Protein AF-0000000068095672 (afdb_homodimer)

InterPro domains:
  IPR002104 Integrase, catalytic domain [PF00589] (164-307)
  IPR002104 Integrase, catalytic domain [PS51898] (160-316)
  IPR010998 Integrase/recombinase, N-terminal [G3DSA:1.10.150.130] (56-166)
  IPR011010 DNA breaking-rejoining enzyme, catalytic core [SSF56349] (60-312)
  IPR013762 Integrase-like, catalytic domain superfamily [G3DSA:1.10.443.10] (167-320)
  IPR050090 Bacterial tyrosine recombinase XerC/XerD complex [PTHR30349] (88-307)
  IPR057084 Phage integrase, N-terminal domain [PF24624] (57-156)

Solvent-accessible surface area (backbone atoms only — not comparable to full-atom values): 35626 Å² total; per-residue (Å²): 129,54,62,47,79,47,98,87,60,31,18,30,26,54,38,41,71,60,42,92,84,33,72,73,47,73,52,78,26,72,46,63,68,56,26,53,53,46,48,50,46,47,45,54,36,34,56,53,33,43,74,63,34,68,70,77,50,70,51,31,46,61,58,49,48,52,52,40,35,75,74,48,30,72,77,41,94,61,18,70,60,50,49,53,53,48,50,51,53,36,56,76,67,63,44,46,35,49,70,72,51,38,56,65,56,52,51,50,49,52,50,54,41,46,74,71,65,50,52,42,59,58,52,40,49,53,50,49,51,52,39,48,51,45,52,55,30,34,75,71,68,75,36,87,70,80,56,47,57,65,89,65,76,74,61,82,61,83,77,78,80,87,61,58,64,50,70,67,42,47,42,52,43,56,67,71,37,58,72,44,54,29,42,41,49,51,48,16,30,41,48,28,36,50,48,69,61,45,51,63,33,38,22,75,34,53,55,95,44,29,39,52,45,68,65,46,98,80,30,55,63,35,72,37,42,43,28,67,64,48,49,65,67,48,53,80,50,76,65,52,70,57,43,79,71,53,68,70,62,52,49,54,55,48,36,71,59,40,71,83,61,58,87,89,42,72,65,43,27,46,21,38,22,12,51,43,34,19,19,53,63,62,49,50,67,67,36,46,27,53,51,58,28,52,86,45,67,70,74,50,50,78,44,54,84,48,38,64,88,50,55,66,44,37,22,59,27,17,66,36,52,40,52,95,51,112,129,53,63,47,79,47,97,88,62,30,18,31,27,56,37,41,73,60,40,90,85,33,72,73,48,72,52,78,27,72,47,62,68,58,28,53,52,46,49,50,47,47,45,57,36,34,57,53,34,45,76,64,31,67,68,78,50,69,53,30,45,61,58,49,47,52,51,40,35,74,75,47,31,73,76,41,96,61,19,69,59,51,49,53,52,49,50,52,52,36,58,74,66,62,45,45,35,50,71,72,51,37,56,65,55,51,50,50,49,52,50,54,41,44,74,72,66,48,52,41,59,58,53,41,49,52,50,48,52,53,37,47,51,46,51,54,30,34,74,70,69,76,36,88,70,79,56,49,57,63,89,64,75,72,62,80,60,84,78,77,80,87,62,57,65,51,68,66,40,48,42,52,42,56,66,71,38,57,72,43,55,30,42,42,50,52,48,16,30,41,48,27,37,49,48,70,62,46,51,62,33,39,22,77,35,53,54,95,44,27,38,51,46,69,64,47,98,81,31,55,63,35,69,36,42,43,28,65,63,48,48,64,67,47,52,82,52,76,64,52,70,58,45,79,71,54,67,71,64,51,49,52,54,49,37,71,62,41,72,82,60,57,87,89,40,72,65,44,26,46,21,37,23,12,51,44,33,20,18,52,64,61,48,50,67,69,37,47,27,53,50,57,29,51,84,45,68,71,73,50,49,78,44,53,82,49,38,65,88,51,54,68,45,37,22,60,26,17,65,36,50,39,52,96,51,113

Sequence (652 aa):
MTIKKLEGGQYQVDIYPRGREGKRIRRRFKKKQEAILFERYVMANVEKKEWLGASTDRRTLGELLEIWWLLHGQTLENGAIERQQLEKTIRALGNPAVNRLDKREIARHRGERLTDGISASTINRDVYRLSGMFTALSKLGEFRVENPCHGLQPLREAQPPMTYLTKQEIARLLEFLEGDNRRVALLCLSTGARWNEGSTLRAEQVNHGRVTFLKTKNGKKRTVPISEALEREIKTCETGPLFDVNYAQFREQLRRVKPDLPRGQSTHVLRHTFASWFMMNGGNIIALQQIMGHASIKQTMVYAHLAPDFLQHAITLNPLGGGLGIMTIKKLEGGQYQVDIYPRGREGKRIRRRFKKKQEAILFERYVMANVEKKEWLGASTDRRTLGELLEIWWLLHGQTLENGAIERQQLEKTIRALGNPAVNRLDKREIARHRGERLTDGISASTINRDVYRLSGMFTALSKLGEFRVENPCHGLQPLREAQPPMTYLTKQEIARLLEFLEGDNRRVALLCLSTGARWNEGSTLRAEQVNHGRVTFLKTKNGKKRTVPISEALEREIKTCETGPLFDVNYAQFREQLRRVKPDLPRGQSTHVLRHTFASWFMMNGGNIIALQQIMGHASIKQTMVYAHLAPDFLQHAITLNPLGGGLGI

Organism: Citrobacter rodentium (strain ICC168) (NCBI:txid637910)

Nearest PDB structures (foldseek):
  5c6k-assembly1_A  TM=9.752E-01  e=3.014E-20  Peduovirus P2
  5c6k-assembly1_B  TM=9.591E-01  e=3.224E-19  Peduovirus P2
  5dor-assembly2_C  TM=9.783E-01  e=3.271E-18  Peduovirus P2
  5dor-assembly1_A  TM=9.708E-01  e=2.944E-18  Peduovirus P2
  5dor-assembly2_D  TM=9.695E-01  e=2.419E-17  Peduovirus P2

Secondary structure (DSSP, 8-state):
--EEE-TTS-EEEEE-BTBTTSPPEEEEESSHHHHHHHHHHHHHHHHHHHHS-------BHHHHHHHHHHHTGGGSTTHHHHHHHHHHHHHHHT--BGGG--HHHHHHHHHHHHHTT--HHHHHHHHHHHHHHHHHHHHTTS--S--TTTTPPPPPPP-PPP----HHHHHHHHHH--HHHHHHHHHHHHH---HHHHHT-BGGGEETTEEEEPP-SS---EEEE--HHHHHHH---SSSB-----HHHHHHHHHHH-TTPPTT-GGGHHHHHHHHHHHHTT--HHHHHHHHT-SSHHHHGGGGGGSPP-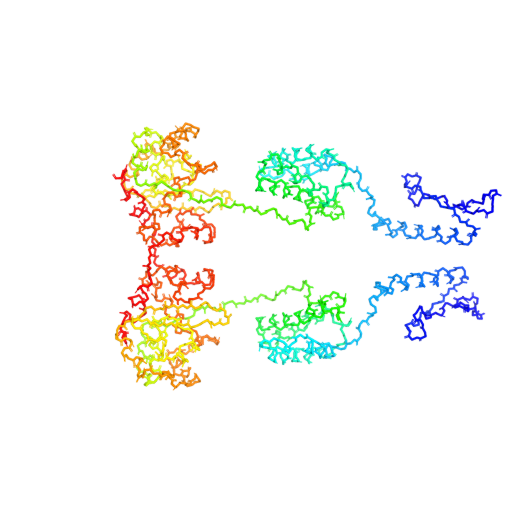TTHHHHSSTTTTSS--/--EEE-TTS-EEEEE-EEEETSPPEEEEESSHHHHHHHHHHHHHHHHHHHHS-------BHHHHHHHHHHHTGGGSTTHHHHHHHHHHHHHHHT--BGGG--HHHHHHHHHHHHHTT--HHHHHHHHHHHHHHHHHHHHTTS--S--TTTTPPPPPPP-PPP----HHHHHHHHHH--HHHHHHHHHHHHH---HHHHHT-BGGGEETTEEEEPP-SS---EEEE--HHHHHHH---SSSB-----HHHHHHHHHHH-TTPPTT-GGGHHHHHHHHHHHHTT--HHHHHHHHT-SSHHHHGGGGGGSPP-TTHHHHSSTTTTSS--

pLDDT: mean 89.7, std 12.66, range [33.22, 98.62]

Structure (mmCIF, N/CA/C/O backbone):
data_AF-0000000068095672-model_v1
#
loop_
_entity.id
_entity.type
_entity.pdbx_description
1 polymer 'Phage integrase'
#
loop_
_atom_site.group_PDB
_atom_site.id
_atom_site.type_symbol
_atom_site.label_atom_id
_atom_site.label_alt_id
_atom_site.label_comp_id
_atom_site.label_asym_id
_atom_site.label_entity_id
_atom_site.label_seq_id
_atom_site.pdbx_PDB_ins_code
_atom_site.Cartn_x
_atom_site.Cartn_y
_atom_site.Cartn_z
_atom_site.occupancy
_atom_site.B_iso_or_equiv
_atom_site.auth_seq_id
_atom_site.auth_comp_id
_atom_site.auth_asym_id
_atom_site.auth_atom_id
_atom_site.pdbx_PDB_model_num
ATOM 1 N N . MET A 1 1 ? 3.879 58.844 34.969 1 52.94 1 MET A N 1
ATOM 2 C CA . MET A 1 1 ? 2.922 59.344 34 1 52.94 1 MET A CA 1
ATOM 3 C C . MET A 1 1 ? 3.459 59.156 32.562 1 52.94 1 MET A C 1
ATOM 5 O O . MET A 1 1 ? 4.539 59.625 32.25 1 52.94 1 MET A O 1
ATOM 9 N N . THR A 1 2 ? 3.078 58.031 31.719 1 70.19 2 THR A N 1
ATOM 10 C CA . THR A 1 2 ? 3.713 57.5 30.516 1 70.19 2 THR A CA 1
ATOM 11 C C . THR A 1 2 ? 3.379 58.375 29.297 1 70.19 2 THR A C 1
ATOM 13 O O . THR A 1 2 ? 3.963 58.188 28.234 1 70.19 2 THR A O 1
ATOM 16 N N . ILE A 1 3 ? 2.574 59.438 29.562 1 78.81 3 ILE A N 1
ATOM 17 C CA . ILE A 1 3 ? 2.225 60.344 28.469 1 78.81 3 ILE A CA 1
ATOM 18 C C . ILE A 1 3 ? 2.803 61.75 28.766 1 78.81 3 ILE A C 1
ATOM 20 O O . ILE A 1 3 ? 2.549 62.312 29.828 1 78.81 3 ILE A O 1
ATOM 24 N N . LYS A 1 4 ? 3.707 62.312 27.922 1 82 4 LYS A N 1
ATOM 25 C CA . LYS A 1 4 ? 4.34 63.625 28.078 1 82 4 LYS A CA 1
ATOM 26 C C . LYS A 1 4 ? 3.795 64.625 27.062 1 82 4 LYS A C 1
ATOM 28 O O . LYS A 1 4 ? 3.594 64.312 25.891 1 82 4 LYS A O 1
ATOM 33 N N . LYS A 1 5 ? 3.35 65.812 27.453 1 81.06 5 LYS A N 1
ATOM 34 C CA . LYS A 1 5 ? 2.977 66.938 26.578 1 81.06 5 LYS A CA 1
ATOM 35 C C . LYS A 1 5 ? 4.211 67.625 26.016 1 81.06 5 LYS A C 1
ATOM 37 O O . LYS A 1 5 ? 5.09 68.062 26.766 1 81.06 5 LYS A O 1
ATOM 42 N N . LEU A 1 6 ? 4.305 67.75 24.609 1 79.75 6 LEU A N 1
ATOM 43 C CA . LEU A 1 6 ? 5.434 68.375 23.938 1 79.75 6 LEU A CA 1
ATOM 44 C C . LEU A 1 6 ? 5.164 69.875 23.672 1 79.75 6 LEU A C 1
ATOM 46 O O . LEU A 1 6 ? 4.012 70.312 23.703 1 79.75 6 LEU A O 1
ATOM 50 N N . GLU A 1 7 ? 6.172 70.688 23.438 1 80.44 7 GLU A N 1
ATOM 51 C CA . GLU A 1 7 ? 6.098 72.125 23.25 1 80.44 7 GLU A CA 1
ATOM 52 C C . GLU A 1 7 ? 5.219 72.5 22.062 1 80.44 7 GLU A C 1
ATOM 54 O O . GLU A 1 7 ? 4.574 73.562 22.062 1 80.44 7 GLU A O 1
ATOM 59 N N . GLY A 1 8 ? 4.848 71.688 21.062 1 76.12 8 GLY A N 1
ATOM 60 C CA . GLY A 1 8 ? 4.043 71.938 19.875 1 76.12 8 GLY A CA 1
ATOM 61 C C . GLY A 1 8 ? 2.607 71.5 20.016 1 76.12 8 GLY A C 1
ATOM 62 O O . GLY A 1 8 ? 1.849 71.5 19.047 1 76.12 8 GLY A O 1
ATOM 63 N N . GLY A 1 9 ? 2.105 71.125 21.281 1 77.44 9 GLY A N 1
ATOM 64 C CA . GLY A 1 9 ? 0.732 70.75 21.578 1 77.44 9 GLY A CA 1
ATOM 65 C C . GLY A 1 9 ? 0.46 69.312 21.375 1 77.44 9 GLY A C 1
ATOM 66 O O . GLY A 1 9 ? -0.684 68.875 21.484 1 77.44 9 GLY A O 1
ATOM 67 N N . GLN A 1 10 ? 1.475 68.688 21 1 79.31 10 GLN A N 1
ATOM 68 C CA . GLN A 1 10 ? 1.284 67.25 20.797 1 79.31 10 GLN A CA 1
ATOM 69 C C . GLN A 1 10 ? 1.564 66.438 22.062 1 79.31 10 GLN A C 1
ATOM 71 O O . GLN A 1 10 ? 2.266 66.938 22.953 1 79.31 10 GLN A O 1
ATOM 76 N N . TYR A 1 11 ? 0.855 65.312 22.266 1 82.81 11 TYR A N 1
ATOM 77 C CA . TYR A 1 11 ? 1.055 64.438 23.391 1 82.81 11 TYR A CA 1
ATOM 78 C C . TYR A 1 11 ? 1.831 63.156 22.953 1 82.81 11 TYR A C 1
ATOM 80 O O . TYR A 1 11 ? 1.542 62.594 21.906 1 82.81 11 TYR A O 1
ATOM 88 N N . GLN A 1 12 ? 2.928 62.844 23.719 1 82.44 12 GLN A N 1
ATOM 89 C CA . GLN A 1 12 ? 3.77 61.688 23.406 1 82.44 12 GLN A CA 1
ATOM 90 C C . GLN A 1 12 ? 3.584 60.594 24.438 1 82.44 12 GLN A C 1
ATOM 92 O O . GLN A 1 12 ? 3.656 60.844 25.641 1 82.44 12 GLN A O 1
ATOM 97 N N . VAL A 1 13 ? 3.141 59.406 23.906 1 81 13 VAL A N 1
ATOM 98 C CA . VAL A 1 13 ? 3.176 58.219 24.734 1 81 13 VAL A CA 1
ATOM 99 C C . VAL A 1 13 ? 4.559 57.562 24.656 1 81 13 VAL A C 1
ATOM 101 O O . VAL A 1 13 ? 5.07 57.312 23.562 1 81 13 VAL A O 1
ATOM 104 N N . ASP A 1 14 ? 5.238 57.438 25.781 1 78.5 14 ASP A N 1
ATOM 105 C CA . ASP A 1 14 ? 6.551 56.812 25.906 1 78.5 14 ASP A CA 1
ATOM 106 C C . ASP A 1 14 ? 6.559 55.781 27.031 1 78.5 14 ASP A C 1
ATOM 108 O O . ASP A 1 14 ? 6.711 56.125 28.203 1 78.5 14 ASP A O 1
ATOM 112 N N . ILE A 1 15 ? 6.211 54.562 26.547 1 75.44 15 ILE A N 1
ATOM 113 C CA . ILE A 1 15 ? 6.035 53.562 27.578 1 75.44 15 ILE A CA 1
ATOM 114 C C . ILE A 1 15 ? 6.887 52.344 27.25 1 75.44 15 ILE A C 1
ATOM 116 O O . ILE A 1 15 ? 7.234 52.125 26.094 1 75.44 15 ILE A O 1
ATOM 120 N N . TYR A 1 16 ? 7.418 51.719 28.312 1 71.31 16 TYR A N 1
ATOM 121 C CA . TYR A 1 16 ? 7.941 50.344 28.312 1 71.31 16 TYR A CA 1
ATOM 122 C C . TYR A 1 16 ? 6.902 49.375 28.812 1 71.31 16 TYR A C 1
ATOM 124 O O . TYR A 1 16 ? 6.832 49.094 30.016 1 71.31 16 TYR A O 1
ATOM 132 N N . PRO A 1 17 ? 6.039 48.938 27.906 1 68.31 17 PRO A N 1
ATOM 133 C CA . PRO A 1 17 ? 4.93 48.125 28.406 1 68.31 17 PRO A CA 1
ATOM 134 C C . PRO A 1 17 ? 5.406 46.938 29.219 1 68.31 17 PRO A C 1
ATOM 136 O O . PRO A 1 17 ? 4.672 46.406 30.062 1 68.31 17 PRO A O 1
ATOM 139 N N . ARG A 1 18 ? 6.777 46.438 28.969 1 64.62 18 ARG A N 1
ATOM 140 C CA . ARG A 1 18 ? 7.371 45.281 29.656 1 64.62 18 ARG A CA 1
ATOM 141 C C . ARG A 1 18 ? 8.516 45.719 30.578 1 64.62 18 ARG A C 1
ATOM 143 O O . ARG A 1 18 ? 9.531 45.031 30.672 1 64.62 18 ARG A O 1
ATOM 150 N N . GLY A 1 19 ? 8.266 46.594 31.125 1 66.75 19 GLY A N 1
ATOM 151 C CA . GLY A 1 19 ? 9.344 47.094 31.953 1 66.75 19 GLY A CA 1
ATOM 152 C C . GLY A 1 19 ? 10.445 47.781 31.172 1 66.75 19 GLY A C 1
ATOM 153 O O . GLY A 1 19 ? 10.398 47.812 29.938 1 66.75 19 GLY A O 1
ATOM 154 N N . ARG A 1 20 ? 11.375 48.281 31.859 1 64.94 20 ARG A N 1
ATOM 155 C CA . ARG A 1 20 ? 12.461 49.062 31.312 1 64.94 20 ARG A CA 1
ATOM 156 C C . ARG A 1 20 ? 13.289 48.25 30.312 1 64.94 20 ARG A C 1
ATOM 158 O O . ARG A 1 20 ? 13.984 48.812 29.469 1 64.94 20 ARG A O 1
ATOM 165 N N . GLU A 1 21 ? 13.156 46.906 30.531 1 60.97 21 GLU A N 1
ATOM 166 C CA . GLU A 1 21 ? 13.953 46.031 29.688 1 60.97 21 GLU A CA 1
ATOM 167 C C . GLU A 1 21 ? 13.203 45.656 28.422 1 60.97 21 GLU A C 1
ATOM 169 O O . GLU A 1 21 ? 13.773 45.031 27.516 1 60.97 21 GLU A O 1
ATOM 174 N N . GLY A 1 22 ? 12.023 45.969 28.25 1 59.25 22 GLY A N 1
ATOM 175 C CA . GLY A 1 22 ? 11.219 45.656 27.078 1 59.25 22 GLY A CA 1
ATOM 176 C C . GLY A 1 22 ? 11.273 46.719 26.016 1 59.25 22 GLY A C 1
ATOM 177 O O . GLY A 1 22 ? 12.047 47.688 26.109 1 59.25 22 GLY A O 1
ATOM 178 N N . LYS A 1 23 ? 10.664 46.406 24.828 1 65.81 23 LYS A N 1
ATOM 179 C CA . LYS A 1 23 ? 10.656 47.344 23.719 1 65.81 23 LYS A CA 1
ATOM 180 C C . LYS A 1 23 ? 9.914 48.625 24.109 1 65.81 23 LYS A C 1
ATOM 182 O O . LYS A 1 23 ? 8.836 48.562 24.688 1 65.81 23 LYS A O 1
ATOM 187 N N . ARG A 1 24 ? 10.609 49.75 23.875 1 71.62 24 ARG A N 1
ATOM 188 C CA . ARG A 1 24 ? 10.078 51.094 24.094 1 71.62 24 ARG A CA 1
ATOM 189 C C . ARG A 1 24 ? 9.086 51.469 23 1 71.62 24 ARG A C 1
ATOM 191 O O . ARG A 1 24 ? 9.344 51.25 21.812 1 71.62 24 ARG A O 1
ATOM 198 N N . ILE A 1 25 ? 7.91 51.75 23.328 1 73.81 25 ILE A N 1
ATOM 199 C CA . ILE A 1 25 ? 6.91 52.25 22.375 1 73.81 25 ILE A CA 1
ATOM 200 C C . ILE A 1 25 ? 6.719 53.75 22.578 1 73.81 25 ILE A C 1
ATOM 202 O O . ILE A 1 25 ? 6.391 54.188 23.672 1 73.81 25 ILE A O 1
ATOM 206 N N . ARG A 1 26 ? 7.16 54.5 21.5 1 77.56 26 ARG A N 1
ATOM 207 C CA . ARG A 1 26 ? 7.023 55.938 21.516 1 77.56 26 ARG A CA 1
ATOM 208 C C . ARG A 1 26 ? 6.16 56.438 20.359 1 77.56 26 ARG A C 1
ATOM 210 O O . ARG A 1 26 ? 6.445 56.125 19.188 1 77.56 26 ARG A O 1
ATOM 217 N N . ARG A 1 27 ? 5.02 56.969 20.547 1 80.81 27 ARG A N 1
ATOM 218 C CA . ARG A 1 27 ? 4.141 57.531 19.531 1 80.81 27 ARG A CA 1
ATOM 219 C C . ARG A 1 27 ? 3.619 58.906 19.969 1 80.81 27 ARG A C 1
ATOM 221 O O . ARG A 1 27 ? 3.408 59.156 21.156 1 80.81 27 ARG A O 1
ATOM 228 N N . ARG A 1 28 ? 3.404 59.875 18.938 1 80.12 28 ARG A N 1
ATOM 229 C CA . ARG A 1 28 ? 2.945 61.25 19.188 1 80.12 28 ARG A CA 1
ATOM 230 C C . ARG A 1 28 ? 1.507 61.438 18.719 1 80.12 28 ARG A C 1
ATOM 232 O O . ARG A 1 28 ? 1.094 60.844 17.719 1 80.12 28 ARG A O 1
ATOM 239 N N . PHE A 1 29 ? 0.718 62.094 19.5 1 80.88 29 PHE A N 1
ATOM 240 C CA . PHE A 1 29 ? -0.683 62.375 19.219 1 80.88 29 PHE A CA 1
ATOM 241 C C . PHE A 1 29 ? -0.98 63.875 19.359 1 80.88 29 PHE A C 1
ATOM 243 O O . PHE A 1 29 ? -0.322 64.562 20.125 1 80.88 29 PHE A O 1
ATOM 250 N N . LYS A 1 30 ? -1.893 64.375 18.547 1 80.38 30 LYS A N 1
ATOM 251 C CA . LYS A 1 30 ? -2.279 65.75 18.609 1 80.38 30 LYS A CA 1
ATOM 252 C C . LYS A 1 30 ? -3.193 66.062 19.812 1 80.38 30 LYS A C 1
ATOM 254 O O . LYS A 1 30 ? -3.18 67.125 20.391 1 80.38 30 LYS A O 1
ATOM 259 N N . LYS A 1 31 ? -4.043 65.125 20.25 1 80.31 31 LYS A N 1
ATOM 260 C CA . LYS A 1 31 ? -4.984 65.25 21.359 1 80.31 31 LYS A CA 1
ATOM 261 C C . LYS A 1 31 ? -4.59 64.375 22.531 1 80.31 31 LYS A C 1
ATOM 263 O O . LYS A 1 31 ? -4.164 63.25 22.328 1 80.31 31 LYS A O 1
ATOM 268 N N . LYS A 1 32 ? -4.73 64.75 23.75 1 78.19 32 LYS A N 1
ATOM 269 C CA . LYS A 1 32 ? -4.355 64.062 24.953 1 78.19 32 LYS A CA 1
ATOM 270 C C . LYS A 1 32 ? -5.172 62.781 25.125 1 78.19 32 LYS A C 1
ATOM 272 O O . LYS A 1 32 ? -4.633 61.719 25.5 1 78.19 32 LYS A O 1
ATOM 277 N N . GLN A 1 33 ? -6.367 62.75 24.766 1 78.25 33 GLN A N 1
ATOM 278 C CA . GLN A 1 33 ? -7.258 61.625 24.922 1 78.25 33 GLN A CA 1
ATOM 279 C C . GLN A 1 33 ? -6.828 60.469 24.016 1 78.25 33 GLN A C 1
ATOM 281 O O . GLN A 1 33 ? -6.898 59.312 24.422 1 78.25 33 GLN A O 1
ATOM 286 N N . GLU A 1 34 ? -6.273 60.812 22.859 1 76.12 34 GLU A N 1
ATOM 287 C CA . GLU A 1 34 ? -5.77 59.781 21.953 1 76.12 34 GLU A CA 1
ATOM 288 C C . GLU A 1 34 ? -4.504 59.156 22.5 1 76.12 34 GLU A C 1
ATOM 290 O O . GLU A 1 34 ? -4.316 57.938 22.375 1 76.12 34 GLU A O 1
ATOM 295 N N . ALA A 1 35 ? -3.713 59.875 23.141 1 78.06 35 ALA A N 1
ATOM 296 C CA . ALA A 1 35 ? -2.49 59.375 23.734 1 78.06 35 ALA A CA 1
ATOM 297 C C . ALA A 1 35 ? -2.812 58.406 24.891 1 78.06 35 ALA A C 1
ATOM 299 O O . ALA A 1 35 ? -2.207 57.344 25.016 1 78.06 35 ALA A O 1
ATOM 300 N N . ILE A 1 36 ? -3.746 58.75 25.625 1 77.56 36 ILE A N 1
ATOM 301 C CA . ILE A 1 36 ? -4.152 57.938 26.766 1 77.56 36 ILE A CA 1
ATOM 302 C C . ILE A 1 36 ? -4.789 56.625 26.281 1 77.56 36 ILE A C 1
ATOM 304 O O . ILE A 1 36 ? -4.492 55.562 26.797 1 77.56 36 ILE A O 1
ATOM 308 N N . LEU A 1 37 ? -5.586 56.656 25.234 1 72.81 37 LEU A N 1
ATOM 309 C CA . LEU A 1 37 ? -6.211 55.469 24.656 1 72.81 37 LEU A CA 1
ATOM 310 C C . LEU A 1 37 ? -5.16 54.531 24.062 1 72.81 37 LEU A C 1
ATOM 312 O O . LEU A 1 37 ? -5.266 53.312 24.203 1 72.81 37 LEU A O 1
ATOM 316 N N . PHE A 1 38 ? -4.145 55.125 23.5 1 73.31 38 PHE A N 1
ATOM 317 C CA . PHE A 1 38 ? -3.051 54.312 22.938 1 73.31 38 PHE A CA 1
ATOM 318 C C . PHE A 1 38 ? -2.238 53.656 24.062 1 73.31 38 PHE A C 1
ATOM 320 O O . PHE A 1 38 ? -1.889 52.5 23.969 1 73.31 38 PHE A O 1
ATOM 327 N N . GLU A 1 39 ? -1.96 54.375 25 1 69.19 39 GLU A N 1
ATOM 328 C CA . GLU A 1 39 ? -1.232 53.812 26.125 1 69.19 39 GLU A CA 1
ATOM 329 C C . GLU A 1 39 ? -2.016 52.656 26.766 1 69.19 39 GLU A C 1
ATOM 331 O O . GLU A 1 39 ? -1.453 51.594 27.047 1 69.19 39 GLU A O 1
ATOM 336 N N . ARG A 1 40 ? -3.195 52.812 26.953 1 67 40 ARG A N 1
ATOM 337 C CA . ARG A 1 40 ? -4.043 51.781 27.531 1 67 40 ARG A CA 1
ATOM 338 C C . ARG A 1 40 ? -4.156 50.594 26.578 1 67 40 ARG A C 1
ATOM 340 O O . ARG A 1 40 ? -4.137 49.438 27.016 1 67 40 ARG A O 1
ATOM 347 N N . TYR A 1 41 ? -4.234 50.906 25.359 1 63.03 41 TYR A N 1
ATOM 348 C CA . TYR A 1 41 ? -4.227 49.844 24.344 1 63.03 41 TYR A CA 1
ATOM 349 C C . TYR A 1 41 ? -2.922 49.062 24.375 1 63.03 41 TYR A C 1
ATOM 351 O O . TYR A 1 41 ? -2.934 47.844 24.375 1 63.03 41 TYR A O 1
ATOM 359 N N . VAL A 1 42 ? -1.869 49.75 24.328 1 64.69 42 VAL A N 1
ATOM 360 C CA . VAL A 1 42 ? -0.56 49.125 24.344 1 64.69 42 VAL A CA 1
ATOM 361 C C . VAL A 1 42 ? -0.382 48.344 25.641 1 64.69 42 VAL A C 1
ATOM 363 O O . VAL A 1 42 ? 0.069 47.188 25.625 1 64.69 42 VAL A O 1
ATOM 366 N N . MET A 1 43 ? -0.768 48.906 26.672 1 62.94 43 MET A N 1
ATOM 367 C CA . MET A 1 43 ? -0.599 48.25 27.953 1 62.94 43 MET A CA 1
ATOM 368 C C . MET A 1 43 ? -1.558 47.062 28.109 1 62.94 43 MET A C 1
ATOM 370 O O . MET A 1 43 ? -1.194 46.031 28.656 1 62.94 43 MET A O 1
ATOM 374 N N . ALA A 1 44 ? -2.764 47.25 27.688 1 58.88 44 ALA A N 1
ATOM 375 C CA . ALA A 1 44 ? -3.727 46.156 27.703 1 58.88 44 ALA A CA 1
ATOM 376 C C . ALA A 1 44 ? -3.328 45.062 26.719 1 58.88 44 ALA A C 1
ATOM 378 O O . ALA A 1 44 ? -3.535 43.875 26.969 1 58.88 44 ALA A O 1
ATOM 379 N N . ASN A 1 45 ? -2.902 45.469 25.625 1 50.81 45 ASN A N 1
ATOM 380 C CA . ASN A 1 45 ? -2.486 44.531 24.594 1 50.81 45 ASN A CA 1
ATOM 381 C C . ASN A 1 45 ? -1.052 44.062 24.828 1 50.81 45 ASN A C 1
ATOM 383 O O . ASN A 1 45 ? -0.639 43.031 24.281 1 50.81 45 ASN A O 1
ATOM 387 N N . VAL A 1 46 ? -0.294 44.844 25.438 1 49.72 46 VAL A N 1
ATOM 388 C CA . VAL A 1 46 ? 1.016 44.375 25.875 1 49.72 46 VAL A CA 1
ATOM 389 C C . VAL A 1 46 ? 0.854 43.094 26.734 1 49.72 46 VAL A C 1
ATOM 391 O O . VAL A 1 46 ? 1.618 42.156 26.594 1 49.72 46 VAL A O 1
ATOM 394 N N . GLU A 1 47 ? 0.012 43.188 27.719 1 44.28 47 GLU A N 1
ATOM 395 C CA . GLU A 1 47 ? -0.26 42 28.5 1 44.28 47 GLU A CA 1
ATOM 396 C C . GLU A 1 47 ? -0.914 40.906 27.656 1 44.28 47 GLU A C 1
ATOM 398 O O . GLU A 1 47 ? -0.611 39.719 27.797 1 44.28 47 GLU A O 1
ATOM 403 N N . LYS A 1 48 ? -1.963 41.25 26.953 1 43.19 48 LYS A N 1
ATOM 404 C CA . LYS A 1 48 ? -2.57 40.281 26.062 1 43.19 48 LYS A CA 1
ATOM 405 C C . LYS A 1 48 ? -1.646 39.969 24.875 1 43.19 48 LYS A C 1
ATOM 407 O O . LYS A 1 48 ? -1.547 38.812 24.453 1 43.19 48 LYS A O 1
ATOM 412 N N . LYS A 1 49 ? -1.193 40.938 24.219 1 41.25 49 LYS A N 1
ATOM 413 C CA . LYS A 1 49 ? -0.182 40.688 23.203 1 41.25 49 LYS A CA 1
ATOM 414 C C . LYS A 1 49 ? 1.118 40.188 23.812 1 41.25 49 LYS A C 1
ATOM 416 O O . LYS A 1 49 ? 1.965 39.625 23.109 1 41.25 49 LYS A O 1
ATOM 421 N N . GLU A 1 50 ? 1.503 40.656 24.922 1 38.78 50 GLU A N 1
ATOM 422 C CA . GLU A 1 50 ? 2.66 40.031 25.562 1 38.78 50 GLU A CA 1
ATOM 423 C C . GLU A 1 50 ? 2.455 38.531 25.734 1 38.78 50 GLU A C 1
ATOM 425 O O . GLU A 1 50 ? 3.389 37.75 25.547 1 38.78 50 GLU A O 1
ATOM 430 N N . TRP A 1 51 ? 1.363 38.219 26.469 1 33.22 51 TRP A N 1
ATOM 431 C CA . TRP A 1 51 ? 1.197 36.781 26.625 1 33.22 51 TRP A CA 1
ATOM 432 C C . TRP A 1 51 ? 1.11 36.094 25.266 1 33.22 51 TRP A C 1
ATOM 434 O O . TRP A 1 51 ? 1.481 34.906 25.125 1 33.22 51 TRP A O 1
ATOM 444 N N . LEU A 1 52 ? 0.296 36.562 24.375 1 35.56 52 LEU A N 1
ATOM 445 C CA . LEU A 1 52 ? 0.45 36.25 22.953 1 35.56 52 LEU A CA 1
ATOM 446 C C . LEU A 1 52 ? 1.657 36.969 22.375 1 35.56 52 LEU A C 1
ATOM 448 O O . LEU A 1 52 ? 1.895 36.938 21.172 1 35.56 52 LEU A O 1
ATOM 452 N N . GLY A 1 53 ? 2.045 38.188 22.766 1 39.72 53 GLY A N 1
ATOM 453 C CA . GLY A 1 53 ? 3.268 38.812 22.281 1 39.72 53 GLY A CA 1
ATOM 454 C C . GLY A 1 53 ? 4.379 37.844 22 1 39.72 53 GLY A C 1
ATOM 455 O O . GLY A 1 53 ? 5.145 37.469 22.906 1 39.72 53 GLY A O 1
ATOM 456 N N . ALA A 1 54 ? 4.172 37.062 21.391 1 45.25 54 ALA A N 1
ATOM 457 C CA . ALA A 1 54 ? 5.234 36.188 20.875 1 45.25 54 ALA A CA 1
ATOM 458 C C . ALA A 1 54 ? 6.531 36.969 20.672 1 45.25 54 ALA A C 1
ATOM 460 O O . ALA A 1 54 ? 6.609 37.844 19.812 1 45.25 54 ALA A O 1
ATOM 461 N N . SER A 1 55 ? 7.117 37.75 21.891 1 54.75 55 SER A N 1
ATOM 462 C CA . SER A 1 55 ? 8.469 38.281 21.766 1 54.75 55 SER A CA 1
ATOM 463 C C . SER A 1 55 ? 9.188 37.688 20.562 1 54.75 55 SER A C 1
ATOM 465 O O . SER A 1 55 ? 9.023 36.5 20.234 1 54.75 55 SER A O 1
ATOM 467 N N . THR A 1 56 ? 9.5 38.688 19.703 1 76.38 56 THR A N 1
ATOM 468 C CA . THR A 1 56 ? 10.242 38.25 18.516 1 76.38 56 THR A CA 1
ATOM 469 C C . THR A 1 56 ? 11.469 37.469 18.922 1 76.38 56 THR A C 1
ATOM 471 O O . THR A 1 56 ? 12.312 37.938 19.688 1 76.38 56 THR A O 1
ATOM 474 N N . ASP A 1 57 ? 11.453 36.344 18.828 1 86.31 57 ASP A N 1
ATOM 475 C CA . ASP A 1 57 ? 12.586 35.438 19.062 1 86.31 57 ASP A CA 1
ATOM 476 C C . ASP A 1 57 ? 13.781 35.844 18.188 1 86.31 57 ASP A C 1
ATOM 478 O O . ASP A 1 57 ? 13.727 35.719 16.969 1 86.31 57 ASP A O 1
ATOM 482 N N . ARG A 1 58 ? 14.844 36.438 18.828 1 90.06 58 ARG A N 1
ATOM 483 C CA . ARG A 1 58 ? 15.984 36.938 18.062 1 90.06 58 ARG A CA 1
ATOM 484 C C . ARG A 1 58 ? 17.172 36 18.172 1 90.06 58 ARG A C 1
ATOM 486 O O . ARG A 1 58 ? 18.297 36.344 17.812 1 90.06 58 ARG A O 1
ATOM 493 N N . ARG A 1 59 ? 16.859 34.844 18.719 1 93.56 59 ARG A N 1
ATOM 494 C CA . ARG A 1 59 ? 17.938 33.844 18.766 1 93.56 59 ARG A CA 1
ATOM 495 C C . ARG A 1 59 ? 18.344 33.406 17.359 1 93.56 59 ARG A C 1
ATOM 497 O O . ARG A 1 59 ? 17.5 33.344 16.453 1 93.56 59 ARG A O 1
ATOM 504 N N . THR A 1 60 ? 19.641 33.156 17.266 1 96.5 60 THR A N 1
ATOM 505 C CA . THR A 1 60 ? 20.125 32.656 15.984 1 96.5 60 THR A CA 1
ATOM 506 C C . THR A 1 60 ? 19.781 31.172 15.82 1 96.5 60 THR A C 1
ATOM 508 O O . THR A 1 60 ? 19.484 30.484 16.797 1 96.5 60 THR A O 1
ATOM 511 N N . LEU A 1 61 ? 19.828 30.766 14.555 1 97.75 61 LEU A N 1
ATOM 512 C CA . LEU A 1 61 ? 19.609 29.344 14.289 1 97.75 61 LEU A CA 1
ATOM 513 C C . LEU A 1 61 ? 20.641 28.484 15.008 1 97.75 61 LEU A C 1
ATOM 515 O O . LEU A 1 61 ? 20.328 27.391 15.484 1 97.75 61 LEU A O 1
ATOM 519 N N . GLY A 1 62 ? 21.797 29.016 15.062 1 97.62 62 GLY A N 1
ATOM 520 C CA . GLY A 1 62 ? 22.859 28.312 15.781 1 97.62 62 GLY A CA 1
ATOM 521 C C . GLY A 1 62 ? 22.547 28.125 17.25 1 97.62 62 GLY A C 1
ATOM 522 O O . GLY A 1 62 ? 22.797 27.047 17.812 1 97.62 62 GLY A O 1
ATOM 523 N N . GLU A 1 63 ? 22.078 29.172 17.859 1 96.94 63 GLU A N 1
ATOM 524 C CA . GLU A 1 63 ? 21.688 29.094 19.266 1 96.94 63 GLU A CA 1
ATOM 525 C C . GLU A 1 63 ? 20.578 28.062 19.469 1 96.94 63 GLU A C 1
ATOM 527 O O . GLU A 1 63 ? 20.609 27.281 20.422 1 96.94 63 GLU A O 1
ATOM 532 N N . LEU A 1 64 ? 19.688 28.062 18.562 1 97.12 64 LEU A N 1
ATOM 533 C CA . LEU A 1 64 ? 18.578 27.125 18.641 1 97.12 64 LEU A CA 1
ATOM 534 C C . LEU A 1 64 ? 19.078 25.688 18.422 1 97.12 64 LEU A C 1
ATOM 536 O O . LEU A 1 64 ? 18.562 24.75 19.047 1 97.12 64 LEU A O 1
ATOM 540 N N . LEU A 1 65 ? 20.016 25.547 17.562 1 98.12 65 LEU A N 1
ATOM 541 C CA . LEU A 1 65 ? 20.594 24.234 17.328 1 98.12 65 LEU A CA 1
ATOM 542 C C . LEU A 1 65 ? 21.25 23.688 18.594 1 98.12 65 LEU A C 1
ATOM 544 O O . LEU A 1 65 ? 21.125 22.484 18.891 1 98.12 65 LEU A O 1
ATOM 548 N N . GLU A 1 66 ? 21.875 24.562 19.328 1 97.19 66 GLU A N 1
ATOM 549 C CA . GLU A 1 66 ? 22.5 24.141 20.578 1 97.19 66 GLU A CA 1
ATOM 550 C C . GLU A 1 66 ? 21.469 23.672 21.594 1 97.19 66 GLU A C 1
ATOM 552 O O . GLU A 1 66 ? 21.672 22.672 22.281 1 97.19 66 GLU A O 1
ATOM 557 N N . ILE A 1 67 ? 20.438 24.406 21.609 1 97 67 ILE A N 1
ATOM 558 C CA . ILE A 1 67 ? 19.359 24.016 22.5 1 97 67 ILE A CA 1
ATOM 559 C C . ILE A 1 67 ? 18.766 22.672 22.047 1 97 67 ILE A C 1
ATOM 561 O O . ILE A 1 67 ? 18.531 21.781 22.859 1 97 67 ILE A O 1
ATOM 565 N N . TRP A 1 68 ? 18.531 22.547 20.781 1 97.81 68 TRP A N 1
ATOM 566 C CA . TRP A 1 68 ? 18.031 21.312 20.188 1 97.81 68 TRP A CA 1
ATOM 567 C C . TRP A 1 68 ? 18.938 20.125 20.531 1 97.81 68 TRP A C 1
ATOM 569 O O . TRP A 1 68 ? 18.453 19.047 20.891 1 97.81 68 TRP A O 1
ATOM 579 N N . TRP A 1 69 ? 20.172 20.375 20.406 1 97.56 69 TRP A N 1
ATOM 580 C CA . TRP A 1 69 ? 21.156 19.312 20.672 1 97.56 69 TRP A CA 1
ATOM 581 C C . TRP A 1 69 ? 21.062 18.859 22.125 1 97.56 69 TRP A C 1
ATOM 583 O O . TRP A 1 69 ? 20.953 17.672 22.406 1 97.56 69 TRP A O 1
ATOM 593 N N . LEU A 1 70 ? 21.047 19.812 22.984 1 96 70 LEU A N 1
ATOM 594 C CA . LEU A 1 70 ? 21.078 19.531 24.422 1 96 70 LEU A CA 1
ATOM 595 C C . LEU A 1 70 ? 19.797 18.812 24.859 1 96 70 LEU A C 1
ATOM 597 O O . LEU A 1 70 ? 19.859 17.891 25.672 1 96 70 LEU A O 1
ATOM 601 N N . LEU A 1 71 ? 18.766 19.172 24.266 1 95.5 71 LEU A N 1
ATOM 602 C CA . LEU A 1 71 ? 17.484 18.703 24.797 1 95.5 71 LEU A CA 1
ATOM 603 C C . LEU A 1 71 ? 16.969 17.516 24 1 95.5 71 LEU A C 1
ATOM 605 O O . LEU A 1 71 ? 16.125 16.75 24.484 1 95.5 71 LEU A O 1
ATOM 609 N N . HIS A 1 72 ? 17.422 17.344 22.766 1 96.19 72 HIS A N 1
ATOM 610 C CA . HIS A 1 72 ? 16.781 16.375 21.906 1 96.19 72 HIS A CA 1
ATOM 611 C C . HIS A 1 72 ? 17.812 15.586 21.094 1 96.19 72 HIS A C 1
ATOM 613 O O . HIS A 1 72 ? 17.828 14.352 21.141 1 96.19 72 HIS A O 1
ATOM 619 N N . GLY A 1 73 ? 18.719 16.234 20.422 1 96.5 73 GLY A N 1
ATOM 620 C CA . GLY A 1 73 ? 19.641 15.641 19.469 1 96.5 73 GLY A CA 1
ATOM 621 C C . GLY A 1 73 ? 20.5 14.539 20.062 1 96.5 73 GLY A C 1
ATOM 622 O O . GLY A 1 73 ? 20.719 13.5 19.438 1 96.5 73 GLY A O 1
ATOM 623 N N . GLN A 1 74 ? 20.922 14.734 21.219 1 94.31 74 GLN A N 1
ATOM 624 C CA . GLN A 1 74 ? 21.844 13.797 21.859 1 94.31 74 GLN A CA 1
ATOM 625 C C . GLN A 1 74 ? 21.156 12.477 22.188 1 94.31 74 GLN A C 1
ATOM 627 O O . GLN A 1 74 ? 21.812 11.453 22.391 1 94.31 74 GLN A O 1
ATOM 632 N N . THR A 1 75 ? 19.844 12.539 22.281 1 93.88 75 THR A N 1
ATOM 633 C CA . THR A 1 75 ? 19.078 11.344 22.641 1 93.88 75 THR A CA 1
ATOM 634 C C . THR A 1 75 ? 18.828 10.477 21.406 1 93.88 75 THR A C 1
ATOM 636 O O . THR A 1 75 ? 18.406 9.328 21.531 1 93.88 75 THR A O 1
ATOM 639 N N . LEU A 1 76 ? 19.062 11 20.281 1 92.88 76 LEU A N 1
ATOM 640 C CA . LEU A 1 76 ? 18.797 10.281 19.047 1 92.88 76 LEU A CA 1
ATOM 641 C C . LEU A 1 76 ? 19.953 9.352 18.688 1 92.88 76 LEU A C 1
ATOM 643 O O . LEU A 1 76 ? 21.109 9.68 18.922 1 92.88 76 LEU A O 1
ATOM 647 N N . GLU A 1 77 ? 19.641 8.164 18.062 1 88.25 77 GLU A N 1
ATOM 648 C CA . GLU A 1 77 ? 20.656 7.215 17.609 1 88.25 77 GLU A CA 1
ATOM 649 C C . GLU A 1 77 ? 21.594 7.863 16.609 1 88.25 77 GLU A C 1
ATOM 651 O O . GLU A 1 77 ? 22.812 7.707 16.703 1 88.25 77 GLU A O 1
ATOM 656 N N . ASN A 1 78 ? 21.078 8.695 15.672 1 90.69 78 ASN A N 1
ATOM 657 C CA . ASN A 1 78 ? 21.875 9.375 14.656 1 90.69 78 ASN A CA 1
ATOM 658 C C . ASN A 1 78 ? 21.938 10.875 14.914 1 90.69 78 ASN A C 1
ATOM 660 O O . ASN A 1 78 ? 22.016 11.672 13.969 1 90.69 78 ASN A O 1
ATOM 664 N N . GLY A 1 79 ? 21.922 11.211 16.125 1 94.62 79 GLY A N 1
ATOM 665 C CA . GLY A 1 79 ? 21.859 12.617 16.484 1 94.62 79 GLY A CA 1
ATOM 666 C C . GLY A 1 79 ? 23.062 13.414 16.016 1 94.62 79 GLY A C 1
ATOM 667 O O . GLY A 1 79 ? 22.906 14.531 15.523 1 94.62 79 GLY A O 1
ATOM 668 N N . ALA A 1 80 ? 24.234 12.836 16.156 1 95.56 80 ALA A N 1
ATOM 669 C CA . ALA A 1 80 ? 25.453 13.531 15.789 1 95.56 80 ALA A CA 1
ATOM 670 C C . ALA A 1 80 ? 25.469 13.859 14.297 1 95.56 80 ALA A C 1
ATOM 672 O O . ALA A 1 80 ? 25.891 14.945 13.898 1 95.56 80 ALA A O 1
ATOM 673 N N . ILE A 1 81 ? 25.016 12.945 13.539 1 95.69 81 ILE A N 1
ATOM 674 C CA . ILE A 1 81 ? 24.953 13.156 12.094 1 95.69 81 ILE A CA 1
ATOM 675 C C . ILE A 1 81 ? 23.938 14.234 11.773 1 95.69 81 ILE A C 1
ATOM 677 O O . ILE A 1 81 ? 24.188 15.133 10.969 1 95.69 81 ILE A O 1
ATOM 681 N N . GLU A 1 82 ? 22.828 14.195 12.414 1 96.56 82 GLU A N 1
ATOM 682 C CA . GLU A 1 82 ? 21.781 15.203 12.219 1 96.56 82 GLU A CA 1
ATOM 683 C C . GLU A 1 82 ? 22.281 16.594 12.586 1 96.56 82 GLU A C 1
ATOM 685 O O . GLU A 1 82 ? 22.016 17.562 11.883 1 96.56 82 GLU A O 1
ATOM 690 N N . ARG A 1 83 ? 22.969 16.609 13.625 1 97.69 83 ARG A N 1
ATOM 691 C CA . ARG A 1 83 ? 23.516 17.891 14.07 1 97.69 83 ARG A CA 1
ATOM 692 C C . ARG A 1 83 ? 24.469 18.469 13.039 1 97.69 83 ARG A C 1
ATOM 694 O O . ARG A 1 83 ? 24.406 19.656 12.711 1 97.69 83 ARG A O 1
ATOM 701 N N . GLN A 1 84 ? 25.312 17.656 12.617 1 97.81 84 GLN A N 1
ATOM 702 C CA . GLN A 1 84 ? 26.297 18.094 11.625 1 97.81 84 GLN A CA 1
ATOM 703 C C . GLN A 1 84 ? 25.609 18.609 10.367 1 97.81 84 GLN A C 1
ATOM 705 O O . GLN A 1 84 ? 26 19.656 9.828 1 97.81 84 GLN A O 1
ATOM 710 N N . GLN A 1 85 ? 24.609 17.906 9.898 1 97.81 85 GLN A N 1
ATOM 711 C CA . GLN A 1 85 ? 23.875 18.328 8.711 1 97.81 85 GLN A CA 1
ATOM 712 C C . GLN A 1 85 ? 23.125 19.641 8.961 1 97.81 85 GLN A C 1
ATOM 714 O O . GLN A 1 85 ? 23.094 20.516 8.086 1 97.81 85 GLN A O 1
ATOM 719 N N . LEU A 1 86 ? 22.562 19.75 10.086 1 98.38 86 LEU A N 1
ATOM 720 C CA . LEU A 1 86 ? 21.875 20.984 10.453 1 98.38 86 LEU A CA 1
ATOM 721 C C . LEU A 1 86 ? 22.859 22.156 10.508 1 98.38 86 LEU A C 1
ATOM 723 O O . LEU A 1 86 ? 22.531 23.25 10.062 1 98.38 86 LEU A O 1
ATOM 727 N N . GLU A 1 87 ? 24.016 21.938 11.047 1 98.25 87 GLU A N 1
ATOM 728 C CA . GLU A 1 87 ? 25.047 22.969 11.102 1 98.25 87 GLU A CA 1
ATOM 729 C C . GLU A 1 87 ? 25.391 23.453 9.703 1 98.25 87 GLU A C 1
ATOM 731 O O . GLU A 1 87 ? 25.547 24.656 9.484 1 98.25 87 GLU A O 1
ATOM 736 N N . LYS A 1 88 ? 25.516 22.547 8.844 1 97.31 88 LYS A N 1
ATOM 737 C CA . LYS A 1 88 ? 25.828 22.906 7.461 1 97.31 88 LYS A CA 1
ATOM 738 C C . LYS A 1 88 ? 24.719 23.75 6.852 1 97.31 88 LYS A C 1
ATOM 740 O O . LYS A 1 88 ? 25 24.766 6.207 1 97.31 88 LYS A O 1
ATOM 745 N N . THR A 1 89 ? 23.516 23.344 7.039 1 97.62 89 THR A N 1
ATOM 746 C CA . THR A 1 89 ? 22.375 24.062 6.512 1 97.62 89 THR A CA 1
ATOM 747 C C . THR A 1 89 ? 22.297 25.469 7.105 1 97.62 89 THR A C 1
ATOM 749 O O . THR A 1 89 ? 22.094 26.453 6.379 1 97.62 89 THR A O 1
ATOM 752 N N . ILE A 1 90 ? 22.516 25.594 8.383 1 97.88 90 ILE A N 1
ATOM 753 C CA . ILE A 1 90 ? 22.453 26.859 9.094 1 97.88 90 ILE A CA 1
ATOM 754 C C . ILE A 1 90 ? 23.562 27.781 8.602 1 97.88 90 ILE A C 1
ATOM 756 O O . ILE A 1 90 ? 23.328 28.984 8.367 1 97.88 90 ILE A O 1
ATOM 760 N N . ARG A 1 91 ? 24.719 27.266 8.414 1 97.19 91 ARG A N 1
ATOM 761 C CA . ARG A 1 91 ? 25.844 28.031 7.875 1 97.19 91 ARG A CA 1
ATOM 762 C C . ARG A 1 91 ? 25.516 28.562 6.48 1 97.19 91 ARG A C 1
ATOM 764 O O . ARG A 1 91 ? 25.781 29.719 6.172 1 97.19 91 ARG A O 1
ATOM 771 N N . ALA A 1 92 ? 24.953 27.719 5.699 1 95.88 92 ALA A N 1
ATOM 772 C CA . ALA A 1 92 ? 24.609 28.109 4.336 1 95.88 92 ALA A CA 1
ATOM 773 C C . ALA A 1 92 ? 23.562 29.219 4.328 1 95.88 92 ALA A C 1
ATOM 775 O O . ALA A 1 92 ? 23.547 30.062 3.432 1 95.88 92 ALA A O 1
ATOM 776 N N . LEU A 1 93 ? 22.734 29.234 5.312 1 96.5 93 LEU A N 1
ATOM 777 C CA . LEU A 1 93 ? 21.688 30.234 5.441 1 96.5 93 LEU A CA 1
ATOM 778 C C . LEU A 1 93 ? 22.234 31.516 6.031 1 96.5 93 LEU A C 1
ATOM 780 O O . LEU A 1 93 ? 21.547 32.531 6.07 1 96.5 93 LEU A O 1
ATOM 784 N N . GLY A 1 94 ? 23.359 31.469 6.602 1 95.38 94 GLY A N 1
ATOM 785 C CA . GLY A 1 94 ? 23.984 32.656 7.172 1 95.38 94 GLY A CA 1
ATOM 786 C C . GLY A 1 94 ? 23.688 32.812 8.648 1 95.38 94 GLY A C 1
ATOM 787 O O . GLY A 1 94 ? 23.828 33.938 9.188 1 95.38 94 GLY A O 1
ATOM 788 N N . ASN A 1 95 ? 23.141 31.781 9.25 1 97.12 95 ASN A N 1
ATOM 789 C CA . ASN A 1 95 ? 22.828 31.75 10.672 1 97.12 95 ASN A CA 1
ATOM 790 C C . ASN A 1 95 ? 21.969 32.938 11.086 1 97.12 95 ASN A C 1
ATOM 792 O O . ASN A 1 95 ? 22.297 33.656 12.023 1 97.12 95 ASN A O 1
ATOM 796 N N . PRO A 1 96 ? 20.953 33.156 10.453 1 95.56 96 PRO A N 1
ATOM 797 C CA . PRO A 1 96 ? 20.078 34.281 10.766 1 95.56 96 PRO A CA 1
ATOM 798 C C . PRO A 1 96 ? 19.359 34.125 12.102 1 95.56 96 PRO A C 1
ATOM 800 O O . PRO A 1 96 ? 19.266 33 12.625 1 95.56 96 PRO A O 1
ATOM 803 N N . ALA A 1 97 ? 18.922 35.312 12.57 1 95.19 97 ALA A N 1
ATOM 804 C CA . ALA A 1 97 ? 17.938 35.25 13.656 1 95.19 97 ALA A CA 1
ATOM 805 C C . ALA A 1 97 ? 16.656 34.562 13.203 1 95.19 97 ALA A C 1
ATOM 807 O O . ALA A 1 97 ? 16.219 34.75 12.055 1 95.19 97 ALA A O 1
ATOM 808 N N . VAL A 1 98 ? 16.047 33.781 14.133 1 94.31 98 VAL A N 1
ATOM 809 C CA . VAL A 1 98 ? 14.922 32.938 13.766 1 94.31 98 VAL A CA 1
ATOM 810 C C . VAL A 1 98 ? 13.75 33.781 13.305 1 94.31 98 VAL A C 1
ATOM 812 O O . VAL A 1 98 ? 12.953 33.375 12.469 1 94.31 98 VAL A O 1
ATOM 815 N N . ASN A 1 99 ? 13.656 35.062 13.766 1 90.88 99 ASN A N 1
ATOM 816 C CA . ASN A 1 99 ? 12.555 35.938 13.383 1 90.88 99 ASN A CA 1
ATOM 817 C C . ASN A 1 99 ? 12.711 36.438 11.945 1 90.88 99 ASN A C 1
ATOM 819 O O . ASN A 1 99 ? 11.773 36.969 11.367 1 90.88 99 ASN A O 1
ATOM 823 N N . ARG A 1 100 ? 13.859 36.25 11.406 1 91.75 100 ARG A N 1
ATOM 824 C CA . ARG A 1 100 ? 14.125 36.688 10.031 1 91.75 100 ARG A CA 1
ATOM 825 C C . ARG A 1 100 ? 14.023 35.5 9.07 1 91.75 100 ARG A C 1
ATOM 827 O O . ARG A 1 100 ? 14.18 35.656 7.863 1 91.75 100 ARG A O 1
ATOM 834 N N . LEU A 1 101 ? 13.812 34.344 9.547 1 94.31 101 LEU A N 1
ATOM 835 C CA . LEU A 1 101 ? 13.68 33.125 8.727 1 94.31 101 LEU A CA 1
ATOM 836 C C . LEU A 1 101 ? 12.219 32.844 8.398 1 94.31 101 LEU A C 1
ATOM 838 O O . LEU A 1 101 ? 11.43 32.531 9.289 1 94.31 101 LEU A O 1
ATOM 842 N N . ASP A 1 102 ? 11.828 33.062 7.215 1 92.06 102 ASP A N 1
ATOM 843 C CA . ASP A 1 102 ? 10.477 32.75 6.777 1 92.06 102 ASP A CA 1
ATOM 844 C C . ASP A 1 102 ? 10.492 31.891 5.527 1 92.06 102 ASP A C 1
ATOM 846 O O . ASP A 1 102 ? 11.562 31.453 5.078 1 92.06 102 ASP A O 1
ATOM 850 N N . LYS A 1 103 ? 9.312 31.594 4.973 1 93.56 103 LYS A N 1
ATOM 851 C CA . LYS A 1 103 ? 9.18 30.703 3.83 1 93.56 103 LYS A CA 1
ATOM 852 C C . LYS A 1 103 ? 9.906 31.25 2.609 1 93.56 103 LYS A C 1
ATOM 854 O O . LYS A 1 103 ? 10.508 30.5 1.841 1 93.56 103 LYS A O 1
ATOM 859 N N . ARG A 1 104 ? 9.891 32.531 2.504 1 92.94 104 ARG A N 1
ATOM 860 C CA . ARG A 1 104 ? 10.547 33.156 1.371 1 92.94 104 ARG A CA 1
ATOM 861 C C . ARG A 1 104 ? 12.055 32.969 1.42 1 92.94 104 ARG A C 1
ATOM 863 O O . ARG A 1 104 ? 12.68 32.625 0.405 1 92.94 104 ARG A O 1
ATOM 870 N N . GLU A 1 105 ? 12.578 33.188 2.568 1 94.56 105 GLU A N 1
ATOM 871 C CA . GLU A 1 105 ? 14.023 33.031 2.734 1 94.56 105 GLU A CA 1
ATOM 872 C C . GLU A 1 105 ? 14.43 31.562 2.469 1 94.56 105 GLU A C 1
ATOM 874 O O . GLU A 1 105 ? 15.461 31.312 1.85 1 94.56 105 GLU A O 1
ATOM 879 N N . ILE A 1 106 ? 13.625 30.672 2.957 1 96.88 106 ILE A N 1
ATOM 880 C CA . ILE A 1 106 ? 13.922 29.25 2.762 1 96.88 106 ILE A CA 1
ATOM 881 C C . ILE A 1 106 ? 13.781 28.891 1.283 1 96.88 106 ILE A C 1
ATOM 883 O O . ILE A 1 106 ? 14.609 28.156 0.735 1 96.88 106 ILE A O 1
ATOM 887 N N . ALA A 1 107 ? 12.789 29.391 0.682 1 96.25 107 ALA A N 1
ATOM 888 C CA . ALA A 1 107 ? 12.578 29.172 -0.746 1 96.25 107 ALA A CA 1
ATOM 889 C C . ALA A 1 107 ? 13.758 29.703 -1.561 1 96.25 107 ALA A C 1
ATOM 891 O O . ALA A 1 107 ? 14.211 29.047 -2.504 1 96.25 107 ALA A O 1
ATOM 892 N N . ARG A 1 108 ? 14.188 30.891 -1.171 1 95.44 108 ARG A N 1
ATOM 893 C CA . ARG A 1 108 ? 15.352 31.484 -1.831 1 95.44 108 ARG A CA 1
ATOM 894 C C . ARG A 1 108 ? 16.578 30.594 -1.67 1 95.44 108 ARG A C 1
ATOM 896 O O . ARG A 1 108 ? 17.312 30.359 -2.633 1 95.44 108 ARG A O 1
ATOM 903 N N . HIS A 1 109 ? 16.734 30.141 -0.517 1 96.56 109 HIS A N 1
ATOM 904 C CA . HIS A 1 109 ? 17.859 29.234 -0.242 1 96.56 109 HIS A CA 1
ATOM 905 C C . HIS A 1 109 ? 17.781 27.984 -1.097 1 96.56 109 HIS A C 1
ATOM 907 O O . HIS A 1 109 ? 18.766 27.562 -1.687 1 96.56 109 HIS A O 1
ATOM 913 N N . ARG A 1 110 ? 16.609 27.359 -1.166 1 96.56 110 ARG A N 1
ATOM 914 C CA . ARG A 1 110 ? 16.406 26.172 -1.991 1 96.56 110 ARG A CA 1
ATOM 915 C C . ARG A 1 110 ? 16.781 26.453 -3.445 1 96.56 110 ARG A C 1
ATOM 917 O O . ARG A 1 110 ? 17.422 25.625 -4.098 1 96.56 110 ARG A O 1
ATOM 924 N N . GLY A 1 111 ? 16.375 27.609 -3.934 1 95.88 111 GLY A N 1
ATOM 925 C CA . GLY A 1 111 ? 16.703 28.016 -5.293 1 95.88 111 GLY A CA 1
ATOM 926 C C . GLY A 1 111 ? 18.188 28.125 -5.539 1 95.88 111 GLY A C 1
ATOM 927 O O . GLY A 1 111 ? 18.688 27.656 -6.566 1 95.88 111 GLY A O 1
ATOM 928 N N . GLU A 1 112 ? 18.859 28.734 -4.633 1 96.12 112 GLU A N 1
ATOM 929 C CA . GLU A 1 112 ? 20.312 28.875 -4.73 1 96.12 112 GLU A CA 1
ATOM 930 C C . GLU A 1 112 ? 21 27.516 -4.758 1 96.12 112 GLU A C 1
ATOM 932 O O . GLU A 1 112 ? 21.922 27.297 -5.539 1 96.12 112 GLU A O 1
ATOM 937 N N . ARG A 1 113 ? 20.5 26.672 -3.957 1 96.56 113 ARG A N 1
ATOM 938 C CA . ARG A 1 113 ? 21.062 25.328 -3.895 1 96.56 113 ARG A CA 1
ATOM 939 C C . ARG A 1 113 ? 20.828 24.578 -5.203 1 96.56 113 ARG A C 1
ATOM 941 O O . ARG A 1 113 ? 21.719 23.844 -5.672 1 96.56 113 ARG A O 1
ATOM 948 N N . LEU A 1 114 ? 19.672 24.734 -5.73 1 95.69 114 LEU A N 1
ATOM 949 C CA . LEU A 1 114 ? 19.375 24.125 -7.023 1 95.69 114 LEU A CA 1
ATOM 950 C C . LEU A 1 114 ? 20.328 24.641 -8.094 1 95.69 114 LEU A C 1
ATOM 952 O O . LEU A 1 114 ? 20.844 23.859 -8.898 1 95.69 114 LEU A O 1
ATOM 956 N N . THR A 1 115 ? 20.562 25.906 -8.07 1 95.88 115 THR A N 1
ATOM 957 C CA . THR A 1 115 ? 21.453 26.531 -9.039 1 95.88 115 THR A CA 1
ATOM 958 C C . THR A 1 115 ? 22.875 26 -8.891 1 95.88 115 THR A C 1
ATOM 960 O O . THR A 1 115 ? 23.609 25.875 -9.883 1 95.88 115 THR A O 1
ATOM 963 N N . ASP A 1 116 ? 23.172 25.641 -7.703 1 95.81 116 ASP A N 1
ATOM 964 C CA . ASP A 1 116 ? 24.5 25.094 -7.418 1 95.81 116 ASP A CA 1
ATOM 965 C C . ASP A 1 116 ? 24.578 23.625 -7.824 1 95.81 116 ASP A C 1
ATOM 967 O O . ASP A 1 116 ? 25.625 22.984 -7.641 1 95.81 116 ASP A O 1
ATOM 971 N N . GLY A 1 117 ? 23.469 23.016 -8.219 1 94.69 117 GLY A N 1
ATOM 972 C CA . GLY A 1 117 ? 23.5 21.672 -8.758 1 94.69 117 GLY A CA 1
ATOM 973 C C . GLY A 1 117 ? 23.156 20.609 -7.723 1 94.69 117 GLY A C 1
ATOM 974 O O . GLY A 1 117 ? 23.359 19.422 -7.961 1 94.69 117 GLY A O 1
ATOM 975 N N . ILE A 1 118 ? 22.656 21.047 -6.59 1 95.25 118 ILE A N 1
ATOM 976 C CA . ILE A 1 118 ? 22.281 20.094 -5.559 1 95.25 118 ILE A CA 1
ATOM 977 C C . ILE A 1 118 ? 20.922 19.469 -5.902 1 95.25 118 ILE A C 1
ATOM 979 O O . ILE A 1 118 ? 20.016 20.156 -6.375 1 95.25 118 ILE A O 1
ATOM 983 N N . SER A 1 119 ? 20.844 18.156 -5.699 1 93.38 119 SER A N 1
ATOM 984 C CA . SER A 1 119 ? 19.641 17.438 -6.078 1 93.38 119 SER A CA 1
ATOM 985 C C . SER A 1 119 ? 18.453 17.859 -5.211 1 93.38 119 SER A C 1
ATOM 987 O O . SER A 1 119 ? 18.625 18.219 -4.043 1 93.38 119 SER A O 1
ATOM 989 N N . ALA A 1 120 ? 17.281 17.781 -5.781 1 95.5 120 ALA A N 1
ATOM 990 C CA . ALA A 1 120 ? 16.047 18.109 -5.07 1 95.5 120 ALA A CA 1
ATOM 991 C C . ALA A 1 120 ? 15.898 17.25 -3.816 1 95.5 120 ALA A C 1
ATOM 993 O O . ALA A 1 120 ? 15.469 17.734 -2.77 1 95.5 120 ALA A O 1
ATOM 994 N N . SER A 1 121 ? 16.281 16 -3.953 1 94.81 121 SER A N 1
ATOM 995 C CA . SER A 1 121 ? 16.141 15.102 -2.814 1 94.81 121 SER A CA 1
ATOM 996 C C . SER A 1 121 ? 17.031 15.547 -1.65 1 94.81 121 SER A C 1
ATOM 998 O O . SER A 1 121 ? 16.594 15.516 -0.495 1 94.81 121 SER A O 1
ATOM 1000 N N . THR A 1 122 ? 18.203 15.984 -1.928 1 95 122 THR A N 1
ATOM 1001 C CA . THR A 1 122 ? 19.109 16.469 -0.894 1 95 122 THR A CA 1
ATOM 1002 C C . THR A 1 122 ? 18.562 17.734 -0.243 1 95 122 THR A C 1
ATOM 1004 O O . THR A 1 122 ? 18.594 17.875 0.982 1 95 122 THR A O 1
ATOM 1007 N N . ILE A 1 123 ? 18.094 18.594 -1.068 1 97.06 123 ILE A N 1
ATOM 1008 C CA . ILE A 1 123 ? 17.531 19.859 -0.578 1 97.06 123 ILE A CA 1
ATOM 1009 C C . ILE A 1 123 ? 16.328 19.578 0.319 1 97.06 123 ILE A C 1
ATOM 1011 O O . ILE A 1 123 ? 16.219 20.141 1.406 1 97.06 123 ILE A O 1
ATOM 1015 N N . ASN A 1 124 ? 15.453 18.75 -0.15 1 97.5 124 ASN A N 1
ATOM 1016 C CA . ASN A 1 124 ? 14.289 18.391 0.646 1 97.5 124 ASN A CA 1
ATOM 1017 C C . ASN A 1 124 ? 14.695 17.797 1.995 1 97.5 124 ASN A C 1
ATOM 1019 O O . ASN A 1 124 ? 14.102 18.125 3.021 1 97.5 124 ASN A O 1
ATOM 1023 N N . ARG A 1 125 ? 15.672 16.953 1.984 1 96.88 125 ARG A N 1
ATOM 1024 C CA . ARG A 1 125 ? 16.141 16.344 3.225 1 96.88 125 ARG A CA 1
ATOM 1025 C C . ARG A 1 125 ? 16.641 17.391 4.203 1 96.88 125 ARG A C 1
ATOM 1027 O O . ARG A 1 125 ? 16.391 17.297 5.406 1 96.88 125 ARG A O 1
ATOM 1034 N N . ASP A 1 126 ? 17.359 18.297 3.701 1 97 126 ASP A N 1
ATOM 1035 C CA . ASP A 1 126 ? 17.859 19.375 4.547 1 97 126 ASP A CA 1
ATOM 1036 C C . ASP A 1 126 ? 16.719 20.172 5.168 1 97 126 ASP A C 1
ATOM 1038 O O . ASP A 1 126 ? 16.75 20.5 6.359 1 97 126 ASP A O 1
ATOM 1042 N N . VAL A 1 127 ? 15.773 20.453 4.371 1 97.12 127 VAL A N 1
ATOM 1043 C CA . VAL A 1 127 ? 14.633 21.219 4.844 1 97.12 127 VAL A CA 1
ATOM 1044 C C . VAL A 1 127 ? 13.844 20.406 5.863 1 97.12 127 VAL A C 1
ATOM 1046 O O . VAL A 1 127 ? 13.383 20.938 6.875 1 97.12 127 VAL A O 1
ATOM 1049 N N . TYR A 1 128 ? 13.75 19.188 5.578 1 97 128 TYR A N 1
ATOM 1050 C CA . TYR A 1 128 ? 13.055 18.312 6.516 1 97 128 TYR A CA 1
ATOM 1051 C C . TYR A 1 128 ? 13.766 18.297 7.863 1 97 128 TYR A C 1
ATOM 1053 O O . TYR A 1 128 ? 13.117 18.312 8.914 1 97 128 TYR A O 1
ATOM 1061 N N . ARG A 1 129 ? 15.023 18.172 7.812 1 97.12 129 ARG A N 1
ATOM 1062 C CA . ARG A 1 129 ? 15.812 18.172 9.039 1 97.12 129 ARG A CA 1
ATOM 1063 C C . ARG A 1 129 ? 15.633 19.484 9.805 1 97.12 129 ARG A C 1
ATOM 1065 O O . ARG A 1 129 ? 15.461 19.469 11.023 1 97.12 129 ARG A O 1
ATOM 1072 N N . LEU A 1 130 ? 15.656 20.547 9.062 1 97.81 130 LEU A N 1
ATOM 1073 C CA . LEU A 1 130 ? 15.453 21.859 9.656 1 97.81 130 LEU A CA 1
ATOM 1074 C C . LEU A 1 130 ? 14.062 21.969 10.281 1 97.81 130 LEU A C 1
ATOM 1076 O O . LEU A 1 130 ? 13.922 22.422 11.422 1 97.81 130 LEU A O 1
ATOM 1080 N N . SER A 1 131 ? 13.125 21.578 9.531 1 97.94 131 SER A N 1
ATOM 1081 C CA . SER A 1 131 ? 11.75 21.562 10.039 1 97.94 131 SER A CA 1
ATOM 1082 C C . SER A 1 131 ? 11.641 20.703 11.297 1 97.94 131 SER A C 1
ATOM 1084 O O . SER A 1 131 ? 10.969 21.094 12.258 1 97.94 131 SER A O 1
ATOM 1086 N N . GLY A 1 132 ? 12.297 19.578 11.242 1 97.19 132 GLY A N 1
ATOM 1087 C CA . GLY A 1 132 ? 12.289 18.688 12.391 1 97.19 132 GLY A CA 1
ATOM 1088 C C . GLY A 1 132 ? 12.867 19.328 13.641 1 97.19 132 GLY A C 1
ATOM 1089 O O . GLY A 1 132 ? 12.383 19.094 14.75 1 97.19 132 GLY A O 1
ATOM 1090 N N . MET A 1 133 ? 13.859 20.047 13.5 1 97.38 133 MET A N 1
ATOM 1091 C CA . MET A 1 133 ? 14.453 20.781 14.625 1 97.38 133 MET A CA 1
ATOM 1092 C C . MET A 1 133 ? 13.43 21.719 15.266 1 97.38 133 MET A C 1
ATOM 1094 O O . MET A 1 133 ? 13.25 21.688 16.484 1 97.38 133 MET A O 1
ATOM 1098 N N . PHE A 1 134 ? 12.75 22.5 14.453 1 97.38 134 PHE A N 1
ATOM 1099 C CA . PHE A 1 134 ? 11.758 23.438 14.961 1 97.38 134 PHE A CA 1
ATOM 1100 C C . PHE A 1 134 ? 10.594 22.703 15.617 1 97.38 134 PHE A C 1
ATOM 1102 O O . PHE A 1 134 ? 10.086 23.141 16.656 1 97.38 134 PHE A O 1
ATOM 1109 N N . THR A 1 135 ? 10.211 21.656 15.008 1 96.75 135 THR A N 1
ATOM 1110 C CA . THR A 1 135 ? 9.117 20.875 15.578 1 96.75 135 THR A CA 1
ATOM 1111 C C . THR A 1 135 ? 9.5 20.344 16.953 1 96.75 135 THR A C 1
ATOM 1113 O O . THR A 1 135 ? 8.711 20.438 17.906 1 96.75 135 THR A O 1
ATOM 1116 N N . ALA A 1 136 ? 10.672 19.797 17.062 1 96.38 136 ALA A N 1
ATOM 1117 C CA . ALA A 1 136 ? 11.156 19.281 18.344 1 96.38 136 ALA A CA 1
ATOM 1118 C C . ALA A 1 136 ? 11.211 20.406 19.391 1 96.38 136 ALA A C 1
ATOM 1120 O O . ALA A 1 136 ? 10.789 20.203 20.531 1 96.38 136 ALA A O 1
ATOM 1121 N N . LEU A 1 137 ? 11.688 21.531 19.016 1 95.94 137 LEU A N 1
ATOM 1122 C CA . LEU A 1 137 ? 11.797 22.656 19.938 1 95.94 137 LEU A CA 1
ATOM 1123 C C . LEU A 1 137 ? 10.422 23.141 20.375 1 95.94 137 LEU A C 1
ATOM 1125 O O . LEU A 1 137 ? 10.227 23.531 21.531 1 95.94 137 LEU A O 1
ATOM 1129 N N . SER A 1 138 ? 9.523 23.125 19.438 1 93.62 138 SER A N 1
ATOM 1130 C CA . SER A 1 138 ? 8.156 23.516 19.766 1 93.62 138 SER A CA 1
ATOM 1131 C C . SER A 1 138 ? 7.531 22.562 20.781 1 93.62 138 SER A C 1
ATOM 1133 O O . SER A 1 138 ? 6.918 23 21.75 1 93.62 138 SER A O 1
ATOM 1135 N N . LYS A 1 139 ? 7.762 21.375 20.609 1 93.19 139 LYS A N 1
ATOM 1136 C CA . LYS A 1 139 ? 7.223 20.359 21.516 1 93.19 139 LYS A CA 1
ATOM 1137 C C . LYS A 1 139 ? 7.812 20.516 22.922 1 93.19 139 LYS A C 1
ATOM 1139 O O . LYS A 1 139 ? 7.145 20.219 23.906 1 93.19 139 LYS A O 1
ATOM 1144 N N . LEU A 1 140 ? 8.977 20.953 22.953 1 92.69 140 LEU A N 1
ATOM 1145 C CA . LEU A 1 140 ? 9.688 21.078 24.219 1 92.69 140 LEU A CA 1
ATOM 1146 C C . LEU A 1 140 ? 9.414 22.453 24.844 1 92.69 140 LEU A C 1
ATOM 1148 O O . LEU A 1 140 ? 9.961 22.766 25.906 1 92.69 140 LEU A O 1
ATOM 1152 N N . GLY A 1 141 ? 8.664 23.281 24.125 1 90.81 141 GLY A N 1
ATOM 1153 C CA . GLY A 1 141 ? 8.312 24.578 24.672 1 90.81 141 GLY A CA 1
ATOM 1154 C C . GLY A 1 141 ? 9.391 25.625 24.453 1 90.81 141 GLY A C 1
ATOM 1155 O O . GLY A 1 141 ? 9.352 26.688 25.078 1 90.81 141 GLY A O 1
ATOM 1156 N N . GLU A 1 142 ? 10.344 25.281 23.656 1 90.31 142 GLU A N 1
ATOM 1157 C CA . GLU A 1 142 ? 11.484 26.172 23.453 1 90.31 142 GLU A CA 1
ATOM 1158 C C . GLU A 1 142 ? 11.266 27.078 22.25 1 90.31 142 GLU A C 1
ATOM 1160 O O . GLU A 1 142 ? 12.047 28 22.016 1 90.31 142 GLU A O 1
ATOM 1165 N N . PHE A 1 143 ? 10.242 26.719 21.562 1 89.06 143 PHE A N 1
ATOM 1166 C CA . PHE A 1 143 ? 9.922 27.469 20.359 1 89.06 143 PHE A CA 1
ATOM 1167 C C . PHE A 1 143 ? 8.414 27.641 20.219 1 89.06 143 PHE A C 1
ATOM 1169 O O . PHE A 1 143 ? 7.68 26.672 20.047 1 89.06 143 PHE A O 1
ATOM 1176 N N . ARG A 1 144 ? 7.949 28.875 20.203 1 83.75 144 ARG A N 1
ATOM 1177 C CA . ARG A 1 144 ? 6.523 29.125 20.359 1 83.75 144 ARG A CA 1
ATOM 1178 C C . ARG A 1 144 ? 5.898 29.625 19.062 1 83.75 144 ARG A C 1
ATOM 1180 O O . ARG A 1 144 ? 4.672 29.672 18.938 1 83.75 144 ARG A O 1
ATOM 1187 N N . VAL A 1 145 ? 6.719 30.078 18.172 1 84.06 145 VAL A N 1
ATOM 1188 C CA . VAL A 1 145 ? 6.188 30.578 16.906 1 84.06 145 VAL A CA 1
ATOM 1189 C C . VAL A 1 145 ? 5.988 29.422 15.93 1 84.06 145 VAL A C 1
ATOM 1191 O O . VAL A 1 145 ? 6.438 28.312 16.172 1 84.06 145 VAL A O 1
ATOM 1194 N N . GLU A 1 146 ? 5.262 29.703 14.82 1 88.25 146 GLU A N 1
ATOM 1195 C CA . GLU A 1 146 ? 5.016 28.688 13.789 1 88.25 146 GLU A CA 1
ATOM 1196 C C . GLU A 1 146 ? 6.316 28.266 13.117 1 88.25 146 GLU A C 1
ATOM 1198 O O . GLU A 1 146 ? 7.191 29.078 12.859 1 88.25 146 GLU A O 1
ATOM 1203 N N . ASN A 1 147 ? 6.43 26.969 12.844 1 94.12 147 ASN A N 1
ATOM 1204 C CA . ASN A 1 147 ? 7.562 26.422 12.109 1 94.12 147 ASN A CA 1
ATOM 1205 C C . ASN A 1 147 ? 7.719 27.078 10.742 1 94.12 147 ASN A C 1
ATOM 1207 O O . ASN A 1 147 ? 6.812 27.016 9.914 1 94.12 147 ASN A O 1
ATOM 1211 N N . PRO A 1 148 ? 8.789 27.797 10.633 1 93.56 148 PRO A N 1
ATOM 1212 C CA . PRO A 1 148 ? 8.969 28.547 9.391 1 93.56 148 PRO A CA 1
ATOM 1213 C C . PRO A 1 148 ? 8.977 27.656 8.156 1 93.56 148 PRO A C 1
ATOM 1215 O O . PRO A 1 148 ? 8.812 28.141 7.031 1 93.56 148 PRO A O 1
ATOM 1218 N N . CYS A 1 149 ? 9.18 26.328 8.266 1 95.19 149 CYS A N 1
ATOM 1219 C CA . CYS A 1 149 ? 9.242 25.406 7.141 1 95.19 149 CYS A CA 1
ATOM 1220 C C . CYS A 1 149 ? 7.855 24.891 6.773 1 95.19 149 CYS A C 1
ATOM 1222 O O . CYS A 1 149 ? 7.668 24.297 5.711 1 95.19 149 CYS A O 1
ATOM 1224 N N . HIS A 1 150 ? 6.949 25.109 7.645 1 91.81 150 HIS A N 1
ATOM 1225 C CA . HIS A 1 150 ? 5.617 24.562 7.422 1 91.81 150 HIS A CA 1
ATOM 1226 C C . HIS A 1 150 ? 4.93 25.25 6.246 1 91.81 150 HIS A C 1
ATOM 1228 O O . HIS A 1 150 ? 4.992 26.469 6.109 1 91.81 150 HIS A O 1
ATOM 1234 N N . GLY A 1 151 ? 4.262 24.469 5.379 1 87.94 151 GLY A N 1
ATOM 1235 C CA . GLY A 1 151 ? 3.543 25.016 4.234 1 87.94 151 GLY A CA 1
ATOM 1236 C C . GLY A 1 151 ? 4.375 25.047 2.967 1 87.94 151 GLY A C 1
ATOM 1237 O O . GLY A 1 151 ? 3.846 25.266 1.876 1 87.94 151 GLY A O 1
ATOM 1238 N N . LEU A 1 152 ? 5.676 24.922 3.094 1 92 152 LEU A N 1
ATOM 1239 C CA . LEU A 1 152 ? 6.551 24.859 1.927 1 92 152 LEU A CA 1
ATOM 1240 C C . LEU A 1 152 ? 6.426 23.5 1.228 1 92 152 LEU A C 1
ATOM 1242 O O . LEU A 1 152 ? 6.641 22.453 1.845 1 92 152 LEU A O 1
ATOM 1246 N N . GLN A 1 153 ? 6.086 23.531 -0.047 1 93.69 153 GLN A N 1
ATOM 1247 C CA . GLN A 1 153 ? 5.977 22.281 -0.812 1 93.69 153 GLN A CA 1
ATOM 1248 C C . GLN A 1 153 ? 7.352 21.734 -1.167 1 93.69 153 GLN A C 1
ATOM 1250 O O . GLN A 1 153 ? 8.234 22.484 -1.593 1 93.69 153 GLN A O 1
ATOM 1255 N N . PRO A 1 154 ? 7.469 20.516 -0.915 1 95.5 154 PRO A N 1
ATOM 1256 C CA . PRO A 1 154 ? 8.758 19.938 -1.306 1 95.5 154 PRO A CA 1
ATOM 1257 C C . PRO A 1 154 ? 9.023 20.047 -2.807 1 95.5 154 PRO A C 1
ATOM 1259 O O . PRO A 1 154 ? 8.078 20.156 -3.596 1 95.5 154 PRO A O 1
ATOM 1262 N N . LEU A 1 155 ? 10.328 20.094 -3.131 1 95.06 155 LEU A N 1
ATOM 1263 C CA . LEU A 1 155 ? 10.719 20.047 -4.531 1 95.06 155 LEU A CA 1
ATOM 1264 C C . LEU A 1 155 ? 10.398 18.688 -5.137 1 95.06 155 LEU A C 1
ATOM 1266 O O . LEU A 1 155 ? 10.484 17.656 -4.453 1 95.06 155 LEU A O 1
ATOM 1270 N N . ARG A 1 156 ? 10 18.719 -6.387 1 93.62 156 ARG A N 1
ATOM 1271 C CA . ARG A 1 156 ? 9.75 17.453 -7.082 1 93.62 156 ARG A CA 1
ATOM 1272 C C . ARG A 1 156 ? 11.047 16.656 -7.254 1 93.62 156 ARG A C 1
ATOM 1274 O O . ARG A 1 156 ? 12.047 17.188 -7.746 1 93.62 156 ARG A O 1
ATOM 1281 N N . GLU A 1 157 ? 10.914 15.484 -6.781 1 91.94 157 GLU A N 1
ATOM 1282 C CA . GLU A 1 157 ? 12.094 14.633 -6.871 1 91.94 157 GLU A CA 1
ATOM 1283 C C . GLU A 1 157 ? 11.992 13.672 -8.047 1 91.94 157 GLU A C 1
ATOM 1285 O O . GLU A 1 157 ? 10.922 13.125 -8.32 1 91.94 157 GLU A O 1
ATOM 1290 N N . ALA A 1 158 ? 13.031 13.562 -8.797 1 83.19 158 ALA A N 1
ATOM 1291 C CA . ALA A 1 158 ? 13.109 12.523 -9.82 1 83.19 158 ALA A CA 1
ATOM 1292 C C . ALA A 1 158 ? 13.531 11.188 -9.211 1 83.19 158 ALA A C 1
ATOM 1294 O O . ALA A 1 158 ? 14.352 11.141 -8.297 1 83.19 158 ALA A O 1
ATOM 1295 N N . GLN A 1 159 ? 12.758 10.188 -9.523 1 78.56 159 GLN A N 1
ATOM 1296 C CA . GLN A 1 159 ? 13.164 8.867 -9.062 1 78.56 159 GLN A CA 1
ATOM 1297 C C . GLN A 1 159 ? 13.969 8.133 -10.133 1 78.56 159 GLN A C 1
ATOM 1299 O O . GLN A 1 159 ? 13.445 7.805 -11.203 1 78.56 159 GLN A O 1
ATOM 1304 N N . PRO A 1 160 ? 15.305 8.016 -9.805 1 77.94 160 PRO A N 1
ATOM 1305 C CA . PRO A 1 160 ? 16.062 7.266 -10.812 1 77.94 160 PRO A CA 1
ATOM 1306 C C . PRO A 1 160 ? 15.539 5.844 -11 1 77.94 160 PRO A C 1
ATOM 1308 O O . PRO A 1 160 ? 15.023 5.238 -10.055 1 77.94 160 PRO A O 1
ATOM 1311 N N . PRO A 1 161 ? 15.656 5.406 -12.211 1 82.31 161 PRO A N 1
ATOM 1312 C CA . PRO A 1 161 ? 15.211 4.035 -12.445 1 82.31 161 PRO A CA 1
ATOM 1313 C C . PRO A 1 161 ? 16.047 3 -11.703 1 82.31 161 PRO A C 1
ATOM 1315 O O . PRO A 1 161 ? 17.25 3.201 -11.5 1 82.31 161 PRO A O 1
ATOM 1318 N N . MET A 1 162 ? 15.406 2.057 -11.227 1 86.38 162 MET A N 1
ATOM 1319 C CA . MET A 1 162 ? 16.094 0.946 -10.57 1 86.38 162 MET A CA 1
ATOM 1320 C C . MET A 1 162 ? 16.859 0.107 -11.586 1 86.38 162 MET A C 1
ATOM 1322 O O . MET A 1 162 ? 16.344 -0.202 -12.664 1 86.38 162 MET A O 1
ATOM 1326 N N . THR A 1 163 ? 18.141 -0.13 -11.266 1 92.12 163 THR A N 1
ATOM 1327 C CA . THR A 1 163 ? 18.969 -0.914 -12.156 1 92.12 163 THR A CA 1
ATOM 1328 C C . THR A 1 163 ? 19.312 -2.268 -11.539 1 92.12 163 THR A C 1
ATOM 1330 O O . THR A 1 163 ? 19.312 -2.412 -10.32 1 92.12 163 THR A O 1
ATOM 1333 N N . TYR A 1 164 ? 19.438 -3.289 -12.367 1 96.25 164 TYR A N 1
ATOM 1334 C CA . TYR A 1 164 ? 19.875 -4.625 -11.977 1 96.25 164 TYR A CA 1
ATOM 1335 C C . TYR A 1 164 ? 20.812 -5.223 -13.016 1 96.25 164 TYR A C 1
ATOM 1337 O O . TYR A 1 164 ? 20.938 -4.699 -14.125 1 96.25 164 TYR A O 1
ATOM 1345 N N . LEU A 1 165 ? 21.516 -6.227 -12.688 1 97.25 165 LEU A N 1
ATOM 1346 C CA . LEU A 1 165 ? 22.484 -6.867 -13.57 1 97.25 165 LEU A CA 1
ATOM 1347 C C . LEU A 1 165 ? 21.797 -7.898 -14.469 1 97.25 165 LEU A C 1
ATOM 1349 O O . LEU A 1 165 ? 20.922 -8.641 -14.016 1 97.25 165 LEU A O 1
ATOM 1353 N N . THR A 1 166 ? 22.281 -7.891 -15.727 1 96.94 166 THR A N 1
ATOM 1354 C CA . THR A 1 166 ? 21.891 -8.969 -16.625 1 96.94 166 THR A CA 1
ATOM 1355 C C . THR A 1 166 ? 22.625 -10.258 -16.281 1 96.94 166 THR A C 1
ATOM 1357 O O . THR A 1 166 ? 23.562 -10.25 -15.484 1 96.94 166 THR A O 1
ATOM 1360 N N . LYS A 1 167 ? 22.219 -11.344 -16.906 1 97 167 LYS A N 1
ATOM 1361 C CA . LYS A 1 167 ? 22.891 -12.617 -16.672 1 97 167 LYS A CA 1
ATOM 1362 C C . LYS A 1 167 ? 24.359 -12.539 -17.078 1 97 167 LYS A C 1
ATOM 1364 O O . LYS A 1 167 ? 25.234 -13.062 -16.391 1 97 167 LYS A O 1
ATOM 1369 N N . GLN A 1 168 ? 24.562 -11.859 -18.156 1 96.94 168 GLN A N 1
ATOM 1370 C CA . GLN A 1 168 ? 25.922 -11.703 -18.641 1 96.94 168 GLN A CA 1
ATOM 1371 C C . GLN A 1 168 ? 26.75 -10.875 -17.656 1 96.94 168 GLN A C 1
ATOM 1373 O O . GLN A 1 168 ? 27.906 -11.211 -17.375 1 96.94 168 GLN A O 1
ATOM 1378 N N . GLU A 1 169 ? 26.188 -9.867 -17.172 1 97.12 169 GLU A N 1
ATOM 1379 C CA . GLU A 1 169 ? 26.875 -9.016 -16.219 1 97.12 169 GLU A CA 1
ATOM 1380 C C . GLU A 1 169 ? 27.172 -9.758 -14.914 1 97.12 169 GLU A C 1
ATOM 1382 O O . GLU A 1 169 ? 28.234 -9.594 -14.312 1 97.12 169 GLU A O 1
ATOM 1387 N N . ILE A 1 170 ? 26.219 -10.586 -14.469 1 97.94 170 ILE A N 1
ATOM 1388 C CA . ILE A 1 170 ? 26.422 -11.398 -13.273 1 97.94 170 ILE A CA 1
ATOM 1389 C C . ILE A 1 170 ? 27.594 -12.344 -13.484 1 97.94 170 ILE A C 1
ATOM 1391 O O . ILE A 1 170 ? 28.484 -12.445 -12.617 1 97.94 170 ILE A O 1
ATOM 1395 N N . ALA A 1 171 ? 27.625 -12.992 -14.648 1 97.75 171 ALA A N 1
ATOM 1396 C CA . ALA A 1 171 ? 28.703 -13.922 -14.961 1 97.75 171 ALA A CA 1
ATOM 1397 C C . ALA A 1 171 ? 30.062 -13.227 -14.93 1 97.75 171 ALA A C 1
ATOM 1399 O O . ALA A 1 171 ? 31 -13.727 -14.32 1 97.75 171 ALA A O 1
ATOM 1400 N N . ARG A 1 172 ? 30.156 -12.086 -15.539 1 97.06 172 ARG A N 1
ATOM 1401 C CA . ARG A 1 172 ? 31.391 -11.32 -15.578 1 97.06 172 ARG A CA 1
ATOM 1402 C C . ARG A 1 172 ? 31.812 -10.898 -14.172 1 97.06 172 ARG A C 1
ATOM 1404 O O . ARG A 1 172 ? 33 -10.984 -13.82 1 97.06 172 ARG A O 1
ATOM 1411 N N . LEU A 1 173 ? 30.859 -10.453 -13.406 1 97.06 173 LEU A N 1
ATOM 1412 C CA . LEU A 1 173 ? 31.156 -10.023 -12.047 1 97.06 173 LEU A CA 1
ATOM 1413 C C . LEU A 1 173 ? 31.75 -11.172 -11.227 1 97.06 173 LEU A C 1
ATOM 1415 O O . LEU A 1 173 ? 32.781 -11 -10.562 1 97.06 173 LEU A O 1
ATOM 1419 N N . LEU A 1 174 ? 31.078 -12.336 -11.32 1 97.12 174 LEU A N 1
ATOM 1420 C CA . LEU A 1 174 ? 31.516 -13.484 -10.523 1 97.12 174 LEU A CA 1
ATOM 1421 C C . LEU A 1 174 ? 32.844 -14.008 -11.008 1 97.12 174 LEU A C 1
ATOM 1423 O O . LEU A 1 174 ? 33.594 -14.609 -10.234 1 97.12 174 LEU A O 1
ATOM 1427 N N . GLU A 1 175 ? 33.156 -13.758 -12.25 1 95.75 175 GLU A N 1
ATOM 1428 C CA . GLU A 1 175 ? 34.469 -14.148 -12.797 1 95.75 175 GLU A CA 1
ATOM 1429 C C . GLU A 1 175 ? 35.562 -13.242 -12.273 1 95.75 175 GLU A C 1
ATOM 1431 O O . GLU A 1 175 ? 36.688 -13.703 -12.023 1 95.75 175 GLU A O 1
ATOM 1436 N N . PHE A 1 176 ? 35.25 -12 -12.07 1 93.81 176 PHE A N 1
ATOM 1437 C CA . PHE A 1 176 ? 36.219 -11.008 -11.648 1 93.81 176 PHE A CA 1
ATOM 1438 C C . PHE A 1 176 ? 36.469 -11.102 -10.148 1 93.81 176 PHE A C 1
ATOM 1440 O O . PHE A 1 176 ? 37.562 -10.797 -9.68 1 93.81 176 PHE A O 1
ATOM 1447 N N . LEU A 1 177 ? 35.5 -11.492 -9.422 1 95.88 177 LEU A N 1
ATOM 1448 C CA . LEU A 1 177 ? 35.594 -11.484 -7.965 1 95.88 177 LEU A CA 1
ATOM 1449 C C . LEU A 1 177 ? 36.281 -12.75 -7.461 1 95.88 177 LEU A C 1
ATOM 1451 O O . LEU A 1 177 ? 36.156 -13.812 -8.078 1 95.88 177 LEU A O 1
ATOM 1455 N N . GLU A 1 178 ? 37 -12.578 -6.324 1 95.12 178 GLU A N 1
ATOM 1456 C CA . GLU A 1 178 ? 37.656 -13.703 -5.676 1 95.12 178 GLU A CA 1
ATOM 1457 C C . GLU A 1 178 ? 37.469 -13.664 -4.164 1 95.12 178 GLU A C 1
ATOM 1459 O O . GLU A 1 178 ? 37.094 -12.633 -3.605 1 95.12 178 GLU A O 1
ATOM 1464 N N . GLY A 1 17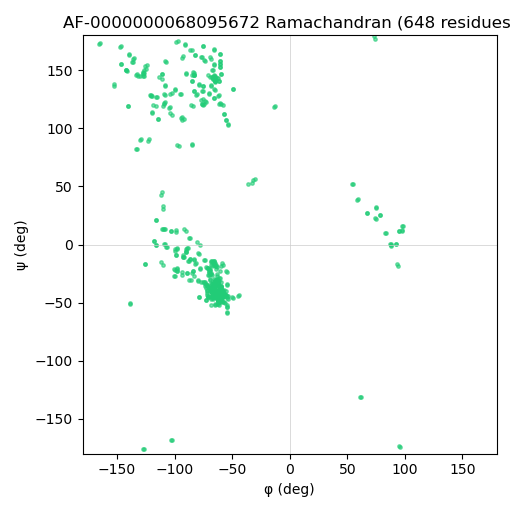9 ? 37.594 -14.82 -3.539 1 96.19 179 GLY A N 1
ATOM 1465 C CA . GLY A 1 179 ? 37.594 -14.891 -2.086 1 96.19 179 GLY A CA 1
ATOM 1466 C C . GLY A 1 179 ? 36.312 -14.398 -1.469 1 96.19 179 GLY A C 1
ATOM 1467 O O . GLY A 1 179 ? 35.219 -14.797 -1.885 1 96.19 179 GLY A O 1
ATOM 1468 N N . ASP A 1 180 ? 36.406 -13.555 -0.496 1 97.62 180 ASP A N 1
ATOM 1469 C CA . ASP A 1 180 ? 35.281 -13.07 0.269 1 97.62 180 ASP A CA 1
ATOM 1470 C C . ASP A 1 180 ? 34.375 -12.195 -0.593 1 97.62 180 ASP A C 1
ATOM 1472 O O . ASP A 1 180 ? 33.156 -12.203 -0.428 1 97.62 180 ASP A O 1
ATOM 1476 N N . ASN A 1 181 ? 35 -11.484 -1.51 1 96.88 181 ASN A N 1
ATOM 1477 C CA . ASN A 1 181 ? 34.188 -10.648 -2.404 1 96.88 181 ASN A CA 1
ATOM 1478 C C . ASN A 1 181 ? 33.25 -11.492 -3.254 1 96.88 181 ASN A C 1
ATOM 1480 O O . ASN A 1 181 ? 32.094 -11.117 -3.443 1 96.88 181 ASN A O 1
ATOM 1484 N N . ARG A 1 182 ? 33.75 -12.578 -3.742 1 97.56 182 ARG A N 1
ATOM 1485 C CA . ARG A 1 182 ? 32.906 -13.469 -4.535 1 97.56 182 ARG A CA 1
ATOM 1486 C C . ARG A 1 182 ? 31.812 -14.102 -3.672 1 97.56 182 ARG A C 1
ATOM 1488 O O . ARG A 1 182 ? 30.641 -14.172 -4.078 1 97.56 182 ARG A O 1
ATOM 1495 N N . ARG A 1 183 ? 32.188 -14.5 -2.529 1 98.12 183 ARG A N 1
ATOM 1496 C CA . ARG A 1 183 ? 31.234 -15.203 -1.655 1 98.12 183 ARG A CA 1
ATOM 1497 C C . ARG A 1 183 ? 30.109 -14.281 -1.2 1 98.12 183 ARG A C 1
ATOM 1499 O O . ARG A 1 183 ? 28.953 -14.688 -1.146 1 98.12 183 ARG A O 1
ATOM 1506 N N . VAL A 1 184 ? 30.406 -13.055 -0.892 1 97.81 184 VAL A N 1
ATOM 1507 C CA . VAL A 1 184 ? 29.375 -12.109 -0.481 1 97.81 184 VAL A CA 1
ATOM 1508 C C . VAL A 1 184 ? 28.453 -11.805 -1.66 1 97.81 184 VAL A C 1
ATOM 1510 O O . VAL A 1 184 ? 27.234 -11.672 -1.487 1 97.81 184 VAL A O 1
ATOM 1513 N N . ALA A 1 185 ? 29.031 -11.68 -2.838 1 97.88 185 ALA A N 1
ATOM 1514 C CA . ALA A 1 185 ? 28.203 -11.469 -4.031 1 97.88 185 ALA A CA 1
ATOM 1515 C C . ALA A 1 185 ? 27.234 -12.625 -4.242 1 97.88 185 ALA A C 1
ATOM 1517 O O . ALA A 1 185 ? 26.047 -12.406 -4.52 1 97.88 185 ALA A O 1
ATOM 1518 N N . LEU A 1 186 ? 27.75 -13.805 -4.094 1 98.44 186 LEU A N 1
ATOM 1519 C CA . LEU A 1 186 ? 26.906 -14.992 -4.215 1 98.44 186 LEU A CA 1
ATOM 1520 C C . LEU A 1 186 ? 25.766 -14.953 -3.199 1 98.44 186 LEU A C 1
ATOM 1522 O O . LEU A 1 186 ? 24.609 -15.242 -3.539 1 98.44 186 LEU A O 1
ATOM 1526 N N . LEU A 1 187 ? 26.078 -14.594 -2.021 1 98.44 187 LEU A N 1
ATOM 1527 C CA . LEU A 1 187 ? 25.078 -14.516 -0.961 1 98.44 187 LEU A CA 1
ATOM 1528 C C . LEU A 1 187 ? 24 -13.5 -1.309 1 98.44 187 LEU A C 1
ATOM 1530 O O . LEU A 1 187 ? 22.812 -13.812 -1.252 1 98.44 187 LEU A O 1
ATOM 1534 N N . CYS A 1 188 ? 24.422 -12.305 -1.699 1 98.19 188 CYS A N 1
ATOM 1535 C CA . CYS A 1 188 ? 23.484 -11.234 -1.996 1 98.19 188 CYS A CA 1
ATOM 1536 C C . CYS A 1 188 ? 22.609 -11.586 -3.203 1 98.19 188 CYS A C 1
ATOM 1538 O O . CYS A 1 188 ? 21.406 -11.352 -3.195 1 98.19 188 CYS A O 1
ATOM 1540 N N . LEU A 1 189 ? 23.188 -12.188 -4.211 1 98.38 189 LEU A N 1
ATOM 1541 C CA . LEU A 1 189 ? 22.469 -12.57 -5.422 1 98.38 189 LEU A CA 1
ATOM 1542 C C . LEU A 1 189 ? 21.484 -13.703 -5.141 1 98.38 189 LEU A C 1
ATOM 1544 O O . LEU A 1 189 ? 20.5 -13.875 -5.867 1 98.38 189 LEU A O 1
ATOM 1548 N N . SER A 1 190 ? 21.719 -14.445 -4.066 1 98.56 190 SER A N 1
ATOM 1549 C CA . SER A 1 190 ? 20.906 -15.625 -3.773 1 98.56 190 SER A CA 1
ATOM 1550 C C . SER A 1 190 ? 19.812 -15.305 -2.756 1 98.56 190 SER A C 1
ATOM 1552 O O . SER A 1 190 ? 18.828 -16.031 -2.65 1 98.56 190 SER A O 1
ATOM 1554 N N . THR A 1 191 ? 20.016 -14.211 -1.99 1 98.25 191 THR A N 1
ATOM 1555 C CA . THR A 1 191 ? 19.109 -13.984 -0.87 1 98.25 191 THR A CA 1
ATOM 1556 C C . THR A 1 191 ? 18.484 -12.602 -0.951 1 98.25 191 THR A C 1
ATOM 1558 O O . THR A 1 191 ? 17.516 -12.305 -0.25 1 98.25 191 THR A O 1
ATOM 1561 N N . GLY A 1 192 ? 19.062 -11.719 -1.754 1 97.44 192 GLY A N 1
ATOM 1562 C CA . GLY A 1 192 ? 18.594 -10.344 -1.798 1 97.44 192 GLY A CA 1
ATOM 1563 C C . GLY A 1 192 ? 19 -9.531 -0.585 1 97.44 192 GLY A C 1
ATOM 1564 O O . GLY A 1 192 ? 18.391 -8.508 -0.28 1 97.44 192 GLY A O 1
ATOM 1565 N N . ALA A 1 193 ? 20.016 -9.914 0.097 1 96.31 193 ALA A N 1
ATOM 1566 C CA . ALA A 1 193 ? 20.469 -9.211 1.291 1 96.31 193 ALA A CA 1
ATOM 1567 C C . ALA A 1 193 ? 20.953 -7.805 0.945 1 96.31 193 ALA A C 1
ATOM 1569 O O . ALA A 1 193 ? 21.562 -7.59 -0.111 1 96.31 193 ALA A O 1
ATOM 1570 N N . ARG A 1 194 ? 20.672 -6.879 1.814 1 94.19 194 ARG A N 1
ATOM 1571 C CA . ARG A 1 194 ? 21.375 -5.602 1.738 1 94.19 194 ARG A CA 1
ATOM 1572 C C . ARG A 1 194 ? 22.875 -5.789 1.914 1 94.19 194 ARG A C 1
ATOM 1574 O O . ARG A 1 194 ? 23.312 -6.727 2.584 1 94.19 194 ARG A O 1
ATOM 1581 N N . TRP A 1 195 ? 23.625 -4.84 1.445 1 94.19 195 TRP A N 1
ATOM 1582 C CA . TRP A 1 195 ? 25.078 -4.98 1.474 1 94.19 195 TRP A CA 1
ATOM 1583 C C . TRP A 1 195 ? 25.594 -5.141 2.902 1 94.19 195 TRP A C 1
ATOM 1585 O O . TRP A 1 195 ? 26.344 -6.066 3.199 1 94.19 195 TRP A O 1
ATOM 1595 N N . ASN A 1 196 ? 25.109 -4.301 3.801 1 92.44 196 ASN A N 1
ATOM 1596 C CA . ASN A 1 196 ? 25.625 -4.324 5.168 1 92.44 196 ASN A CA 1
ATOM 1597 C C . ASN A 1 196 ? 25.219 -5.609 5.891 1 92.44 196 ASN A C 1
ATOM 1599 O O . ASN A 1 196 ? 26.031 -6.184 6.629 1 92.44 196 ASN A O 1
ATOM 1603 N N . GLU A 1 197 ? 24.031 -6.098 5.629 1 93.5 197 GLU A N 1
ATOM 1604 C CA . GLU A 1 197 ? 23.609 -7.344 6.25 1 93.5 197 GLU A CA 1
ATOM 1605 C C . GLU A 1 197 ? 24.391 -8.531 5.703 1 93.5 197 GLU A C 1
ATOM 1607 O O . GLU A 1 197 ? 24.75 -9.445 6.457 1 93.5 197 GLU A O 1
ATOM 1612 N N . GLY A 1 198 ? 24.672 -8.484 4.445 1 95.56 198 GLY A N 1
ATOM 1613 C CA . GLY A 1 198 ? 25.422 -9.562 3.809 1 95.56 198 GLY A CA 1
ATOM 1614 C C . GLY A 1 198 ? 26.891 -9.57 4.18 1 95.56 198 GLY A C 1
ATOM 1615 O O . GLY A 1 198 ? 27.422 -10.602 4.59 1 95.56 198 GLY A O 1
ATOM 1616 N N . SER A 1 199 ? 27.531 -8.383 4.105 1 96.38 199 SER A N 1
ATOM 1617 C CA . SER A 1 199 ? 28.969 -8.289 4.301 1 96.38 199 SER A CA 1
ATOM 1618 C C . SER A 1 199 ? 29.344 -8.523 5.762 1 96.38 199 SER A C 1
ATOM 1620 O O . SER A 1 199 ? 30.484 -8.891 6.062 1 96.38 199 SER A O 1
ATOM 1622 N N . THR A 1 200 ? 28.344 -8.359 6.719 1 95.75 200 THR A N 1
ATOM 1623 C CA . THR A 1 200 ? 28.656 -8.508 8.133 1 95.75 200 THR A CA 1
ATOM 1624 C C . THR A 1 200 ? 28.047 -9.789 8.695 1 95.75 200 THR A C 1
ATOM 1626 O O . THR A 1 200 ? 27.984 -9.977 9.906 1 95.75 200 THR A O 1
ATOM 1629 N N . LEU A 1 201 ? 27.625 -10.633 7.891 1 97.25 201 LEU A N 1
ATOM 1630 C CA . LEU A 1 201 ? 26.984 -11.875 8.297 1 97.25 201 LEU A CA 1
ATOM 1631 C C . LEU A 1 201 ? 27.938 -12.742 9.109 1 97.25 201 LEU A C 1
ATOM 1633 O O . LEU A 1 201 ? 29.109 -12.875 8.766 1 97.25 201 LEU A O 1
ATOM 1637 N N . ARG A 1 202 ? 27.391 -13.367 10.117 1 97.88 202 ARG A N 1
ATOM 1638 C CA . ARG A 1 202 ? 28.172 -14.258 10.977 1 97.88 202 ARG A CA 1
ATOM 1639 C C . ARG A 1 202 ? 27.797 -15.719 10.719 1 97.88 202 ARG A C 1
ATOM 1641 O O . ARG A 1 202 ? 26.688 -16.016 10.281 1 97.88 202 ARG A O 1
ATOM 1648 N N . ALA A 1 203 ? 28.703 -16.578 11.078 1 98.06 203 ALA A N 1
ATOM 1649 C CA . ALA A 1 203 ? 28.531 -18 10.844 1 98.06 203 ALA A CA 1
ATOM 1650 C C . ALA A 1 203 ? 27.312 -18.531 11.586 1 98.06 203 ALA A C 1
ATOM 1652 O O . ALA A 1 203 ? 26.609 -19.406 11.086 1 98.06 203 ALA A O 1
ATOM 1653 N N . GLU A 1 204 ? 27.016 -17.953 12.703 1 97.5 204 GLU A N 1
ATOM 1654 C CA . GLU A 1 204 ? 25.922 -18.406 13.547 1 97.5 204 GLU A CA 1
ATOM 1655 C C . GLU A 1 204 ? 24.578 -18.156 12.883 1 97.5 204 GLU A C 1
ATOM 1657 O O . GLU A 1 204 ? 23.562 -18.75 13.266 1 97.5 204 GLU A O 1
ATOM 1662 N N . GLN A 1 205 ? 24.594 -17.297 11.906 1 97.94 205 GLN A N 1
ATOM 1663 C CA . GLN A 1 205 ? 23.359 -16.922 11.234 1 97.94 205 GLN A CA 1
ATOM 1664 C C . GLN A 1 205 ? 23.078 -17.828 10.047 1 97.94 205 GLN A C 1
ATOM 1666 O O . GLN A 1 205 ? 22.031 -17.719 9.398 1 97.94 205 GLN A O 1
ATOM 1671 N N . VAL A 1 206 ? 23.969 -18.719 9.75 1 98.19 206 VAL A N 1
ATOM 1672 C CA . VAL A 1 206 ? 23.828 -19.656 8.641 1 98.19 206 VAL A CA 1
ATOM 1673 C C . VAL A 1 206 ? 23.719 -21.078 9.18 1 98.19 206 VAL A C 1
ATOM 1675 O O . VAL A 1 206 ? 24.703 -21.641 9.672 1 98.19 206 VAL A O 1
ATOM 1678 N N . ASN A 1 207 ? 22.484 -21.609 9.078 1 95.81 207 ASN A N 1
ATOM 1679 C CA . ASN A 1 207 ? 22.281 -22.969 9.594 1 95.81 207 ASN A CA 1
ATOM 1680 C C . ASN A 1 207 ? 21.141 -23.672 8.859 1 95.81 207 ASN A C 1
ATOM 1682 O O . ASN A 1 207 ? 20.141 -23.062 8.516 1 95.81 207 ASN A O 1
ATOM 1686 N N . HIS A 1 208 ? 21.328 -25.016 8.516 1 96.44 208 HIS A N 1
ATOM 1687 C CA . HIS A 1 208 ? 20.297 -25.891 8.008 1 96.44 208 HIS A CA 1
ATOM 1688 C C . HIS A 1 208 ? 19.688 -25.359 6.719 1 96.44 208 HIS A C 1
ATOM 1690 O O . HIS A 1 208 ? 18.453 -25.344 6.562 1 96.44 208 HIS A O 1
ATOM 1696 N N . GLY A 1 209 ? 20.5 -24.812 5.906 1 97.56 209 GLY A N 1
ATOM 1697 C CA . GLY A 1 209 ? 20.047 -24.375 4.598 1 97.56 209 GLY A CA 1
ATOM 1698 C C . GLY A 1 209 ? 19.297 -23.047 4.648 1 97.56 209 GLY A C 1
ATOM 1699 O O . GLY A 1 209 ? 18.422 -22.797 3.816 1 97.56 209 GLY A O 1
ATOM 1700 N N . ARG A 1 210 ? 19.594 -22.25 5.68 1 98.19 210 ARG A N 1
ATOM 1701 C CA . ARG A 1 210 ? 18.922 -20.969 5.84 1 98.19 210 ARG A CA 1
ATOM 1702 C C . ARG A 1 210 ? 19.875 -19.891 6.348 1 98.19 210 ARG A C 1
ATOM 1704 O O . ARG A 1 210 ? 20.844 -20.203 7.047 1 98.19 210 ARG A O 1
ATOM 1711 N N . VAL A 1 211 ? 19.625 -18.688 5.973 1 98.38 211 VAL A N 1
ATOM 1712 C CA . VAL A 1 211 ? 20.312 -17.531 6.516 1 98.38 211 VAL A CA 1
ATOM 1713 C C . VAL A 1 211 ? 19.328 -16.641 7.273 1 98.38 211 VAL A C 1
ATOM 1715 O O . VAL A 1 211 ? 18.266 -16.297 6.75 1 98.38 211 VAL A O 1
ATOM 1718 N N . THR A 1 212 ? 19.672 -16.344 8.477 1 97.31 212 THR A N 1
ATOM 1719 C CA . THR A 1 212 ? 18.828 -15.461 9.281 1 97.31 212 THR A CA 1
ATOM 1720 C C . THR A 1 212 ? 19.453 -14.07 9.375 1 97.31 212 THR A C 1
ATOM 1722 O O . THR A 1 212 ? 20.578 -13.922 9.875 1 97.31 212 THR A O 1
ATOM 1725 N N . PHE A 1 213 ? 18.719 -13.117 8.844 1 96.12 213 PHE A N 1
ATOM 1726 C CA . PHE A 1 213 ? 19.141 -11.719 8.945 1 96.12 213 PHE A CA 1
ATOM 1727 C C . PHE A 1 213 ? 18.5 -11.047 10.148 1 96.12 213 PHE A C 1
ATOM 1729 O O . PHE A 1 213 ? 17.281 -11.102 10.32 1 96.12 213 PHE A O 1
ATOM 1736 N N . LEU A 1 214 ? 19.234 -10.445 10.906 1 89.75 214 LEU A N 1
ATOM 1737 C CA . LEU A 1 214 ? 18.75 -9.844 12.141 1 89.75 214 LEU A CA 1
ATOM 1738 C C . LEU A 1 214 ? 18.125 -8.477 11.875 1 89.75 214 LEU A C 1
ATOM 1740 O O . LEU A 1 214 ? 18.328 -7.906 10.797 1 89.75 214 LEU A O 1
ATOM 1744 N N . LYS A 1 215 ? 17.375 -8.047 12.828 1 76.94 215 LYS A N 1
ATOM 1745 C CA . LYS A 1 215 ? 16.625 -6.801 12.711 1 76.94 215 LYS A CA 1
ATOM 1746 C C . LYS A 1 215 ? 17.562 -5.617 12.469 1 76.94 215 LYS A C 1
ATOM 1748 O O . LYS A 1 215 ? 18.594 -5.488 13.133 1 76.94 215 LYS A O 1
ATOM 1753 N N . THR A 1 216 ? 17.219 -5.062 11.328 1 67 216 THR A N 1
ATOM 1754 C CA . THR A 1 216 ? 17.906 -3.799 11.062 1 67 216 THR A CA 1
ATOM 1755 C C . THR A 1 216 ? 17.016 -2.615 11.438 1 67 216 THR A C 1
ATOM 1757 O O . THR A 1 216 ? 15.922 -2.799 11.961 1 67 216 THR A O 1
ATOM 1760 N N . LYS A 1 217 ? 17.516 -1.445 11.367 1 60.53 217 LYS A N 1
ATOM 1761 C CA . LYS A 1 217 ? 16.828 -0.194 11.672 1 60.53 217 LYS A CA 1
ATOM 1762 C C . LYS A 1 217 ? 15.43 -0.172 11.062 1 60.53 217 LYS A C 1
ATOM 1764 O O . LYS A 1 217 ? 14.477 0.247 11.711 1 60.53 217 LYS A O 1
ATOM 1769 N N . ASN A 1 218 ? 15.344 -0.595 9.867 1 62.69 218 ASN A N 1
ATOM 1770 C CA . ASN A 1 218 ? 14.086 -0.431 9.148 1 62.69 218 ASN A CA 1
ATOM 1771 C C . ASN A 1 218 ? 13.461 -1.778 8.789 1 62.69 218 ASN A C 1
ATOM 1773 O O . ASN A 1 218 ? 12.422 -1.833 8.133 1 62.69 218 ASN A O 1
ATOM 1777 N N . GLY A 1 219 ? 14.242 -2.916 9.234 1 66.5 219 GLY A N 1
ATOM 1778 C CA . GLY A 1 219 ? 13.742 -4.195 8.75 1 66.5 219 GLY A CA 1
ATOM 1779 C C . GLY A 1 219 ? 13.484 -5.191 9.859 1 66.5 219 GLY A C 1
ATOM 1780 O O . GLY A 1 219 ? 13.984 -5.035 10.977 1 66.5 219 GLY A O 1
ATOM 1781 N N . LYS A 1 220 ? 12.562 -6.07 9.531 1 78.88 220 LYS A N 1
ATOM 1782 C CA . LYS A 1 220 ? 12.227 -7.145 10.461 1 78.88 220 LYS A CA 1
ATOM 1783 C C . LYS A 1 220 ? 13.203 -8.312 10.328 1 78.88 220 LYS A C 1
ATOM 1785 O O . LYS A 1 220 ? 13.844 -8.477 9.289 1 78.88 220 LYS A O 1
ATOM 1790 N N . LYS A 1 221 ? 13.422 -8.891 11.414 1 91 221 LYS A N 1
ATOM 1791 C CA . LYS A 1 221 ? 14.125 -10.172 11.352 1 91 221 LYS A CA 1
ATOM 1792 C C . LYS A 1 221 ? 13.484 -11.094 10.32 1 91 221 LYS A C 1
ATOM 1794 O O . LYS A 1 221 ? 12.258 -11.148 10.203 1 91 221 LYS A O 1
ATOM 1799 N N . ARG A 1 222 ? 14.422 -11.711 9.492 1 94.38 222 ARG A N 1
ATOM 1800 C CA . ARG A 1 222 ? 13.875 -12.633 8.5 1 94.38 222 ARG A CA 1
ATOM 1801 C C . ARG A 1 222 ? 14.836 -13.789 8.242 1 94.38 222 ARG A C 1
ATOM 1803 O O . ARG A 1 222 ? 16.047 -13.656 8.461 1 94.38 222 ARG A O 1
ATOM 1810 N N . THR A 1 223 ? 14.258 -14.867 7.797 1 96.5 223 THR A N 1
ATOM 1811 C CA . THR A 1 223 ? 15.023 -16.062 7.445 1 96.5 223 THR A CA 1
ATOM 1812 C C . THR A 1 223 ? 14.789 -16.438 5.984 1 96.5 223 THR A C 1
ATOM 1814 O O . THR A 1 223 ? 13.648 -16.531 5.531 1 96.5 223 THR A O 1
ATOM 1817 N N . VAL A 1 224 ? 15.891 -16.625 5.277 1 98.19 224 VAL A N 1
ATOM 1818 C CA . VAL A 1 224 ? 15.828 -16.891 3.846 1 98.19 224 VAL A CA 1
ATOM 1819 C C . VAL A 1 224 ? 16.469 -18.25 3.547 1 98.19 224 VAL A C 1
ATOM 1821 O O . VAL A 1 224 ? 17.594 -18.516 3.965 1 98.19 224 VAL A O 1
ATOM 1824 N N . PRO A 1 225 ? 15.766 -19.141 2.834 1 98.5 225 PRO A N 1
ATOM 1825 C CA . PRO A 1 225 ? 16.359 -20.406 2.424 1 98.5 225 PRO A CA 1
ATOM 1826 C C . PRO A 1 225 ? 17.5 -20.234 1.425 1 98.5 225 PRO A C 1
ATOM 1828 O O . PRO A 1 225 ? 17.438 -19.359 0.566 1 98.5 225 PRO A O 1
ATOM 1831 N N . ILE A 1 226 ? 18.484 -21.094 1.524 1 98.62 226 ILE A N 1
ATOM 1832 C CA . ILE A 1 226 ? 19.594 -21.109 0.571 1 98.62 226 ILE A CA 1
ATOM 1833 C C . ILE A 1 226 ? 19.906 -22.547 0.166 1 98.62 226 ILE A C 1
ATOM 1835 O O . ILE A 1 226 ? 19.531 -23.5 0.869 1 98.62 226 ILE A O 1
ATOM 1839 N N . SER A 1 227 ? 20.562 -22.656 -0.938 1 98.25 227 SER A N 1
ATOM 1840 C CA . SER A 1 227 ? 20.953 -23.984 -1.412 1 98.25 227 SER A CA 1
ATOM 1841 C C . SER A 1 227 ? 22.094 -24.547 -0.584 1 98.25 227 SER A C 1
ATOM 1843 O O . SER A 1 227 ? 22.844 -23.797 0.04 1 98.25 227 SER A O 1
ATOM 1845 N N . GLU A 1 228 ? 22.156 -25.844 -0.658 1 97.62 228 GLU A N 1
ATOM 1846 C CA . GLU A 1 228 ? 23.281 -26.516 -0.005 1 97.62 228 GLU A CA 1
ATOM 1847 C C . GLU A 1 228 ? 24.609 -26.062 -0.593 1 97.62 228 GLU A C 1
ATOM 1849 O O . GLU A 1 228 ? 25.594 -25.875 0.137 1 97.62 228 GLU A O 1
ATOM 1854 N N . ALA A 1 229 ? 24.625 -25.891 -1.851 1 97.94 229 ALA A N 1
ATOM 1855 C CA . ALA A 1 229 ? 25.828 -25.453 -2.529 1 97.94 229 ALA A CA 1
ATOM 1856 C C . ALA A 1 229 ? 26.297 -24.094 -2.002 1 97.94 229 ALA A C 1
ATOM 1858 O O . ALA A 1 229 ? 27.484 -23.891 -1.737 1 97.94 229 ALA A O 1
ATOM 1859 N N . LEU A 1 230 ? 25.359 -23.203 -1.838 1 98.5 230 LEU A N 1
ATOM 1860 C CA . LEU A 1 230 ? 25.703 -21.875 -1.335 1 98.5 230 LEU A CA 1
ATOM 1861 C C . LEU A 1 230 ? 26.172 -21.953 0.113 1 98.5 230 LEU A C 1
ATOM 1863 O O . LEU A 1 230 ? 27.156 -21.312 0.481 1 98.5 230 LEU A O 1
ATOM 1867 N N . GLU A 1 231 ? 25.453 -22.672 0.932 1 98.44 231 GLU A N 1
ATOM 1868 C CA . GLU A 1 231 ? 25.844 -22.797 2.332 1 98.44 231 GLU A CA 1
ATOM 1869 C C . GLU A 1 231 ? 27.281 -23.297 2.461 1 98.44 231 GLU A C 1
ATOM 1871 O O . GLU A 1 231 ? 28.078 -22.734 3.232 1 98.44 231 GLU A O 1
ATOM 1876 N N . ARG A 1 232 ? 27.609 -24.312 1.703 1 97.75 232 ARG A N 1
ATOM 1877 C CA . ARG A 1 232 ? 28.969 -24.875 1.729 1 97.75 232 ARG A CA 1
ATOM 1878 C C . ARG A 1 232 ? 29.984 -23.828 1.29 1 97.75 232 ARG A C 1
ATOM 1880 O O . ARG A 1 232 ? 31.094 -23.766 1.845 1 97.75 232 ARG A O 1
ATOM 1887 N N . GLU A 1 233 ? 29.562 -23.047 0.363 1 97.94 233 GLU A N 1
ATOM 1888 C CA . GLU A 1 233 ? 30.484 -22.062 -0.203 1 97.94 233 GLU A CA 1
ATOM 1889 C C . GLU A 1 233 ? 30.734 -20.906 0.775 1 97.94 233 GLU A C 1
ATOM 1891 O O . GLU A 1 233 ? 31.875 -20.453 0.914 1 97.94 233 GLU A O 1
ATOM 1896 N N . ILE A 1 234 ? 29.734 -20.469 1.554 1 98.12 234 ILE A N 1
ATOM 1897 C CA . ILE A 1 234 ? 29.875 -19.219 2.291 1 98.12 234 ILE A CA 1
ATOM 1898 C C . ILE A 1 234 ? 30.219 -19.516 3.75 1 98.12 234 ILE A C 1
ATOM 1900 O O . ILE A 1 234 ? 30.781 -18.672 4.445 1 98.12 234 ILE A O 1
ATOM 1904 N N . LYS A 1 235 ? 29.812 -20.672 4.227 1 97.62 235 LYS A N 1
ATOM 1905 C CA . LYS A 1 235 ? 30.078 -20.969 5.629 1 97.62 235 LYS A CA 1
ATOM 1906 C C . LYS A 1 235 ? 31.484 -21.562 5.812 1 97.62 235 LYS A C 1
ATOM 1908 O O . LYS A 1 235 ? 31.641 -22.766 5.996 1 97.62 235 LYS A O 1
ATOM 1913 N N . THR A 1 236 ? 32.406 -20.766 5.945 1 96.31 236 THR A N 1
ATOM 1914 C CA . THR A 1 236 ? 33.812 -21.156 5.98 1 96.31 236 THR A CA 1
ATOM 1915 C C . THR A 1 236 ? 34.281 -21.375 7.418 1 96.31 236 THR A C 1
ATOM 1917 O O . THR A 1 236 ? 35.375 -21.859 7.652 1 96.31 236 THR A O 1
ATOM 1920 N N . CYS A 1 237 ? 33.469 -21.016 8.352 1 96.69 237 CYS A N 1
ATOM 1921 C CA . CYS A 1 237 ? 33.719 -21.203 9.766 1 96.69 237 CYS A CA 1
ATOM 1922 C C . CYS A 1 237 ? 32.438 -21.453 10.547 1 96.69 237 CYS A C 1
ATOM 1924 O O . CYS A 1 237 ? 31.344 -21.344 10 1 96.69 237 CYS A O 1
ATOM 1926 N N . GLU A 1 238 ? 32.594 -21.828 11.773 1 95.38 238 GLU A N 1
ATOM 1927 C CA . GLU A 1 238 ? 31.422 -22.172 12.562 1 95.38 238 GLU A CA 1
ATOM 1928 C C . GLU A 1 238 ? 30.984 -21 13.445 1 95.38 238 GLU A C 1
ATOM 1930 O O . GLU A 1 238 ? 29.828 -20.938 13.883 1 95.38 238 GLU A O 1
ATOM 1935 N N . THR A 1 239 ? 31.953 -20.094 13.711 1 96.81 239 THR A N 1
ATOM 1936 C CA . THR A 1 239 ? 31.641 -18.938 14.539 1 96.81 239 THR A CA 1
ATOM 1937 C C . THR A 1 239 ? 32.375 -17.703 14.023 1 96.81 239 THR A C 1
ATOM 1939 O O . THR A 1 239 ? 33.438 -17.812 13.422 1 96.81 239 THR A O 1
ATOM 1942 N N . GLY A 1 240 ? 31.688 -16.5 14.273 1 97.12 240 GLY A N 1
ATOM 1943 C CA . GLY A 1 240 ? 32.344 -15.266 13.898 1 97.12 240 GLY A CA 1
ATOM 1944 C C . GLY A 1 240 ? 31.938 -14.758 12.523 1 97.12 240 GLY A C 1
ATOM 1945 O O . GLY A 1 240 ? 31.031 -15.305 11.898 1 97.12 240 GLY A O 1
ATOM 1946 N N . PRO A 1 241 ? 32.656 -13.672 12.094 1 97.38 241 PRO A N 1
ATOM 1947 C CA . PRO A 1 241 ? 32.312 -13.086 10.789 1 97.38 241 PRO A CA 1
ATOM 1948 C C . PRO A 1 241 ? 32.719 -13.992 9.625 1 97.38 241 PRO A C 1
ATOM 1950 O O . PRO A 1 241 ? 33.75 -14.648 9.672 1 97.38 241 PRO A O 1
ATOM 1953 N N . LEU A 1 242 ? 31.938 -13.969 8.609 1 98.06 242 LEU A N 1
ATOM 1954 C CA . LEU A 1 242 ? 32.156 -14.867 7.48 1 98.06 242 LEU A CA 1
ATOM 1955 C C . LEU A 1 242 ? 33 -14.18 6.398 1 98.06 242 LEU A C 1
ATOM 1957 O O . LEU A 1 242 ? 33.656 -14.852 5.613 1 98.06 242 LEU A O 1
ATOM 1961 N N . PHE A 1 243 ? 32.906 -12.836 6.402 1 97.81 243 PHE A N 1
ATOM 1962 C CA . PHE A 1 243 ? 33.531 -12.109 5.293 1 97.81 243 PHE A CA 1
ATOM 1963 C C . PHE A 1 243 ? 34.406 -10.977 5.809 1 97.81 243 PHE A C 1
ATOM 1965 O O . PHE A 1 243 ? 34.125 -10.383 6.848 1 97.81 243 PHE A O 1
ATOM 1972 N N . ASP A 1 244 ? 35.438 -10.773 5.117 1 97.06 244 ASP A N 1
ATOM 1973 C CA . ASP A 1 244 ? 36.281 -9.578 5.238 1 97.06 244 ASP A CA 1
ATOM 1974 C C . ASP A 1 244 ? 36.375 -8.844 3.904 1 97.06 244 ASP A C 1
ATOM 1976 O O . ASP A 1 244 ? 37.281 -9.109 3.113 1 97.06 244 ASP A O 1
ATOM 1980 N N . VAL A 1 245 ? 35.438 -7.926 3.738 1 95.94 245 VAL A N 1
ATOM 1981 C CA . VAL A 1 245 ? 35.344 -7.258 2.443 1 95.94 245 VAL A CA 1
ATOM 1982 C C . VAL A 1 245 ? 35.375 -5.746 2.639 1 95.94 245 VAL A C 1
ATOM 1984 O O . VAL A 1 245 ? 35 -5.242 3.699 1 95.94 245 VAL A O 1
ATOM 1987 N N . ASN A 1 246 ? 35.906 -5.129 1.613 1 93 246 ASN A N 1
ATOM 1988 C CA . ASN A 1 246 ? 35.906 -3.672 1.521 1 93 246 ASN A CA 1
ATOM 1989 C C . ASN A 1 246 ? 34.938 -3.17 0.451 1 93 246 ASN A C 1
ATOM 1991 O O . ASN A 1 246 ? 35.094 -3.49 -0.729 1 93 246 ASN A O 1
ATOM 1995 N N . TYR A 1 247 ? 34.062 -2.348 0.947 1 93.12 247 TYR A N 1
ATOM 1996 C CA . TYR A 1 247 ? 33.031 -1.914 0.04 1 93.12 247 TYR A CA 1
ATOM 1997 C C . TYR A 1 247 ? 33.594 -1.124 -1.13 1 93.12 247 TYR A C 1
ATOM 1999 O O . TYR A 1 247 ? 33.156 -1.279 -2.27 1 93.12 247 TYR A O 1
ATOM 2007 N N . ALA A 1 248 ? 34.5 -0.257 -0.94 1 92.62 248 ALA A N 1
ATOM 2008 C CA . ALA A 1 248 ? 35.094 0.569 -1.99 1 92.62 248 ALA A CA 1
ATOM 2009 C C . ALA A 1 248 ? 35.719 -0.295 -3.088 1 92.62 248 ALA A C 1
ATOM 2011 O O . ALA A 1 248 ? 35.531 -0.015 -4.277 1 92.62 248 ALA A O 1
ATOM 2012 N N . GLN A 1 249 ? 36.406 -1.299 -2.643 1 92.38 249 GLN A N 1
ATOM 2013 C CA . GLN A 1 249 ? 37 -2.215 -3.602 1 92.38 249 GLN A CA 1
ATOM 2014 C C . GLN A 1 249 ? 35.938 -2.979 -4.387 1 92.38 249 GLN A C 1
ATOM 2016 O O . GLN A 1 249 ? 36.062 -3.146 -5.602 1 92.38 249 GLN A O 1
ATOM 2021 N N . PHE A 1 250 ? 34.969 -3.455 -3.648 1 94.81 250 PHE A N 1
ATOM 2022 C CA . PHE A 1 250 ? 33.875 -4.176 -4.297 1 94.81 250 PHE A CA 1
ATOM 2023 C C . PHE A 1 250 ? 33.188 -3.299 -5.336 1 94.81 250 PHE A C 1
ATOM 2025 O O . PHE A 1 250 ? 32.938 -3.746 -6.453 1 94.81 250 PHE A O 1
ATOM 2032 N N . ARG A 1 251 ? 32.938 -2.094 -5.012 1 93.94 251 ARG A N 1
ATOM 2033 C CA . ARG A 1 251 ? 32.25 -1.14 -5.883 1 93.94 251 ARG A CA 1
ATOM 2034 C C . ARG A 1 251 ? 33.062 -0.9 -7.16 1 93.94 251 ARG A C 1
ATOM 2036 O O . ARG A 1 251 ? 32.469 -0.764 -8.242 1 93.94 251 ARG A O 1
ATOM 2043 N N . GLU A 1 252 ? 34.281 -0.82 -7.055 1 92.56 252 GLU A N 1
ATOM 2044 C CA . GLU A 1 252 ? 35.125 -0.637 -8.227 1 92.56 252 GLU A CA 1
ATOM 2045 C C . GLU A 1 252 ? 34.969 -1.788 -9.219 1 92.56 252 GLU A C 1
ATOM 2047 O O . GLU A 1 252 ? 34.875 -1.568 -10.422 1 92.56 252 GLU A O 1
ATOM 2052 N N . GLN A 1 253 ? 34.938 -2.975 -8.68 1 92.75 253 GLN A N 1
ATOM 2053 C CA . GLN A 1 253 ? 34.75 -4.145 -9.531 1 92.75 253 GLN A CA 1
ATOM 2054 C C . GLN A 1 253 ? 33.375 -4.145 -10.156 1 92.75 253 GLN A C 1
ATOM 2056 O O . GLN A 1 253 ? 33.219 -4.492 -11.328 1 92.75 253 GLN A O 1
ATOM 2061 N N . LEU A 1 254 ? 32.438 -3.785 -9.383 1 94.56 254 LEU A N 1
ATOM 2062 C CA . LEU A 1 254 ? 31.078 -3.693 -9.867 1 94.56 254 LEU A CA 1
ATOM 2063 C C . LEU A 1 254 ? 30.969 -2.695 -11.016 1 94.56 254 LEU A C 1
ATOM 2065 O O . LEU A 1 254 ? 30.312 -2.971 -12.023 1 94.56 254 LEU A O 1
ATOM 2069 N N . ARG A 1 255 ? 31.625 -1.585 -10.938 1 93.31 255 ARG A N 1
ATOM 2070 C CA . ARG A 1 255 ? 31.562 -0.53 -11.938 1 93.31 255 ARG A CA 1
ATOM 2071 C C . ARG A 1 255 ? 32.281 -0.946 -13.219 1 93.31 255 ARG A C 1
ATOM 2073 O O . ARG A 1 255 ? 31.969 -0.446 -14.305 1 93.31 255 ARG A O 1
ATOM 2080 N N . ARG A 1 256 ? 33.219 -1.812 -13.086 1 92.5 256 ARG A N 1
ATOM 2081 C CA . ARG A 1 256 ? 33.875 -2.355 -14.266 1 92.5 256 ARG A CA 1
ATOM 2082 C C . ARG A 1 256 ? 32.906 -3.174 -15.109 1 92.5 256 ARG A C 1
ATOM 2084 O O . ARG A 1 256 ? 32.969 -3.141 -16.344 1 92.5 256 ARG A O 1
ATOM 2091 N N . VAL A 1 257 ? 32.031 -3.836 -14.445 1 93.62 257 VAL A N 1
ATOM 2092 C CA . VAL A 1 257 ? 31.109 -4.723 -15.117 1 93.62 257 VAL A CA 1
ATOM 2093 C C . VAL A 1 257 ? 29.875 -3.934 -15.555 1 93.62 257 VAL A C 1
ATOM 2095 O O . VAL A 1 257 ? 29.234 -4.262 -16.562 1 93.62 257 VAL A O 1
ATOM 2098 N N . LYS A 1 258 ? 29.531 -2.871 -14.766 1 93.94 258 LYS A N 1
ATOM 2099 C CA . LYS A 1 258 ? 28.375 -2.027 -15.047 1 93.94 258 LYS A CA 1
ATOM 2100 C C . LYS A 1 258 ? 28.75 -0.548 -14.953 1 93.94 258 LYS A C 1
ATOM 2102 O O . LYS A 1 258 ? 28.359 0.132 -14 1 93.94 258 LYS A O 1
ATOM 2107 N N . PRO A 1 259 ? 29.297 -0.037 -15.984 1 91.44 259 PRO A N 1
ATOM 2108 C CA . PRO A 1 259 ? 29.797 1.337 -15.953 1 91.44 259 PRO A CA 1
ATOM 2109 C C . PRO A 1 259 ? 28.688 2.375 -15.898 1 91.44 259 PRO A C 1
ATOM 2111 O O . PRO A 1 259 ? 28.906 3.51 -15.469 1 91.44 259 PRO A O 1
ATOM 2114 N N . ASP A 1 260 ? 27.5 2.039 -16.344 1 89.62 260 ASP A N 1
ATOM 2115 C CA . ASP A 1 260 ? 26.406 2.988 -16.391 1 89.62 260 ASP A CA 1
ATOM 2116 C C . ASP A 1 260 ? 25.578 2.936 -15.109 1 89.62 260 ASP A C 1
ATOM 2118 O O . ASP A 1 260 ? 24.469 3.463 -15.055 1 89.62 260 ASP A O 1
ATOM 2122 N N . LEU A 1 261 ? 26.094 2.293 -14.102 1 89.19 261 LEU A N 1
ATOM 2123 C CA . LEU A 1 261 ? 25.406 2.227 -12.82 1 89.19 261 LEU A CA 1
ATOM 2124 C C . LEU A 1 261 ? 25.219 3.621 -12.234 1 89.19 261 LEU A C 1
ATOM 2126 O O . LEU A 1 261 ? 26.188 4.355 -12.039 1 89.19 261 LEU A O 1
ATOM 2130 N N . PRO A 1 262 ? 23.984 3.922 -12.031 1 84.69 262 PRO A N 1
ATOM 2131 C CA . PRO A 1 262 ? 23.734 5.25 -11.461 1 84.69 262 PRO A CA 1
ATOM 2132 C C . PRO A 1 262 ? 24.391 5.441 -10.094 1 84.69 262 PRO A C 1
ATOM 2134 O O . PRO A 1 262 ? 24.562 4.477 -9.344 1 84.69 262 PRO A O 1
ATOM 2137 N N . ARG A 1 263 ? 24.625 6.688 -9.82 1 80.5 263 ARG A N 1
ATOM 2138 C CA . ARG A 1 263 ? 25.25 7.027 -8.539 1 80.5 263 ARG A CA 1
ATOM 2139 C C . ARG A 1 263 ? 24.312 6.684 -7.383 1 80.5 263 ARG A C 1
ATOM 2141 O O . ARG A 1 263 ? 23.109 6.91 -7.457 1 80.5 263 ARG A O 1
ATOM 2148 N N . GLY A 1 264 ? 24.859 6.07 -6.414 1 79.69 264 GLY A N 1
ATOM 2149 C CA . GLY A 1 264 ? 24.109 5.805 -5.199 1 79.69 264 GLY A CA 1
ATOM 2150 C C . GLY A 1 264 ? 23.406 4.457 -5.207 1 79.69 264 GLY A C 1
ATOM 2151 O O . GLY A 1 264 ? 22.766 4.082 -4.227 1 79.69 264 GLY A O 1
ATOM 2152 N N . GLN A 1 265 ? 23.562 3.725 -6.277 1 82.31 265 GLN A N 1
ATOM 2153 C CA . GLN A 1 265 ? 22.812 2.477 -6.367 1 82.31 265 GLN A CA 1
ATOM 2154 C C . GLN A 1 265 ? 23.734 1.27 -6.215 1 82.31 265 GLN A C 1
ATOM 2156 O O . GLN A 1 265 ? 23.266 0.129 -6.164 1 82.31 265 GLN A O 1
ATOM 2161 N N . SER A 1 266 ? 24.969 1.472 -6.023 1 84.5 266 SER A N 1
ATOM 2162 C CA . SER A 1 266 ? 25.922 0.37 -6.02 1 84.5 266 SER A CA 1
ATOM 2163 C C . SER A 1 266 ? 25.672 -0.57 -4.844 1 84.5 266 SER A C 1
ATOM 2165 O O . SER A 1 266 ? 25.75 -1.792 -4.992 1 84.5 266 SER A O 1
ATOM 2167 N N . THR A 1 267 ? 25.266 -0.006 -3.762 1 83 267 THR A N 1
ATOM 2168 C CA . THR A 1 267 ? 25.109 -0.8 -2.549 1 83 267 THR A CA 1
ATOM 2169 C C . THR A 1 267 ? 23.906 -1.731 -2.666 1 83 267 THR A C 1
ATOM 2171 O O . THR A 1 267 ? 23.844 -2.764 -1.996 1 83 267 THR A O 1
ATOM 2174 N N . HIS A 1 268 ? 23 -1.422 -3.566 1 92.88 268 HIS A N 1
ATOM 2175 C CA . HIS A 1 268 ? 21.75 -2.166 -3.584 1 92.88 268 HIS A CA 1
ATOM 2176 C C . HIS A 1 268 ? 21.578 -2.922 -4.898 1 92.88 268 HIS A C 1
ATOM 2178 O O . HIS A 1 268 ? 20.594 -3.65 -5.074 1 92.88 268 HIS A O 1
ATOM 2184 N N . VAL A 1 269 ? 22.578 -2.838 -5.738 1 95.94 269 VAL A N 1
ATOM 2185 C CA . VAL A 1 269 ? 22.406 -3.385 -7.082 1 95.94 269 VAL A CA 1
ATOM 2186 C C . VAL A 1 269 ? 22.25 -4.902 -7.004 1 95.94 269 VAL A C 1
ATOM 2188 O O . VAL A 1 269 ? 21.469 -5.492 -7.754 1 95.94 269 VAL A O 1
ATOM 2191 N N . LEU A 1 270 ? 22.984 -5.582 -6.121 1 97.38 270 LEU A N 1
ATOM 2192 C CA . LEU A 1 270 ? 22.891 -7.035 -6.02 1 97.38 270 LEU A CA 1
ATOM 2193 C C . LEU A 1 270 ? 21.516 -7.449 -5.5 1 97.38 270 LEU A C 1
ATOM 2195 O O . LEU A 1 270 ? 20.922 -8.398 -6.012 1 97.38 270 LEU A O 1
ATOM 2199 N N . ARG A 1 271 ? 21.062 -6.707 -4.52 1 97.06 271 ARG A N 1
ATOM 2200 C CA . ARG A 1 271 ? 19.719 -6.938 -3.996 1 97.06 271 ARG A CA 1
ATOM 2201 C C . ARG A 1 271 ? 18.672 -6.695 -5.07 1 97.06 271 ARG A C 1
ATOM 2203 O O . ARG A 1 271 ? 17.75 -7.496 -5.234 1 97.06 271 ARG A O 1
ATOM 2210 N N . HIS A 1 272 ? 18.828 -5.672 -5.805 1 97.69 272 HIS A N 1
ATOM 2211 C CA . HIS A 1 272 ? 17.891 -5.383 -6.887 1 97.69 272 HIS A CA 1
ATOM 2212 C C . HIS A 1 272 ? 17.953 -6.453 -7.973 1 97.69 272 HIS A C 1
ATOM 2214 O O . HIS A 1 272 ? 16.938 -6.785 -8.578 1 97.69 272 HIS A O 1
ATOM 2220 N N . THR A 1 273 ? 19.141 -6.887 -8.164 1 98.38 273 THR A N 1
ATOM 2221 C CA . THR A 1 273 ? 19.328 -7.953 -9.141 1 98.38 273 THR A CA 1
ATOM 2222 C C . THR A 1 273 ? 18.594 -9.219 -8.703 1 98.38 273 THR A C 1
ATOM 2224 O O . THR A 1 273 ? 17.859 -9.82 -9.492 1 98.38 273 THR A O 1
ATOM 2227 N N . PHE A 1 274 ? 18.734 -9.625 -7.461 1 98.44 274 PHE A N 1
ATOM 2228 C CA . PHE A 1 274 ? 18 -10.758 -6.918 1 98.44 274 PHE A CA 1
ATOM 2229 C C . PHE A 1 274 ? 16.5 -10.578 -7.129 1 98.44 274 PHE A C 1
ATOM 2231 O O . PHE A 1 274 ? 15.836 -11.445 -7.711 1 98.44 274 PHE A O 1
ATOM 2238 N N . ALA A 1 275 ? 16 -9.43 -6.672 1 98.62 275 ALA A N 1
ATOM 2239 C CA . ALA A 1 275 ? 14.57 -9.172 -6.695 1 98.62 275 ALA A CA 1
ATOM 2240 C C . ALA A 1 275 ? 14.031 -9.172 -8.125 1 98.62 275 ALA A C 1
ATOM 2242 O O . ALA A 1 275 ? 12.984 -9.75 -8.406 1 98.62 275 ALA A O 1
ATOM 2243 N N . SER A 1 276 ? 14.742 -8.547 -9 1 98.19 276 SER A N 1
ATOM 2244 C CA . SER A 1 276 ? 14.32 -8.445 -10.391 1 98.19 276 SER A CA 1
ATOM 2245 C C . SER A 1 276 ? 14.234 -9.82 -11.047 1 98.19 276 SER A C 1
ATOM 2247 O O . SER A 1 276 ? 13.219 -10.164 -11.641 1 98.19 276 SER A O 1
ATOM 2249 N N . TRP A 1 277 ? 15.211 -10.57 -10.875 1 98.56 277 TRP A N 1
ATOM 2250 C CA . TRP A 1 277 ? 15.227 -11.883 -11.508 1 98.56 277 TRP A CA 1
ATOM 2251 C C . TRP A 1 277 ? 14.227 -12.82 -10.836 1 98.56 277 TRP A C 1
ATOM 2253 O O . TRP A 1 277 ? 13.594 -13.648 -11.5 1 98.56 277 TRP A O 1
ATOM 2263 N N . PHE A 1 278 ? 14.109 -12.789 -9.523 1 98.25 278 PHE A N 1
ATOM 2264 C CA . PHE A 1 278 ? 13.094 -13.555 -8.805 1 98.25 278 PHE A CA 1
ATOM 2265 C C . PHE A 1 278 ? 11.719 -13.352 -9.43 1 98.25 278 PHE A C 1
ATOM 2267 O O . PHE A 1 278 ? 11.016 -14.32 -9.711 1 98.25 278 PHE A O 1
ATOM 2274 N N . MET A 1 279 ? 11.414 -12.062 -9.711 1 97.38 279 MET A N 1
ATOM 2275 C CA . MET A 1 279 ? 10.117 -11.734 -10.297 1 97.38 279 MET A CA 1
ATOM 2276 C C . MET A 1 279 ? 10.047 -12.203 -11.75 1 97.38 279 MET A C 1
ATOM 2278 O O . MET A 1 279 ? 9.047 -12.805 -12.164 1 97.38 279 MET A O 1
ATOM 2282 N N . MET A 1 280 ? 11.055 -11.969 -12.531 1 96.94 280 MET A N 1
ATOM 2283 C CA . MET A 1 280 ? 11.078 -12.352 -13.938 1 96.94 280 MET A CA 1
ATOM 2284 C C . MET A 1 280 ? 10.938 -13.859 -14.094 1 96.94 280 MET A C 1
ATOM 2286 O O . MET A 1 280 ? 10.375 -14.336 -15.086 1 96.94 280 MET A O 1
ATOM 2290 N N . ASN A 1 281 ? 11.414 -14.555 -13.086 1 96.69 281 ASN A N 1
ATOM 2291 C CA . ASN A 1 281 ? 11.352 -16.016 -13.117 1 96.69 281 ASN A CA 1
ATOM 2292 C C . ASN A 1 281 ? 10.016 -16.531 -12.578 1 96.69 281 ASN A C 1
ATOM 2294 O O . ASN A 1 281 ? 9.844 -17.734 -12.383 1 96.69 281 ASN A O 1
ATOM 2298 N N . GLY A 1 282 ? 9.094 -15.648 -12.289 1 94.19 282 GLY A N 1
ATOM 2299 C CA . GLY A 1 282 ? 7.742 -16.047 -11.945 1 94.19 282 GLY A CA 1
ATOM 2300 C C . GLY A 1 282 ? 7.496 -16.094 -10.445 1 94.19 282 GLY A C 1
ATOM 2301 O O . GLY A 1 282 ? 6.543 -16.719 -9.984 1 94.19 282 GLY A O 1
ATOM 2302 N N . GLY A 1 283 ? 8.375 -15.477 -9.695 1 95.25 283 GLY A N 1
ATOM 2303 C CA . GLY A 1 283 ? 8.25 -15.492 -8.25 1 95.25 283 GLY A CA 1
ATOM 2304 C C . GLY A 1 283 ? 7.016 -14.758 -7.75 1 95.25 283 GLY A C 1
ATOM 2305 O O . GLY A 1 283 ? 6.512 -13.852 -8.422 1 95.25 283 GLY A O 1
ATOM 2306 N N . ASN A 1 284 ? 6.59 -15.148 -6.598 1 94.25 284 ASN A N 1
ATOM 2307 C CA . ASN A 1 284 ? 5.465 -14.523 -5.91 1 94.25 284 ASN A CA 1
ATOM 2308 C C . ASN A 1 284 ? 5.906 -13.273 -5.145 1 94.25 284 ASN A C 1
ATOM 2310 O O . ASN A 1 284 ? 6.867 -13.32 -4.375 1 94.25 284 ASN A O 1
ATOM 2314 N N . ILE A 1 285 ? 5.152 -12.219 -5.348 1 95.69 285 ILE A N 1
ATOM 2315 C CA . ILE A 1 285 ? 5.59 -10.93 -4.816 1 95.69 285 ILE A CA 1
ATOM 2316 C C . ILE A 1 285 ? 5.5 -10.938 -3.295 1 95.69 285 ILE A C 1
ATOM 2318 O O . ILE A 1 285 ? 6.273 -10.258 -2.615 1 95.69 285 ILE A O 1
ATOM 2322 N N . ILE A 1 286 ? 4.57 -11.695 -2.744 1 94.75 286 ILE A N 1
ATOM 2323 C CA . ILE A 1 286 ? 4.453 -11.797 -1.294 1 94.75 286 ILE A CA 1
ATOM 2324 C C . ILE A 1 286 ? 5.68 -12.516 -0.73 1 94.75 286 ILE A C 1
ATOM 2326 O O . ILE A 1 286 ? 6.246 -12.086 0.278 1 94.75 286 ILE A O 1
ATOM 2330 N N . ALA A 1 287 ? 6.035 -13.555 -1.391 1 95.69 287 ALA A N 1
ATOM 2331 C CA . ALA A 1 287 ? 7.262 -14.242 -0.999 1 95.69 287 ALA A CA 1
ATOM 2332 C C . ALA A 1 287 ? 8.469 -13.32 -1.097 1 95.69 287 ALA A C 1
ATOM 2334 O O . ALA A 1 287 ? 9.328 -13.305 -0.207 1 95.69 287 ALA A O 1
ATOM 2335 N N . LEU A 1 288 ? 8.5 -12.578 -2.16 1 97.44 288 LEU A N 1
ATOM 2336 C CA . LEU A 1 288 ? 9.602 -11.641 -2.334 1 97.44 288 LEU A CA 1
ATOM 2337 C C . LEU A 1 288 ? 9.648 -10.641 -1.186 1 97.44 288 LEU A C 1
ATOM 2339 O O . LEU A 1 288 ? 10.727 -10.328 -0.67 1 97.44 288 LEU A O 1
ATOM 2343 N N . GLN A 1 289 ? 8.516 -10.125 -0.825 1 95.69 289 GLN A N 1
ATOM 2344 C CA . GLN A 1 289 ? 8.438 -9.188 0.287 1 95.69 289 GLN A CA 1
ATOM 2345 C C . GLN A 1 289 ? 9.062 -9.773 1.549 1 95.69 289 GLN A C 1
ATOM 2347 O O . GLN A 1 289 ? 9.844 -9.109 2.23 1 95.69 289 GLN A O 1
ATOM 2352 N N . GLN A 1 290 ? 8.773 -10.992 1.828 1 94.88 290 GLN A N 1
ATOM 2353 C CA . GLN A 1 290 ? 9.281 -11.688 3.01 1 94.88 290 GLN A CA 1
ATOM 2354 C C . GLN A 1 290 ? 10.781 -11.914 2.908 1 94.88 290 GLN A C 1
ATOM 2356 O O . GLN A 1 290 ? 11.523 -11.68 3.867 1 94.88 290 GLN A O 1
ATOM 2361 N N . ILE A 1 291 ? 11.172 -12.32 1.774 1 96.88 291 ILE A N 1
ATOM 2362 C CA . ILE A 1 291 ? 12.578 -12.609 1.538 1 96.88 291 ILE A CA 1
ATOM 2363 C C . ILE A 1 291 ? 13.406 -11.336 1.711 1 96.88 291 ILE A C 1
ATOM 2365 O O . ILE A 1 291 ? 14.461 -11.352 2.35 1 96.88 291 ILE A O 1
ATOM 2369 N N . MET A 1 292 ? 12.867 -10.289 1.177 1 95.94 292 MET A N 1
ATOM 2370 C CA . MET A 1 292 ? 13.586 -9.016 1.191 1 95.94 292 MET A CA 1
ATOM 2371 C C . MET A 1 292 ? 13.492 -8.352 2.562 1 95.94 292 MET A C 1
ATOM 2373 O O . MET A 1 292 ? 14.312 -7.5 2.904 1 95.94 292 MET A O 1
ATOM 2377 N N . GLY A 1 293 ? 12.508 -8.75 3.322 1 94.5 293 GLY A N 1
ATOM 2378 C CA . GLY A 1 293 ? 12.312 -8.117 4.617 1 94.5 293 GLY A CA 1
ATOM 2379 C C . GLY A 1 293 ? 11.703 -6.727 4.516 1 94.5 293 GLY A C 1
ATOM 2380 O O . GLY A 1 293 ? 12.062 -5.832 5.281 1 94.5 293 GLY A O 1
ATOM 2381 N N . HIS A 1 294 ? 10.859 -6.512 3.492 1 93.94 294 HIS A N 1
ATOM 2382 C CA . HIS A 1 294 ? 10.164 -5.234 3.334 1 93.94 294 HIS A CA 1
ATOM 2383 C C . HIS A 1 294 ? 9.016 -5.105 4.332 1 93.94 294 HIS A C 1
ATOM 2385 O O . HIS A 1 294 ? 8.227 -6.035 4.5 1 93.94 294 HIS A O 1
ATOM 2391 N N . ALA A 1 295 ? 8.906 -3.91 4.953 1 91.38 295 ALA A N 1
ATOM 2392 C CA . ALA A 1 295 ? 7.844 -3.654 5.926 1 91.38 295 ALA A CA 1
ATOM 2393 C C . ALA A 1 295 ? 6.496 -3.477 5.23 1 91.38 295 ALA A C 1
ATOM 2395 O O . ALA A 1 295 ? 5.457 -3.854 5.777 1 91.38 295 ALA A O 1
ATOM 2396 N N . SER A 1 296 ? 6.543 -2.936 4.043 1 92.56 296 SER A N 1
ATOM 2397 C CA . SER A 1 296 ? 5.324 -2.693 3.277 1 92.56 296 SER A CA 1
ATOM 2398 C C . SER A 1 296 ? 5.418 -3.293 1.879 1 92.56 296 SER A C 1
ATOM 2400 O O . SER A 1 296 ? 6.473 -3.236 1.244 1 92.56 296 SER A O 1
ATOM 2402 N N . ILE A 1 297 ? 4.266 -3.707 1.396 1 93.75 297 ILE A N 1
ATOM 2403 C CA . ILE A 1 297 ? 4.215 -4.312 0.07 1 93.75 297 ILE A CA 1
ATOM 2404 C C . ILE A 1 297 ? 4.516 -3.254 -0.991 1 93.75 297 ILE A C 1
ATOM 2406 O O . ILE A 1 297 ? 5 -3.576 -2.078 1 93.75 297 ILE A O 1
ATOM 2410 N N . LYS A 1 298 ? 4.262 -2.109 -0.672 1 93.44 298 LYS A N 1
ATOM 2411 C CA . LYS A 1 298 ? 4.496 -1.02 -1.614 1 93.44 298 LYS A CA 1
ATOM 2412 C C . LYS A 1 298 ? 5.969 -0.945 -2.014 1 93.44 298 LYS A C 1
ATOM 2414 O O . LYS A 1 298 ? 6.289 -0.679 -3.174 1 93.44 298 LYS A O 1
ATOM 2419 N N . GLN A 1 299 ? 6.879 -1.228 -1.046 1 93 299 GLN A N 1
ATOM 2420 C CA . GLN A 1 299 ? 8.312 -1.235 -1.327 1 93 299 GLN A CA 1
ATOM 2421 C C . GLN A 1 299 ? 8.664 -2.307 -2.355 1 93 299 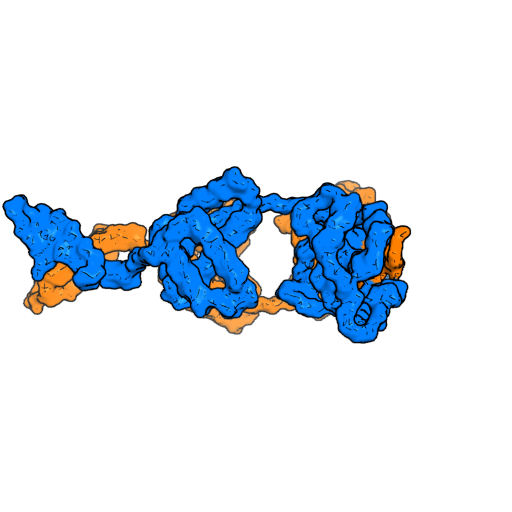GLN A C 1
ATOM 2423 O O . GLN A 1 299 ? 9.547 -2.107 -3.189 1 93 299 GLN A O 1
ATOM 2428 N N . THR A 1 300 ? 7.938 -3.377 -2.311 1 96.06 300 THR A N 1
ATOM 2429 C CA . THR A 1 300 ? 8.227 -4.527 -3.158 1 96.06 300 THR A CA 1
ATOM 2430 C C . THR A 1 300 ? 7.609 -4.352 -4.543 1 96.06 300 THR A C 1
ATOM 2432 O O . THR A 1 300 ? 8.117 -4.887 -5.527 1 96.06 300 THR A O 1
ATOM 2435 N N . MET A 1 301 ? 6.574 -3.498 -4.602 1 95.56 301 MET A N 1
ATOM 2436 C CA . MET A 1 301 ? 5.789 -3.336 -5.824 1 95.56 301 MET A CA 1
ATOM 2437 C C . MET A 1 301 ? 6.637 -2.717 -6.934 1 95.56 301 MET A C 1
ATOM 2439 O O . MET A 1 301 ? 6.266 -2.771 -8.109 1 95.56 301 MET A O 1
ATOM 2443 N N . VAL A 1 302 ? 7.781 -2.16 -6.637 1 94.75 302 VAL A N 1
ATOM 2444 C CA . VAL A 1 302 ? 8.648 -1.569 -7.652 1 94.75 302 VAL A CA 1
ATOM 2445 C C . VAL A 1 302 ? 9.117 -2.652 -8.625 1 94.75 302 VAL A C 1
ATOM 2447 O O . VAL A 1 302 ? 9.531 -2.352 -9.742 1 94.75 302 VAL A O 1
ATOM 2450 N N . TYR A 1 303 ? 9.031 -3.918 -8.203 1 96.56 303 TYR A N 1
ATOM 2451 C CA . TYR A 1 303 ? 9.477 -5.023 -9.047 1 96.56 303 TYR A CA 1
ATOM 2452 C C . TYR A 1 303 ? 8.305 -5.66 -9.781 1 96.56 303 TYR A C 1
ATOM 2454 O O . TYR A 1 303 ? 8.492 -6.562 -10.594 1 96.56 303 TYR A O 1
ATOM 2462 N N . ALA A 1 304 ? 7.125 -5.242 -9.547 1 94.44 304 ALA A N 1
ATOM 2463 C CA . ALA A 1 304 ? 5.898 -5.879 -10.023 1 94.44 304 ALA A CA 1
ATOM 2464 C C . ALA A 1 304 ? 5.855 -5.918 -11.547 1 94.44 304 ALA A C 1
ATOM 2466 O O . ALA A 1 304 ? 5.391 -6.898 -12.133 1 94.44 304 ALA A O 1
ATOM 2467 N N . HIS A 1 305 ? 6.355 -4.883 -12.18 1 93.31 305 HIS A N 1
ATOM 2468 C CA . HIS A 1 305 ? 6.27 -4.766 -13.625 1 93.31 305 HIS A CA 1
ATOM 2469 C C . HIS A 1 305 ? 7.125 -5.82 -14.32 1 93.31 305 HIS A C 1
ATOM 2471 O O . HIS A 1 305 ? 6.977 -6.062 -15.516 1 93.31 305 HIS A O 1
ATOM 2477 N N . LEU A 1 306 ? 7.996 -6.453 -13.602 1 95.19 306 LEU A N 1
ATOM 2478 C CA . LEU A 1 306 ? 8.898 -7.453 -14.164 1 95.19 306 LEU A CA 1
ATOM 2479 C C . LEU A 1 306 ? 8.242 -8.828 -14.18 1 95.19 306 LEU A C 1
ATOM 2481 O O . LEU A 1 306 ? 8.758 -9.758 -14.805 1 95.19 306 LEU A O 1
ATOM 2485 N N . ALA A 1 307 ? 7.137 -8.977 -13.492 1 93.69 307 ALA A N 1
ATOM 2486 C CA . ALA A 1 307 ? 6.445 -10.258 -13.422 1 93.69 307 ALA A CA 1
ATOM 2487 C C . ALA A 1 307 ? 5.879 -10.656 -14.781 1 93.69 307 ALA A C 1
ATOM 2489 O O . ALA A 1 307 ? 5.426 -9.797 -15.547 1 93.69 307 ALA A O 1
ATOM 2490 N N . PRO A 1 308 ? 5.938 -11.945 -15.094 1 93.19 308 PRO A N 1
ATOM 2491 C CA . PRO A 1 308 ? 5.219 -12.398 -16.281 1 93.19 308 PRO A CA 1
ATOM 2492 C C . PRO A 1 308 ? 3.713 -12.148 -16.203 1 93.19 308 PRO A C 1
ATOM 2494 O O . PRO A 1 308 ? 3.203 -11.797 -15.133 1 93.19 308 PRO A O 1
ATOM 2497 N N . ASP A 1 309 ? 3.055 -12.227 -17.344 1 90.62 309 ASP A N 1
ATOM 2498 C CA . ASP A 1 309 ? 1.601 -12.094 -17.359 1 90.62 309 ASP A CA 1
ATOM 2499 C C . ASP A 1 309 ? 0.929 -13.375 -16.859 1 90.62 309 ASP A C 1
ATOM 2501 O O . ASP A 1 309 ? 1.137 -14.445 -17.438 1 90.62 309 ASP A O 1
ATOM 2505 N N . PHE A 1 310 ? 0.186 -13.211 -15.836 1 90.38 310 PHE A N 1
ATOM 2506 C CA . PHE A 1 310 ? -0.451 -14.367 -15.219 1 90.38 310 PHE A CA 1
ATOM 2507 C C . PHE A 1 310 ? -1.969 -14.266 -15.32 1 90.38 310 PHE A C 1
ATOM 2509 O O . PHE A 1 310 ? -2.691 -14.938 -14.578 1 90.38 310 PHE A O 1
ATOM 2516 N N . LEU A 1 311 ? -2.455 -13.469 -16.25 1 94 311 LEU A N 1
ATOM 2517 C CA . LEU A 1 311 ? -3.893 -13.227 -16.328 1 94 311 LEU A CA 1
ATOM 2518 C C . LEU A 1 311 ? -4.641 -14.516 -16.672 1 94 311 LEU A C 1
ATOM 2520 O O . LEU A 1 311 ? -5.773 -14.719 -16.234 1 94 311 LEU A O 1
ATOM 2524 N N . GLN A 1 312 ? -3.994 -15.398 -17.422 1 94.5 312 GLN A N 1
ATOM 2525 C CA . GLN A 1 312 ? -4.617 -16.641 -17.844 1 94.5 312 GLN A CA 1
ATOM 2526 C C . GLN A 1 312 ? -4.918 -17.562 -16.656 1 94.5 312 GLN A C 1
ATOM 2528 O O . GLN A 1 312 ? -5.738 -18.469 -16.766 1 94.5 312 GLN A O 1
ATOM 2533 N N . HIS A 1 313 ? -4.273 -17.297 -15.594 1 95.19 313 HIS A N 1
ATOM 2534 C CA . HIS A 1 313 ? -4.504 -18.078 -14.383 1 95.19 313 HIS A CA 1
ATOM 2535 C C . HIS A 1 313 ? -5.914 -17.859 -13.844 1 95.19 313 HIS A C 1
ATOM 2537 O O . HIS A 1 313 ? -6.398 -18.641 -13.023 1 95.19 313 HIS A O 1
ATOM 2543 N N . ALA A 1 314 ? -6.543 -16.812 -14.32 1 95.62 314 ALA A N 1
ATOM 2544 C CA . ALA A 1 314 ? -7.945 -16.609 -13.961 1 95.62 314 ALA A CA 1
ATOM 2545 C C . ALA A 1 314 ? -8.781 -17.828 -14.297 1 95.62 314 ALA A C 1
ATOM 2547 O O . ALA A 1 314 ? -9.727 -18.172 -13.57 1 95.62 314 ALA A O 1
ATOM 2548 N N . ILE A 1 315 ? -8.414 -18.5 -15.391 1 97.31 315 ILE A N 1
ATOM 2549 C CA . ILE A 1 315 ? -9.164 -19.656 -15.867 1 97.31 315 ILE A CA 1
ATOM 2550 C C . ILE A 1 315 ? -8.805 -20.8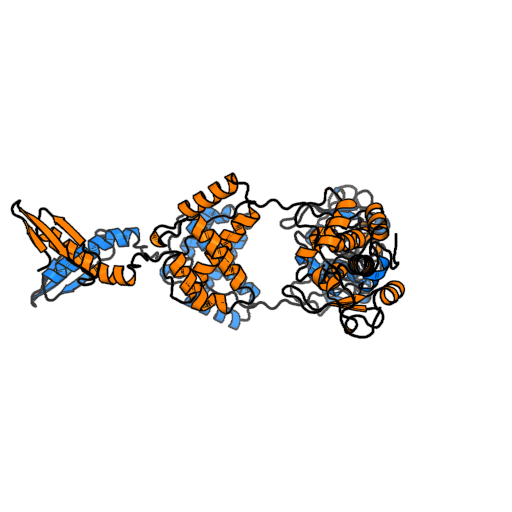75 -15.031 1 97.31 315 ILE A C 1
ATOM 2552 O O . ILE A 1 315 ? -9.688 -21.547 -14.484 1 97.31 315 ILE A O 1
ATOM 2556 N N . THR A 1 316 ? -7.559 -21.078 -14.789 1 96.69 316 THR A N 1
ATOM 2557 C CA . THR A 1 316 ? -7.117 -22.375 -14.273 1 96.69 316 THR A CA 1
ATOM 2558 C C . THR A 1 316 ? -7.152 -22.375 -12.742 1 96.69 316 THR A C 1
ATOM 2560 O O . THR A 1 316 ? -7.309 -23.438 -12.125 1 96.69 316 THR A O 1
ATOM 2563 N N . LEU A 1 317 ? -7.062 -21.188 -12.133 1 97.19 317 LEU A N 1
ATOM 2564 C CA . LEU A 1 317 ? -6.891 -21.188 -10.68 1 97.19 317 LEU A CA 1
ATOM 2565 C C . LEU A 1 317 ? -8.172 -20.75 -9.984 1 97.19 317 LEU A C 1
ATOM 2567 O O . LEU A 1 317 ? -8.234 -20.703 -8.75 1 97.19 317 LEU A O 1
ATOM 2571 N N . ASN A 1 318 ? -9.203 -20.406 -10.75 1 97.69 318 ASN A N 1
ATOM 2572 C CA . ASN A 1 318 ? -10.469 -20.094 -10.102 1 97.69 318 ASN A CA 1
ATOM 2573 C C . ASN A 1 318 ? -11.07 -21.328 -9.414 1 97.69 318 ASN A C 1
ATOM 2575 O O . ASN A 1 318 ? -10.562 -22.438 -9.578 1 97.69 318 ASN A O 1
ATOM 2579 N N . PRO A 1 319 ? -12.086 -21.172 -8.586 1 97.88 319 PRO A N 1
ATOM 2580 C CA . PRO A 1 319 ? -12.562 -22.312 -7.797 1 97.88 319 PRO A CA 1
ATOM 2581 C C . PRO A 1 319 ? -13.172 -23.406 -8.656 1 97.88 319 PRO A C 1
ATOM 2583 O O . PRO A 1 319 ? -13.32 -24.547 -8.203 1 97.88 319 PRO A O 1
ATOM 2586 N N . LEU A 1 320 ? -13.484 -23.125 -9.883 1 97.75 320 LEU A N 1
ATOM 2587 C CA . LEU A 1 320 ? -14.109 -24.094 -10.758 1 97.75 320 LEU A CA 1
ATOM 2588 C C . LEU A 1 320 ? -13.078 -24.75 -11.688 1 97.75 320 LEU A C 1
ATOM 2590 O O . LEU A 1 320 ? -13.406 -25.672 -12.438 1 97.75 320 LEU A O 1
ATOM 2594 N N . GLY A 1 321 ? -11.875 -24.25 -11.711 1 96.25 321 GLY A N 1
ATOM 2595 C CA . GLY A 1 321 ? -10.797 -24.812 -12.516 1 96.25 321 GLY A CA 1
ATOM 2596 C C . GLY A 1 321 ? -11.031 -24.672 -14.008 1 96.25 321 GLY A C 1
ATOM 2597 O O . GLY A 1 321 ? -10.672 -25.562 -14.781 1 96.25 321 GLY A O 1
ATOM 2598 N N . GLY A 1 322 ? -11.75 -23.703 -14.367 1 94.75 322 GLY A N 1
ATOM 2599 C CA . GLY A 1 322 ? -12.047 -23.5 -15.781 1 94.75 322 GLY A CA 1
ATOM 2600 C C . GLY A 1 322 ? -13.281 -24.25 -16.25 1 94.75 322 GLY A C 1
ATOM 2601 O O . GLY A 1 322 ? -13.68 -24.141 -17.406 1 94.75 322 GLY A O 1
ATOM 2602 N N . GLY A 1 323 ? -13.859 -24.953 -15.297 1 95.25 323 GLY A N 1
ATOM 2603 C CA . GLY A 1 323 ? -15.055 -25.719 -15.633 1 95.25 323 GLY A CA 1
ATOM 2604 C C . GLY A 1 323 ? -16.328 -25.047 -15.148 1 95.25 323 GLY A C 1
ATOM 2605 O O . GLY A 1 323 ? -16.344 -23.859 -14.867 1 95.25 323 GLY A O 1
ATOM 2606 N N . LEU A 1 324 ? -17.453 -25.797 -15.203 1 96.5 324 LEU A N 1
ATOM 2607 C CA . LEU A 1 324 ? -18.781 -25.297 -14.828 1 96.5 324 LEU A CA 1
ATOM 2608 C C . LEU A 1 324 ? -19.266 -25.938 -13.547 1 96.5 324 LEU A C 1
ATOM 2610 O O . LEU A 1 324 ? -20.469 -25.922 -13.25 1 96.5 324 LEU A O 1
ATOM 2614 N N . GLY A 1 325 ? -18.359 -26.578 -12.875 1 92.94 325 GLY A N 1
ATOM 2615 C CA . GLY A 1 325 ? -18.672 -27.266 -11.633 1 92.94 325 GLY A CA 1
ATOM 2616 C C . GLY A 1 325 ? -17.438 -27.641 -10.836 1 92.94 325 GLY A C 1
ATOM 2617 O O . GLY A 1 325 ? -16.312 -27.359 -11.242 1 92.94 325 GLY A O 1
ATOM 2618 N N . ILE A 1 326 ? -17.766 -28.141 -9.609 1 90.69 326 ILE A N 1
ATOM 2619 C CA . ILE A 1 326 ? -16.688 -28.578 -8.734 1 90.69 326 ILE A CA 1
ATOM 2620 C C . ILE A 1 326 ? -16.391 -30.062 -8.984 1 90.69 326 ILE A C 1
ATOM 2622 O O . ILE A 1 326 ? -17.297 -30.859 -9.211 1 90.69 326 ILE A O 1
ATOM 2626 N N . MET B 1 1 ? -24.812 59.594 22.672 1 52.69 1 MET B N 1
ATOM 2627 C CA . MET B 1 1 ? -23.953 59.406 23.828 1 52.69 1 MET B CA 1
ATOM 2628 C C . MET B 1 1 ? -24.234 58.031 24.484 1 52.69 1 MET B C 1
ATOM 2630 O O . MET B 1 1 ? -25.359 57.781 24.906 1 52.69 1 MET B O 1
ATOM 2634 N N . THR B 1 2 ? -23.438 56.875 24.234 1 70.31 2 THR B N 1
ATOM 2635 C CA . THR B 1 2 ? -23.734 55.469 24.469 1 70.31 2 THR B CA 1
ATOM 2636 C C . THR B 1 2 ? -23.5 55.094 25.938 1 70.31 2 THR B C 1
ATOM 2638 O O . THR B 1 2 ? -23.875 54 26.375 1 70.31 2 THR B O 1
ATOM 2641 N N . ILE B 1 3 ? -23.109 56.156 26.734 1 78.69 3 ILE B N 1
ATOM 2642 C CA . ILE B 1 3 ? -22.906 55.906 28.172 1 78.69 3 ILE B CA 1
ATOM 2643 C C . ILE B 1 3 ? -23.891 56.781 28.969 1 78.69 3 ILE B C 1
ATOM 2645 O O . ILE B 1 3 ? -23.953 58 28.797 1 78.69 3 ILE B O 1
ATOM 2649 N N . LYS B 1 4 ? -24.812 56.188 29.797 1 82.06 4 LYS B N 1
ATOM 2650 C CA . LYS B 1 4 ? -25.812 56.875 30.609 1 82.06 4 LYS B CA 1
ATOM 2651 C C . LYS B 1 4 ? -25.453 56.781 32.094 1 82.06 4 LYS B C 1
ATOM 2653 O O . LYS B 1 4 ? -25.016 55.75 32.594 1 82.06 4 LYS B O 1
ATOM 2658 N N . LYS B 1 5 ? -25.438 57.875 32.844 1 81.06 5 LYS B N 1
ATOM 2659 C CA . LYS B 1 5 ? -25.281 57.938 34.281 1 81.06 5 LYS B CA 1
ATOM 2660 C C . LYS B 1 5 ? -26.578 57.562 35 1 81.06 5 LYS B C 1
ATOM 2662 O O . LYS B 1 5 ? -27.641 58.125 34.719 1 81.06 5 LYS B O 1
ATOM 2667 N N . LEU B 1 6 ? -26.531 56.531 35.938 1 79.5 6 LEU B N 1
ATOM 2668 C CA . LEU B 1 6 ? -27.703 56.031 36.688 1 79.5 6 LEU B CA 1
ATOM 2669 C C . LEU B 1 6 ? -27.828 56.75 38.031 1 79.5 6 LEU B C 1
ATOM 2671 O O . LEU B 1 6 ? -26.859 57.344 38.531 1 79.5 6 LEU B O 1
ATOM 2675 N N . GLU B 1 7 ? -28.984 56.719 38.688 1 80.62 7 GLU B N 1
ATOM 2676 C CA . GLU B 1 7 ? -29.312 57.438 39.906 1 80.62 7 GLU B CA 1
ATOM 2677 C C . GLU B 1 7 ? -28.422 56.938 41.062 1 80.62 7 GLU B C 1
ATOM 2679 O O . GLU B 1 7 ? -28.125 57.719 41.969 1 80.62 7 GLU B O 1
ATOM 2684 N N . GLY B 1 8 ? -27.719 55.812 41.125 1 76.19 8 GLY B N 1
ATOM 2685 C CA . GLY B 1 8 ? -26.875 55.25 42.156 1 76.19 8 GLY B CA 1
ATOM 2686 C C . GLY B 1 8 ? -25.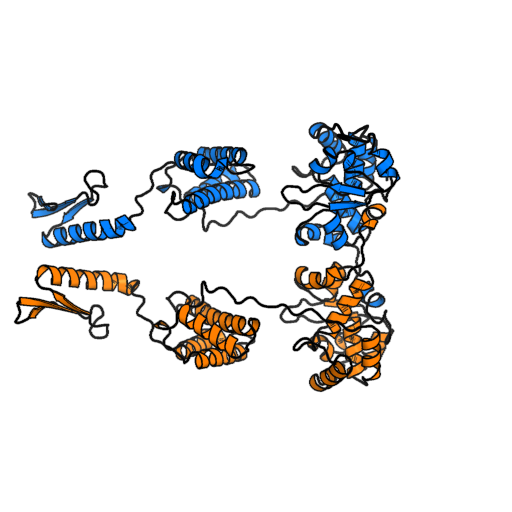391 55.5 41.938 1 76.19 8 GLY B C 1
ATOM 2687 O O . GLY B 1 8 ? -24.547 54.938 42.625 1 76.19 8 GLY B O 1
ATOM 2688 N N . GLY B 1 9 ? -24.969 56.438 40.969 1 77.12 9 GLY B N 1
ATOM 2689 C CA . GLY B 1 9 ? -23.594 56.844 40.719 1 77.12 9 GLY B CA 1
ATOM 2690 C C . GLY B 1 9 ? -22.891 55.906 39.719 1 77.12 9 GLY B C 1
ATOM 2691 O O . GLY B 1 9 ? -21.688 56.062 39.5 1 77.12 9 GLY B O 1
ATOM 2692 N N . GLN B 1 10 ? -23.609 55 39.312 1 79.25 10 GLN B N 1
ATOM 2693 C CA . GLN B 1 10 ? -23 54.062 38.344 1 79.25 10 GLN B CA 1
ATOM 2694 C C . GLN B 1 10 ? -23.203 54.531 36.906 1 79.25 10 GLN B C 1
ATOM 2696 O O . GLN B 1 10 ? -24.109 55.312 36.625 1 79.25 10 GLN B O 1
ATOM 2701 N N . TYR B 1 11 ? -22.234 54.25 36.031 1 82.81 11 TYR B N 1
ATOM 2702 C CA . TYR B 1 11 ? -22.312 54.562 34.594 1 82.81 11 TYR B CA 1
ATOM 2703 C C . TYR B 1 11 ? -22.641 53.312 33.812 1 82.81 11 TYR B C 1
ATOM 2705 O O . TYR B 1 11 ? -22.062 52.25 34.031 1 82.81 11 TYR B O 1
ATOM 2713 N N . GLN B 1 12 ? -23.672 53.406 32.906 1 82.31 12 GLN B N 1
ATOM 2714 C CA . GLN B 1 12 ? -24.094 52.312 32.094 1 82.31 12 GLN B CA 1
ATOM 2715 C C . GLN B 1 12 ? -23.734 52.531 30.625 1 82.31 12 GLN B C 1
ATOM 2717 O O . GLN B 1 12 ? -24.016 53.594 30.047 1 82.31 12 GLN B O 1
ATOM 2722 N N . VAL B 1 13 ? -22.906 51.594 30.094 1 80.88 13 VAL B N 1
ATOM 2723 C CA . VAL B 1 13 ? -22.688 51.531 28.641 1 80.88 13 VAL B CA 1
ATOM 2724 C C . VAL B 1 13 ? -23.812 50.719 27.984 1 80.88 13 VAL B C 1
ATOM 2726 O O . VAL B 1 13 ? -24.094 49.594 28.391 1 80.88 13 VAL B O 1
ATOM 2729 N N . ASP B 1 14 ? -24.562 51.375 27.078 1 78.5 14 ASP B N 1
ATOM 2730 C CA . ASP B 1 14 ? -25.641 50.75 26.312 1 78.5 14 ASP B CA 1
ATOM 2731 C C . ASP B 1 14 ? -25.469 51.031 24.828 1 78.5 14 ASP B C 1
ATOM 2733 O O . ASP B 1 14 ? -25.859 52.094 24.344 1 78.5 14 ASP B O 1
ATOM 2737 N N . ILE B 1 15 ? -24.734 50.062 24.234 1 75.25 15 ILE B N 1
ATOM 2738 C CA . ILE B 1 15 ? -24.391 50.344 22.828 1 75.25 15 ILE B CA 1
ATOM 2739 C C . ILE B 1 15 ? -24.797 49.156 21.969 1 75.25 15 ILE B C 1
ATOM 2741 O O . ILE B 1 15 ? -24.938 48.031 22.453 1 75.25 15 ILE B O 1
ATOM 2745 N N . TYR B 1 16 ? -25.25 49.5 20.734 1 71.31 16 TYR B N 1
ATOM 2746 C CA . TYR B 1 16 ? -25.359 48.562 19.609 1 71.31 16 TYR B CA 1
ATOM 2747 C C . TYR B 1 16 ? -24.156 48.688 18.688 1 71.31 16 TYR B C 1
ATOM 2749 O O . TYR B 1 16 ? -24.156 49.5 17.75 1 71.31 16 TYR B O 1
ATOM 2757 N N . PRO B 1 17 ? -23.094 47.969 19.047 1 67.81 17 PRO B N 1
ATOM 2758 C CA . PRO B 1 17 ? -21.875 48.219 18.281 1 67.81 17 PRO B CA 1
ATOM 2759 C C . PRO B 1 17 ? -22.078 48.031 16.781 1 67.81 17 PRO B C 1
ATOM 2761 O O . PRO B 1 17 ? -21.328 48.594 15.977 1 67.81 17 PRO B O 1
ATOM 2764 N N . ARG B 1 18 ? -23.219 47.156 16.344 1 64.62 18 ARG B N 1
ATOM 2765 C CA . ARG B 1 18 ? -23.547 46.906 14.953 1 64.62 18 ARG B CA 1
ATOM 2766 C C . ARG B 1 18 ? -24.875 47.562 14.562 1 64.62 18 ARG B C 1
ATOM 2768 O O . ARG B 1 18 ? -25.656 46.969 13.812 1 64.62 18 ARG B O 1
ATOM 2775 N N . GLY B 1 19 ? -24.938 48.531 14.922 1 66.75 19 GLY B N 1
ATOM 2776 C CA . GLY B 1 19 ? -26.219 49.188 14.641 1 66.75 19 GLY B CA 1
ATOM 2777 C C . GLY B 1 19 ? -27.344 48.656 15.492 1 66.75 19 GLY B C 1
ATOM 2778 O O . GLY B 1 19 ? -27.156 47.719 16.281 1 66.75 19 GLY B O 1
ATOM 2779 N N . ARG B 1 20 ? -28.469 49.188 15.297 1 64.88 20 ARG B N 1
ATOM 2780 C CA . ARG B 1 20 ? -29.656 48.906 16.094 1 64.88 20 ARG B CA 1
ATOM 2781 C C . ARG B 1 20 ? -30.094 47.438 15.945 1 64.88 20 ARG B C 1
ATOM 2783 O O . ARG B 1 20 ? -30.797 46.906 16.797 1 64.88 20 ARG B O 1
ATOM 2790 N N . GLU B 1 21 ? -29.594 46.906 14.797 1 60.75 21 GLU B N 1
ATOM 2791 C CA . GLU B 1 21 ? -29.984 45.531 14.508 1 60.75 21 GLU B CA 1
ATOM 2792 C C . GLU B 1 21 ? -29 44.531 15.117 1 60.75 21 GLU B C 1
ATOM 2794 O O . GLU B 1 21 ? -29.25 43.312 15.117 1 60.75 21 GLU B O 1
ATOM 2799 N N . GLY B 1 22 ? -27.969 44.906 15.648 1 58.97 22 GLY B N 1
ATOM 2800 C CA . GLY B 1 22 ? -26.953 44.062 16.25 1 58.97 22 GLY B CA 1
ATOM 2801 C C . GLY B 1 22 ? -27.172 43.812 17.734 1 58.97 22 GLY B C 1
ATOM 2802 O O . GLY B 1 22 ? -28.203 44.219 18.281 1 58.97 22 GLY B O 1
ATOM 2803 N N . LYS B 1 23 ? -26.344 42.875 18.297 1 65.75 23 LYS B N 1
ATOM 2804 C CA . LYS B 1 23 ? -26.469 42.562 19.703 1 65.75 23 LYS B CA 1
ATOM 2805 C C . LYS B 1 23 ? -26.188 43.781 20.578 1 65.75 23 LYS B C 1
ATOM 2807 O O . LYS B 1 23 ? -25.219 44.531 20.344 1 65.75 23 LYS B O 1
ATOM 2812 N N . ARG B 1 24 ? -27.141 44.031 21.484 1 71.62 24 ARG B N 1
ATOM 2813 C CA . ARG B 1 24 ? -27.062 45.125 22.469 1 71.62 24 ARG B CA 1
ATOM 2814 C C . ARG B 1 24 ? -26.094 44.75 23.578 1 71.62 24 ARG B C 1
ATOM 2816 O O . ARG B 1 24 ? -26.125 43.656 24.125 1 71.62 24 ARG B O 1
ATOM 2823 N N . ILE B 1 25 ? -25.094 45.469 23.781 1 73.88 25 ILE B N 1
ATOM 2824 C CA . ILE B 1 25 ? -24.172 45.312 24.906 1 73.88 25 ILE B CA 1
ATOM 2825 C C . ILE B 1 25 ? -24.438 46.344 25.984 1 73.88 25 ILE B C 1
ATOM 2827 O O . ILE B 1 25 ? -24.406 47.562 25.703 1 73.88 25 ILE B O 1
ATOM 2831 N N . ARG B 1 26 ? -24.953 45.812 27.156 1 77.56 26 ARG B N 1
ATOM 2832 C CA . ARG B 1 26 ? -25.25 46.688 28.297 1 77.56 26 ARG B CA 1
ATOM 2833 C C . ARG B 1 26 ? -24.422 46.281 29.516 1 77.56 26 ARG B C 1
ATOM 2835 O O . ARG B 1 26 ? -24.453 45.125 29.953 1 77.56 26 ARG B O 1
ATOM 2842 N N . ARG B 1 27 ? -23.531 47.062 29.984 1 80.88 27 ARG B N 1
ATOM 2843 C CA . ARG B 1 27 ? -22.734 46.844 31.188 1 80.88 27 ARG B CA 1
ATOM 2844 C C . ARG B 1 27 ? -22.688 48.094 32.062 1 80.88 27 ARG B C 1
ATOM 2846 O O . ARG B 1 27 ? -22.719 49.219 31.562 1 80.88 27 ARG B O 1
ATOM 2853 N N . ARG B 1 28 ? -22.641 47.906 33.5 1 80.06 28 ARG B N 1
ATOM 2854 C CA . ARG B 1 28 ? -22.641 49 34.469 1 80.06 28 ARG B CA 1
ATOM 2855 C C . ARG B 1 28 ? -21.266 49.125 35.125 1 80.06 28 ARG B C 1
ATOM 2857 O O . ARG B 1 28 ? -20.578 48.125 35.344 1 80.06 28 ARG B O 1
ATOM 2864 N N . PHE B 1 29 ? -20.812 50.344 35.25 1 80.75 29 PHE B N 1
ATOM 2865 C CA . PHE B 1 29 ? -19.516 50.656 35.875 1 80.75 29 PHE B CA 1
ATOM 2866 C C . PHE B 1 29 ? -19.688 51.688 37 1 80.75 29 PHE B C 1
ATOM 2868 O O . PHE B 1 29 ? -20.609 52.5 36.938 1 80.75 29 PHE B O 1
ATOM 2875 N N . LYS B 1 30 ? -18.875 51.594 38 1 80.25 30 LYS B N 1
ATOM 2876 C CA . LYS B 1 30 ? -18.938 52.562 39.125 1 80.25 30 LYS B CA 1
ATOM 2877 C C . LYS B 1 30 ? -18.297 53.875 38.719 1 80.25 30 LYS B C 1
ATOM 2879 O O . LYS B 1 30 ? -18.688 54.938 39.219 1 80.25 30 LYS B O 1
ATOM 2884 N N . LYS B 1 31 ? -17.297 53.938 37.875 1 80.44 31 LYS B N 1
ATOM 2885 C CA . LYS B 1 31 ? -16.578 55.156 37.469 1 80.44 31 LYS B CA 1
ATOM 2886 C C . LYS B 1 31 ? -16.844 55.438 35.969 1 80.44 31 LYS B C 1
ATOM 2888 O O . LYS B 1 31 ? -16.891 54.531 35.156 1 80.44 31 LYS B O 1
ATOM 2893 N N . LYS B 1 32 ? -16.953 56.625 35.531 1 78.06 32 LYS B N 1
ATOM 2894 C CA . LYS B 1 32 ? -17.25 57.062 34.188 1 78.06 32 LYS B CA 1
ATOM 2895 C C . LYS B 1 32 ? -16.125 56.688 33.219 1 78.06 32 LYS B C 1
ATOM 2897 O O . LYS B 1 32 ? -16.391 56.25 32.094 1 78.06 32 LYS B O 1
ATOM 2902 N N . GLN B 1 33 ? -14.953 56.75 33.625 1 78.5 33 GLN B N 1
ATOM 2903 C CA . GLN B 1 33 ? -13.789 56.469 32.781 1 78.5 33 GLN B CA 1
ATOM 2904 C C . GLN B 1 33 ? -13.75 55 32.375 1 78.5 33 GLN B C 1
ATOM 2906 O O . GLN B 1 33 ? -13.398 54.656 31.234 1 78.5 33 GLN B O 1
ATOM 2911 N N . GLU B 1 34 ? -14.25 54.156 33.281 1 76.5 34 GLU B N 1
ATOM 2912 C CA . GLU B 1 34 ? -14.32 52.719 32.969 1 76.5 34 GLU B CA 1
ATOM 2913 C C . GLU B 1 34 ? -15.398 52.438 31.922 1 76.5 34 GLU B C 1
ATOM 2915 O O . GLU B 1 34 ? -15.211 51.594 31.047 1 76.5 34 GLU B O 1
ATOM 2920 N N . ALA B 1 35 ? -16.438 53.125 31.984 1 78.19 35 ALA B N 1
ATOM 2921 C CA . ALA B 1 35 ? -17.516 52.969 31.016 1 78.19 35 ALA B CA 1
ATOM 2922 C C . ALA B 1 35 ? -17.078 53.438 29.625 1 78.19 35 ALA B C 1
ATOM 2924 O O . ALA B 1 35 ? -17.375 52.75 28.641 1 78.19 35 ALA B O 1
ATOM 2925 N N . ILE B 1 36 ? -16.391 54.438 29.562 1 77.5 36 ILE B N 1
ATOM 2926 C CA . ILE B 1 36 ? -15.914 54.969 28.297 1 77.5 36 ILE B CA 1
ATOM 2927 C C . ILE B 1 36 ? -14.867 54.031 27.688 1 77.5 36 ILE B C 1
ATOM 2929 O O . ILE B 1 36 ? -14.906 53.75 26.5 1 77.5 36 ILE B O 1
ATOM 2933 N N . LEU B 1 37 ? -13.984 53.469 28.5 1 72.94 37 LEU B N 1
ATOM 2934 C CA . LEU B 1 37 ? -12.977 52.531 28.031 1 72.94 37 LEU B CA 1
ATOM 2935 C C . LEU B 1 37 ? -13.625 51.25 27.5 1 72.94 37 LEU B C 1
ATOM 2937 O O . LEU B 1 37 ? -13.188 50.719 26.484 1 72.94 37 LEU B O 1
ATOM 2941 N N . PHE B 1 38 ? -14.688 50.844 28.125 1 73.44 38 PHE B N 1
ATOM 2942 C CA . PHE B 1 38 ? -15.43 49.688 27.688 1 73.44 38 PHE B CA 1
ATOM 2943 C C . PHE B 1 38 ? -16.141 49.938 26.375 1 73.44 38 PHE B C 1
ATOM 2945 O O . PHE B 1 38 ? -16.125 49.125 25.469 1 73.44 38 PHE B O 1
ATOM 2952 N N . GLU B 1 39 ? -16.719 51 26.297 1 69.19 39 GLU B N 1
ATOM 2953 C CA . GLU B 1 39 ? -17.391 51.344 25.047 1 69.19 39 GLU B CA 1
ATOM 2954 C C . GLU B 1 39 ? -16.406 51.438 23.891 1 69.19 39 GLU B C 1
ATOM 2956 O O . GLU B 1 39 ? -16.672 50.906 22.812 1 69.19 39 GLU B O 1
ATOM 2961 N N . ARG B 1 40 ? -15.359 52 24.062 1 67.25 40 ARG B N 1
ATOM 2962 C CA . ARG B 1 40 ? -14.32 52.094 23.047 1 67.25 40 ARG B CA 1
ATOM 2963 C C . ARG B 1 40 ? -13.75 50.719 22.719 1 67.25 40 ARG B C 1
ATOM 2965 O O . ARG B 1 40 ? -13.492 50.406 21.562 1 67.25 40 ARG B O 1
ATOM 2972 N N . TYR B 1 41 ? -13.602 49.969 23.703 1 64.06 41 TYR B N 1
ATOM 2973 C CA . TYR B 1 41 ? -13.18 48.594 23.531 1 64.06 41 TYR B CA 1
ATOM 2974 C C . TYR B 1 41 ? -14.203 47.812 22.703 1 64.06 41 TYR B C 1
ATOM 2976 O O . TYR B 1 41 ? -13.836 47.094 21.75 1 64.06 41 TYR B O 1
ATOM 2984 N N . VAL B 1 42 ? -15.391 47.875 23.094 1 64.94 42 VAL B N 1
ATOM 2985 C CA . VAL B 1 42 ? -16.453 47.156 22.391 1 64.94 42 VAL B CA 1
ATOM 2986 C C . VAL B 1 42 ? -16.562 47.688 20.953 1 64.94 42 VAL B C 1
ATOM 2988 O O . VAL B 1 42 ? -16.656 46.906 20.016 1 64.94 42 VAL B O 1
ATOM 2991 N N . MET B 1 43 ? -16.484 48.906 20.828 1 62.81 43 MET B N 1
ATOM 2992 C CA . MET B 1 43 ? -16.609 49.5 19.5 1 62.81 43 MET B CA 1
ATOM 2993 C C . MET B 1 43 ? -15.375 49.219 18.641 1 62.81 43 MET B C 1
ATOM 2995 O O . MET B 1 43 ? -15.492 48.969 17.438 1 62.81 43 MET B O 1
ATOM 2999 N N . ALA B 1 44 ? -14.227 49.344 19.203 1 59.16 44 ALA B N 1
ATOM 3000 C CA . ALA B 1 44 ? -12.992 49 18.5 1 59.16 44 ALA B CA 1
ATOM 3001 C C . ALA B 1 44 ? -12.93 47.5 18.203 1 59.16 44 ALA B C 1
ATOM 3003 O O . ALA B 1 44 ? -12.406 47.094 17.172 1 59.16 44 ALA B O 1
ATOM 3004 N N . ASN B 1 45 ? -13.32 46.75 19.125 1 50.59 45 ASN B N 1
ATOM 3005 C CA . ASN B 1 45 ? -13.305 45.312 18.953 1 50.59 45 ASN B CA 1
ATOM 3006 C C . ASN B 1 45 ? -14.562 44.812 18.25 1 50.59 45 ASN B C 1
ATOM 3008 O O . ASN B 1 45 ? -14.594 43.688 17.75 1 50.59 45 ASN B O 1
ATOM 3012 N N . VAL B 1 46 ? -15.562 45.531 18.344 1 50.09 46 VAL B N 1
ATOM 3013 C CA . VAL B 1 46 ? -16.734 45.219 17.516 1 50.09 46 VAL B CA 1
ATOM 3014 C C . VAL B 1 46 ? -16.328 45.188 16.047 1 50.09 46 VAL B C 1
ATOM 3016 O O . VAL B 1 46 ? -16.781 44.312 15.305 1 50.09 46 VAL B O 1
ATOM 3019 N N . GLU B 1 47 ? -15.664 46.188 15.578 1 44.56 47 GLU B N 1
ATOM 3020 C CA . GLU B 1 47 ? -15.164 46.156 14.211 1 44.56 47 GLU B CA 1
ATOM 3021 C C . GLU B 1 47 ? -14.125 45.062 14.039 1 44.56 47 GLU B C 1
ATOM 3023 O O . GLU B 1 47 ? -14.086 44.375 13 1 44.56 47 GLU B O 1
ATOM 3028 N N . LYS B 1 48 ? -13.125 45.031 14.867 1 43.31 48 LYS B N 1
ATOM 3029 C CA . LYS B 1 48 ? -12.164 43.938 14.797 1 43.31 48 LYS B CA 1
ATOM 3030 C C . LYS B 1 48 ? -12.812 42.594 15.156 1 43.31 48 LYS B C 1
ATOM 3032 O O . LYS B 1 48 ? -12.516 41.562 14.547 1 43.31 48 LYS B O 1
ATOM 3037 N N . LYS B 1 49 ? -13.461 42.562 16.219 1 41 49 LYS B N 1
ATOM 3038 C CA . LYS B 1 49 ? -14.25 41.344 16.531 1 41 49 LYS B CA 1
ATOM 3039 C C . LYS B 1 49 ? -15.398 41.188 15.547 1 41 49 LYS B C 1
ATOM 3041 O O . LYS B 1 49 ? -15.977 40.094 15.445 1 41 49 LYS B O 1
ATOM 3046 N N . GLU B 1 50 ? -16 42.188 15.117 1 38.72 50 GLU B N 1
ATOM 3047 C CA . GLU B 1 50 ? -17 42.031 14.07 1 38.72 50 GLU B CA 1
ATOM 3048 C C . GLU B 1 50 ? -16.422 41.312 12.852 1 38.72 50 GLU B C 1
ATOM 3050 O O . GLU B 1 50 ? -17.078 40.469 12.25 1 38.72 50 GLU B O 1
ATOM 3055 N N . TRP B 1 51 ? -15.336 41.938 12.281 1 33.25 51 TRP B N 1
ATOM 3056 C CA . TRP B 1 51 ? -14.766 41.25 11.141 1 33.25 51 TRP B CA 1
ATOM 3057 C C . TRP B 1 51 ? -14.305 39.844 11.547 1 33.25 51 TRP B C 1
ATOM 3059 O O . TRP B 1 51 ? -14.281 38.938 10.719 1 33.25 51 TRP B O 1
ATOM 3069 N N . LEU B 1 52 ? -13.562 39.688 12.602 1 35.44 52 LEU B N 1
ATOM 3070 C CA . LEU B 1 52 ? -13.438 38.406 13.281 1 35.44 52 LEU B CA 1
ATOM 3071 C C . LEU B 1 52 ? -14.727 38.031 14.016 1 35.44 52 LEU B C 1
ATOM 3073 O O . LEU B 1 52 ? -14.797 37.031 14.695 1 35.44 52 LEU B O 1
ATOM 3077 N N . GLY B 1 53 ? -15.469 38.938 14.602 1 40.88 53 GLY B N 1
ATOM 3078 C CA . GLY B 1 53 ? -16.75 38.625 15.219 1 40.88 53 GLY B CA 1
ATOM 3079 C C . GLY B 1 53 ? -17.516 37.562 14.453 1 40.88 53 GLY B C 1
ATOM 3080 O O . GLY B 1 53 ? -18.266 37.875 13.516 1 40.88 53 GLY B O 1
ATOM 3081 N N . ALA B 1 54 ? -17.031 36.688 14.227 1 46.25 54 ALA B N 1
ATOM 3082 C CA . ALA B 1 54 ? -17.75 35.531 13.711 1 46.25 54 ALA B CA 1
ATOM 3083 C C . ALA B 1 54 ? -19.188 35.5 14.242 1 46.25 54 ALA B C 1
ATOM 3085 O O . ALA B 1 54 ? -19.391 35.281 15.438 1 46.25 54 ALA B O 1
ATOM 3086 N N . SER B 1 55 ? -20.109 36.719 14 1 55.47 55 SER B N 1
ATOM 3087 C CA . SER B 1 55 ? -21.531 36.562 14.305 1 55.47 55 SER B CA 1
ATOM 3088 C C . SER B 1 55 ? -21.891 35.094 14.516 1 55.47 55 SER B C 1
ATOM 3090 O O . SER B 1 55 ? -21.359 34.219 13.836 1 55.47 55 SER B O 1
ATOM 3092 N N . THR B 1 56 ? -22.359 34.969 15.781 1 76.56 56 THR B N 1
ATOM 3093 C CA . THR B 1 56 ? -22.781 33.594 16.078 1 76.56 56 THR B CA 1
ATOM 3094 C C . THR B 1 56 ? -23.781 33.094 15.039 1 76.56 56 THR B C 1
ATOM 3096 O O . THR B 1 56 ? -24.812 33.719 14.812 1 76.56 56 THR B O 1
ATOM 3099 N N . ASP B 1 57 ? -23.422 32.375 14.227 1 86.25 57 ASP B N 1
ATOM 3100 C CA . ASP B 1 57 ? -24.281 31.734 13.25 1 86.25 57 ASP B CA 1
ATOM 3101 C C . ASP B 1 57 ? -25.406 30.953 13.938 1 86.25 57 ASP B C 1
ATOM 3103 O O . ASP B 1 57 ? -25.141 29.953 14.609 1 86.25 57 ASP B O 1
ATOM 3107 N N . ARG B 1 58 ? -26.672 31.484 13.859 1 89.94 58 ARG B N 1
ATOM 3108 C CA . ARG B 1 58 ? -27.797 30.875 14.562 1 89.94 58 ARG B CA 1
ATOM 3109 C C . ARG B 1 58 ? -28.672 30.078 13.602 1 89.94 58 ARG B C 1
ATOM 3111 O O . ARG B 1 58 ? -29.797 29.688 13.945 1 89.94 58 ARG B O 1
ATOM 3118 N N . ARG B 1 59 ? -28.125 29.891 12.406 1 93.56 59 ARG B N 1
ATOM 3119 C CA . ARG B 1 59 ? -28.859 29.047 11.469 1 93.56 59 ARG B CA 1
ATOM 3120 C C . ARG B 1 59 ? -28.938 27.609 11.969 1 93.56 59 ARG B C 1
ATOM 3122 O O . ARG B 1 59 ? -28 27.125 12.609 1 93.56 59 ARG B O 1
ATOM 3129 N N . THR B 1 60 ? -30.078 27.031 11.672 1 96.5 60 THR B N 1
ATOM 3130 C CA . THR B 1 60 ? -30.234 25.625 12.023 1 96.5 60 THR B CA 1
ATOM 3131 C C . THR B 1 60 ? -29.469 24.734 11.047 1 96.5 60 THR B C 1
ATOM 3133 O O . THR B 1 60 ? -29.125 25.172 9.938 1 96.5 60 THR B O 1
ATOM 3136 N N . LEU B 1 61 ? -29.234 23.516 11.516 1 97.69 61 LEU B N 1
ATOM 3137 C CA . LEU B 1 61 ? -28.594 22.547 10.633 1 97.69 61 LEU B CA 1
ATOM 3138 C C . LEU B 1 61 ? -29.438 22.312 9.383 1 97.69 61 LEU B C 1
ATOM 3140 O O . LEU B 1 61 ? -28.891 22.125 8.289 1 97.69 61 LEU B O 1
ATOM 3144 N N . GLY B 1 62 ? -30.703 22.344 9.586 1 97.62 62 GLY B N 1
ATOM 3145 C CA . GLY B 1 62 ? -31.609 22.203 8.453 1 97.62 62 GLY B CA 1
ATOM 3146 C C . GLY B 1 62 ? -31.453 23.297 7.418 1 97.62 62 GLY B C 1
ATOM 3147 O O . GLY B 1 62 ? -31.469 23.031 6.215 1 97.62 62 GLY B O 1
ATOM 3148 N N . GLU B 1 63 ? -31.375 24.5 7.922 1 96.94 63 GLU B N 1
ATOM 3149 C CA . GLU B 1 63 ? -31.188 25.625 7.02 1 96.94 63 GLU B CA 1
ATOM 3150 C C . GLU B 1 63 ? -29.859 25.5 6.262 1 96.94 63 GLU B C 1
ATOM 3152 O O . GLU B 1 63 ? -29.812 25.766 5.059 1 96.94 63 GLU B O 1
ATOM 3157 N N . LEU B 1 64 ? -28.891 25.062 6.953 1 97.06 64 LEU B N 1
ATOM 3158 C CA . LEU B 1 64 ? -27.594 24.875 6.324 1 97.06 64 LEU B CA 1
ATOM 3159 C C . LEU B 1 64 ? -27.641 23.75 5.305 1 97.06 64 LEU B C 1
ATOM 3161 O O . LEU B 1 64 ? -26.969 23.812 4.27 1 97.06 64 LEU B O 1
ATOM 3165 N N . LEU B 1 65 ? -28.359 22.734 5.609 1 98.12 65 LEU B N 1
ATOM 3166 C CA . LEU B 1 65 ? -28.531 21.625 4.676 1 98.12 65 LEU B CA 1
ATOM 3167 C C . LEU B 1 65 ? -29.156 22.094 3.371 1 98.12 65 LEU B C 1
ATOM 3169 O O . LEU B 1 65 ? -28.75 21.672 2.289 1 98.12 65 LEU B O 1
ATOM 3173 N N . GLU B 1 66 ? -30.094 23.016 3.502 1 97.19 66 GLU B N 1
ATOM 3174 C CA . GLU B 1 66 ? -30.75 23.531 2.307 1 97.19 66 GLU B CA 1
ATOM 3175 C C . GLU B 1 66 ? -29.766 24.344 1.452 1 97.19 66 GLU B C 1
ATOM 3177 O O . GLU B 1 66 ? -29.781 24.234 0.224 1 97.19 66 GLU B O 1
ATOM 3182 N N . ILE B 1 67 ? -29.016 25.062 2.131 1 96.94 67 ILE B N 1
ATOM 3183 C CA . ILE B 1 67 ? -27.984 25.812 1.414 1 96.94 67 ILE B CA 1
ATOM 3184 C C . ILE B 1 67 ? -27 24.859 0.764 1 96.94 67 ILE B C 1
ATOM 3186 O O . ILE B 1 67 ? -26.625 25.016 -0.402 1 96.94 67 ILE B O 1
ATOM 3190 N N . TRP B 1 68 ? -26.562 23.859 1.491 1 97.81 68 TRP B N 1
ATOM 3191 C CA . TRP B 1 68 ? -25.656 22.844 0.98 1 97.81 68 TRP B CA 1
ATOM 3192 C C . TRP B 1 68 ? -26.234 22.172 -0.256 1 97.81 68 TRP B C 1
ATOM 3194 O O . TRP B 1 68 ? -25.531 21.953 -1.243 1 97.81 68 TRP B O 1
ATOM 3204 N N . TRP B 1 69 ? -27.469 21.859 -0.163 1 97.5 69 TRP B N 1
ATOM 3205 C CA . TRP B 1 69 ? -28.141 21.188 -1.273 1 97.5 69 TRP B CA 1
ATOM 3206 C C . TRP B 1 69 ? -28.125 22.062 -2.523 1 97.5 69 TRP B C 1
ATOM 3208 O O . TRP B 1 69 ? -27.719 21.625 -3.6 1 97.5 69 TRP B O 1
ATOM 3218 N N . LEU B 1 70 ? -28.484 23.266 -2.332 1 95.88 70 LEU B N 1
ATOM 3219 C CA . LEU B 1 70 ? -28.641 24.203 -3.445 1 95.88 70 LEU B CA 1
ATOM 3220 C C . LEU B 1 70 ? -27.297 24.469 -4.105 1 95.88 70 LEU B C 1
ATOM 3222 O O . LEU B 1 70 ? -27.203 24.547 -5.332 1 95.88 70 LEU B O 1
ATOM 3226 N N . LEU B 1 71 ? -26.312 24.516 -3.318 1 95.5 71 LEU B N 1
ATOM 3227 C CA . LEU B 1 71 ? -25.047 25 -3.84 1 95.5 71 LEU B CA 1
ATOM 3228 C C . LEU B 1 71 ? -24.109 23.859 -4.172 1 95.5 71 LEU B C 1
ATOM 3230 O O . LEU B 1 71 ? -23.172 24.016 -4.953 1 95.5 71 LEU B O 1
ATOM 3234 N N . HIS B 1 72 ? -24.328 22.688 -3.59 1 96.19 72 HIS B N 1
ATOM 3235 C CA . HIS B 1 72 ? -23.328 21.625 -3.713 1 96.19 72 HIS B CA 1
ATOM 3236 C C . HIS B 1 72 ? -23.984 20.266 -3.938 1 96.19 72 HIS B C 1
ATOM 3238 O O . HIS B 1 72 ? -23.672 19.578 -4.914 1 96.19 72 HIS B O 1
ATOM 3244 N N . GLY B 1 73 ? -24.938 19.875 -3.143 1 96.44 73 GLY B N 1
ATOM 3245 C CA . GLY B 1 73 ? -25.516 18.531 -3.115 1 96.44 73 GLY B CA 1
ATOM 3246 C C . GLY B 1 73 ? -26.109 18.125 -4.449 1 96.44 73 GLY B C 1
ATOM 3247 O O . GLY B 1 73 ? -25.953 16.969 -4.871 1 96.44 73 GLY B O 1
ATOM 3248 N N . GLN B 1 74 ? -26.719 19 -5.09 1 94.31 74 GLN B N 1
ATOM 3249 C CA . GLN B 1 74 ? -27.422 18.688 -6.328 1 94.31 74 GLN B CA 1
ATOM 3250 C C . GLN B 1 74 ? -26.438 18.375 -7.453 1 94.31 74 GLN B C 1
ATOM 3252 O O . GLN B 1 74 ? -26.812 17.734 -8.445 1 94.31 74 GLN B O 1
ATOM 3257 N N . THR B 1 75 ? -25.234 18.844 -7.293 1 93.81 75 THR B N 1
ATOM 3258 C CA . THR B 1 75 ? -24.234 18.625 -8.328 1 93.81 75 THR B CA 1
ATOM 3259 C C . THR B 1 75 ? -23.578 17.25 -8.18 1 93.81 75 THR B C 1
ATOM 3261 O O . THR B 1 75 ? -22.875 16.781 -9.078 1 93.81 75 THR B O 1
ATOM 3264 N N . LEU B 1 76 ? -23.781 16.625 -7.098 1 92.88 76 LEU B N 1
ATOM 3265 C CA . LEU B 1 76 ? -23.156 15.336 -6.824 1 92.88 76 LEU B CA 1
ATOM 3266 C C . LEU B 1 76 ? -23.953 14.203 -7.473 1 92.88 76 LEU B C 1
ATOM 3268 O O . LEU B 1 76 ? -25.188 14.258 -7.535 1 92.88 76 LEU B O 1
ATOM 3272 N N . GLU B 1 77 ? -23.25 13.125 -7.953 1 88.25 77 GLU B N 1
ATOM 3273 C CA . GLU B 1 77 ? -23.891 11.945 -8.523 1 88.25 77 GLU B CA 1
ATOM 3274 C C . GLU B 1 77 ? -24.828 11.289 -7.523 1 88.25 77 GLU B C 1
ATOM 3276 O O . GLU B 1 77 ? -25.969 10.93 -7.871 1 88.25 77 GLU B O 1
ATOM 3281 N N . ASN B 1 78 ? -24.453 11.211 -6.223 1 90.62 78 ASN B N 1
ATOM 3282 C CA . ASN B 1 78 ? -25.25 10.609 -5.168 1 90.62 78 ASN B CA 1
ATOM 3283 C C . ASN B 1 78 ? -25.781 11.656 -4.191 1 90.62 78 ASN B C 1
ATOM 3285 O O . ASN B 1 78 ? -25.938 11.375 -3 1 90.62 78 ASN B O 1
ATOM 3289 N N . GLY B 1 79 ? -26 12.766 -4.695 1 94.5 79 GLY B N 1
ATOM 3290 C CA . GLY B 1 79 ? -26.391 13.891 -3.846 1 94.5 79 GLY B CA 1
ATOM 3291 C C . GLY B 1 79 ? -27.688 13.656 -3.096 1 94.5 79 GLY B C 1
ATOM 3292 O O . GLY B 1 79 ? -27.781 13.969 -1.908 1 94.5 79 GLY B O 1
ATOM 3293 N N . ALA B 1 80 ? -28.656 13.094 -3.779 1 95.5 80 ALA B N 1
ATOM 3294 C CA . ALA B 1 80 ? -29.953 12.867 -3.176 1 95.5 80 ALA B CA 1
ATOM 3295 C C . ALA B 1 80 ? -29.859 11.914 -1.985 1 95.5 80 ALA B C 1
ATOM 3297 O O . ALA B 1 80 ? -30.5 12.133 -0.955 1 95.5 80 ALA B O 1
ATOM 3298 N N . ILE B 1 81 ? -29.078 10.938 -2.146 1 95.62 81 ILE B N 1
ATOM 3299 C CA . ILE B 1 81 ? -28.875 9.977 -1.068 1 95.62 81 ILE B CA 1
ATOM 3300 C C . ILE B 1 81 ? -28.156 10.641 0.098 1 95.62 81 ILE B C 1
ATOM 3302 O O . ILE B 1 81 ? -28.547 10.469 1.257 1 95.62 81 ILE B O 1
ATOM 3306 N N . GLU B 1 82 ? -27.172 11.422 -0.192 1 96.62 82 GLU B N 1
ATOM 3307 C CA . GLU B 1 82 ? -26.438 12.148 0.836 1 96.62 82 GLU B CA 1
ATOM 3308 C C . GLU B 1 82 ? -27.359 13.094 1.604 1 96.62 82 GLU B C 1
ATOM 3310 O O . GLU B 1 82 ? -27.266 13.195 2.83 1 96.62 82 GLU B O 1
ATOM 3315 N N . ARG B 1 83 ? -28.156 13.711 0.873 1 97.69 83 ARG B N 1
ATOM 3316 C CA . ARG B 1 83 ? -29.094 14.641 1.498 1 97.69 83 ARG B CA 1
ATOM 3317 C C . ARG B 1 83 ? -30.016 13.914 2.465 1 97.69 83 ARG B C 1
ATOM 3319 O O . ARG B 1 83 ? -30.234 14.375 3.586 1 97.69 83 ARG B O 1
ATOM 3326 N N . GLN B 1 84 ? -30.531 12.883 1.991 1 97.81 84 GLN B N 1
ATOM 3327 C CA . GLN B 1 84 ? -31.438 12.102 2.82 1 97.81 84 GLN B CA 1
ATOM 3328 C C . GLN B 1 84 ? -30.766 11.648 4.105 1 97.81 84 GLN B C 1
ATOM 3330 O O . GLN B 1 84 ? -31.344 11.727 5.188 1 97.81 84 GLN B O 1
ATOM 3335 N N . GLN B 1 85 ? -29.547 11.148 3.988 1 97.88 85 GLN B N 1
ATOM 3336 C CA . GLN B 1 85 ? -28.812 10.695 5.16 1 97.88 85 GLN B CA 1
ATOM 3337 C C . GLN B 1 85 ? -28.516 11.852 6.105 1 97.88 85 GLN B C 1
ATOM 3339 O O . GLN B 1 85 ? -28.594 11.703 7.328 1 97.88 85 GLN B O 1
ATOM 3344 N N . LEU B 1 86 ? -28.156 12.938 5.555 1 98.38 86 LEU B N 1
ATOM 3345 C CA . LEU B 1 86 ? -27.906 14.125 6.355 1 98.38 86 LEU B CA 1
ATOM 3346 C C . LEU B 1 86 ? -29.156 14.57 7.086 1 98.38 86 LEU B C 1
ATOM 3348 O O . LEU B 1 86 ? -29.094 14.961 8.258 1 98.38 86 LEU B O 1
ATOM 3352 N N . GLU B 1 87 ? -30.266 14.531 6.418 1 98.25 87 GLU B N 1
ATOM 3353 C CA . GLU B 1 87 ? -31.547 14.883 7.035 1 98.25 87 GLU B CA 1
ATOM 3354 C C . GLU B 1 87 ? -31.828 14 8.25 1 98.25 87 GLU B C 1
ATOM 3356 O O . GLU B 1 87 ? -32.281 14.492 9.289 1 98.25 87 GLU B O 1
ATOM 3361 N N . LYS B 1 88 ? -31.562 12.781 8.086 1 97.31 88 LYS B N 1
ATOM 3362 C CA . LYS B 1 88 ? -31.766 11.844 9.188 1 97.31 88 LYS B CA 1
ATOM 3363 C C . LYS B 1 88 ? -30.875 12.188 10.367 1 97.31 88 LYS B C 1
ATOM 3365 O O . LYS B 1 88 ? -31.328 12.203 11.516 1 97.31 88 LYS B O 1
ATOM 3370 N N . THR B 1 89 ? -29.641 12.43 10.094 1 97.62 89 THR B N 1
ATOM 3371 C CA . THR B 1 89 ? -28.672 12.773 11.141 1 97.62 89 THR B CA 1
ATOM 3372 C C . THR B 1 89 ? -29.094 14.055 11.852 1 97.62 89 THR B C 1
ATOM 3374 O O . THR B 1 89 ? -29.062 14.133 13.078 1 97.62 89 THR B O 1
ATOM 3377 N N . ILE B 1 90 ? -29.5 15.047 11.094 1 97.88 90 ILE B N 1
ATOM 3378 C CA . ILE B 1 90 ? -29.891 16.344 11.625 1 97.88 90 ILE B CA 1
ATOM 3379 C C . ILE B 1 90 ? -31.125 16.188 12.5 1 97.88 90 ILE B C 1
ATOM 3381 O O . ILE B 1 90 ? -31.203 16.781 13.586 1 97.88 90 ILE B O 1
ATOM 3385 N N . ARG B 1 91 ? -32.062 15.422 12.055 1 97.19 91 ARG B N 1
ATOM 3386 C CA . ARG B 1 91 ? -33.281 15.148 12.836 1 97.19 91 ARG B CA 1
ATOM 3387 C C . ARG B 1 91 ? -32.906 14.477 14.156 1 97.19 91 ARG B C 1
ATOM 3389 O O . ARG B 1 91 ? -33.469 14.844 15.211 1 97.19 91 ARG B O 1
ATOM 3396 N N . ALA B 1 92 ? -32.062 13.547 14.086 1 95.88 92 ALA B N 1
ATOM 3397 C CA . ALA B 1 92 ? -31.641 12.828 15.289 1 95.88 92 ALA B CA 1
ATOM 3398 C C . ALA B 1 92 ? -30.953 13.758 16.281 1 95.88 92 ALA B C 1
ATOM 3400 O O . ALA B 1 92 ? -31.062 13.57 17.5 1 95.88 92 ALA B O 1
ATOM 3401 N N . LEU B 1 93 ? -30.312 14.75 15.781 1 96.5 93 LEU B N 1
ATOM 3402 C CA . LEU B 1 93 ? -29.609 15.727 16.609 1 96.5 93 LEU B CA 1
ATOM 3403 C C . LEU B 1 93 ? -30.578 16.781 17.141 1 96.5 93 LEU B C 1
ATOM 3405 O O . LEU B 1 93 ? -30.219 17.594 18 1 96.5 93 LEU B O 1
ATOM 3409 N N . GLY B 1 94 ? -31.703 16.875 16.578 1 95.38 94 GLY B N 1
ATOM 3410 C CA . GLY B 1 94 ? -32.719 17.812 17.047 1 95.38 94 GLY B CA 1
ATOM 3411 C C . GLY B 1 94 ? -32.688 19.125 16.281 1 95.38 94 GLY B C 1
ATOM 3412 O O . GLY B 1 94 ? -33.188 20.141 16.766 1 95.38 94 GLY B O 1
ATOM 3413 N N . ASN B 1 95 ? -31.953 19.141 15.188 1 97.12 95 ASN B N 1
ATOM 3414 C CA . ASN B 1 95 ? -31.844 20.297 14.312 1 97.12 95 ASN B CA 1
ATOM 3415 C C . ASN B 1 95 ? -31.406 21.547 15.086 1 97.12 95 ASN B C 1
ATOM 3417 O O . ASN B 1 95 ? -32.062 22.594 15 1 97.12 95 ASN B O 1
ATOM 3421 N N . PRO B 1 96 ? -30.406 21.469 15.781 1 95.56 96 PRO B N 1
ATOM 3422 C CA . PRO B 1 96 ? -29.938 22.609 16.562 1 95.56 96 PRO B CA 1
ATOM 3423 C C . PRO B 1 96 ? -29.391 23.734 15.695 1 95.56 96 PRO B C 1
ATOM 3425 O O . PRO B 1 96 ? -29.062 23.516 14.531 1 95.56 96 PRO B O 1
ATOM 3428 N N . ALA B 1 97 ? -29.359 24.891 16.375 1 95.25 97 ALA B N 1
ATOM 3429 C CA . ALA B 1 97 ? -28.562 25.969 15.781 1 95.25 97 ALA B CA 1
ATOM 3430 C C . ALA B 1 97 ? -27.094 25.578 15.719 1 95.25 97 ALA B C 1
ATOM 3432 O O . ALA B 1 97 ? -26.578 24.922 16.625 1 95.25 97 ALA B O 1
ATOM 3433 N N . VAL B 1 98 ? -26.422 26 14.617 1 94.12 98 VAL B N 1
ATOM 3434 C CA . VAL B 1 98 ? -25.062 25.547 14.344 1 94.12 98 VAL B CA 1
ATOM 3435 C C . VAL B 1 98 ? -24.125 26.016 15.453 1 94.12 98 VAL B C 1
ATOM 3437 O O . VAL B 1 98 ? -23.141 25.359 15.766 1 94.12 98 VAL B O 1
ATOM 3440 N N . ASN B 1 99 ? -24.453 27.141 16.141 1 90.81 99 ASN B N 1
ATOM 3441 C CA . ASN B 1 99 ? -23.594 27.656 17.203 1 90.81 99 ASN B CA 1
ATOM 3442 C C . ASN B 1 99 ? -23.688 26.797 18.469 1 90.81 99 ASN B C 1
ATOM 3444 O O . ASN B 1 99 ? -22.859 26.938 19.375 1 90.81 99 ASN B O 1
ATOM 3448 N N . ARG B 1 100 ? -24.656 25.953 18.516 1 91.69 100 ARG B N 1
ATOM 3449 C CA . ARG B 1 100 ? -24.844 25.078 19.672 1 91.69 100 ARG B CA 1
ATOM 3450 C C . ARG B 1 100 ? -24.281 23.688 19.375 1 91.69 100 ARG B C 1
ATOM 3452 O O . ARG B 1 100 ? -24.312 22.812 20.25 1 91.69 100 ARG B O 1
ATOM 3459 N N . LEU B 1 101 ? -23.844 23.438 18.203 1 94.25 101 LEU B N 1
ATOM 3460 C CA . LEU B 1 101 ? -23.266 22.141 17.828 1 94.25 101 LEU B CA 1
ATOM 3461 C C . LEU B 1 101 ? -21.75 22.141 18.031 1 94.25 101 LEU B C 1
ATOM 3463 O O . LEU B 1 101 ? -21.031 22.859 17.328 1 94.25 101 LEU B O 1
ATOM 3467 N N . ASP B 1 102 ? -21.281 21.484 18.984 1 91.94 102 ASP B N 1
ATOM 3468 C CA . ASP B 1 102 ? -19.844 21.344 19.203 1 91.94 102 ASP B CA 1
ATOM 3469 C C . ASP B 1 102 ? -19.453 19.875 19.328 1 91.94 102 ASP B C 1
ATOM 3471 O O . ASP B 1 102 ? -20.281 18.984 19.125 1 91.94 102 ASP B O 1
ATOM 3475 N N . LYS B 1 103 ? -18.188 19.609 19.609 1 93.44 103 LYS B N 1
ATOM 3476 C CA . LYS B 1 103 ? -17.656 18.266 19.656 1 93.44 103 LYS B CA 1
ATOM 3477 C C . LYS B 1 103 ? -18.328 17.438 20.75 1 93.44 103 LYS B C 1
ATOM 3479 O O . LYS B 1 103 ? -18.578 16.25 20.578 1 93.44 103 LYS B O 1
ATOM 3484 N N . ARG B 1 104 ? -18.656 18.109 21.781 1 92.81 104 ARG B N 1
ATOM 3485 C CA . ARG B 1 104 ? -19.297 17.422 22.906 1 92.81 104 ARG B CA 1
ATOM 3486 C C . ARG B 1 104 ? -20.688 16.922 22.516 1 92.81 104 ARG B C 1
ATOM 3488 O O . ARG B 1 104 ? -21.047 15.781 22.812 1 92.81 104 ARG B O 1
ATOM 3495 N N . GLU B 1 105 ? -21.406 17.797 21.906 1 94.5 105 GLU B N 1
ATOM 3496 C CA . GLU B 1 105 ? -22.734 17.406 21.469 1 94.5 105 GLU B CA 1
ATOM 3497 C C . GLU B 1 105 ? -22.688 16.25 20.469 1 94.5 105 GLU B C 1
ATOM 3499 O O . GLU B 1 105 ? -23.516 15.344 20.516 1 94.5 105 GLU B O 1
ATOM 3504 N N . ILE B 1 106 ? -21.734 16.312 19.578 1 96.88 106 ILE B N 1
ATOM 3505 C CA . ILE B 1 106 ? -21.594 15.266 18.578 1 96.88 106 ILE B CA 1
ATOM 3506 C C . ILE B 1 106 ? -21.172 13.969 19.25 1 96.88 106 ILE B C 1
ATOM 3508 O O . ILE B 1 106 ? -21.672 12.891 18.922 1 96.88 106 ILE B O 1
ATOM 3512 N N . ALA B 1 107 ? -20.281 14.078 20.156 1 96.19 107 ALA B N 1
ATOM 3513 C CA . ALA B 1 107 ? -19.828 12.914 20.906 1 96.19 107 ALA B CA 1
ATOM 3514 C C . ALA B 1 107 ? -20.969 12.266 21.672 1 96.19 107 ALA B C 1
ATOM 3516 O O . ALA B 1 107 ? -21.094 11.039 21.703 1 96.19 107 ALA B O 1
ATOM 3517 N N . ARG B 1 108 ? -21.781 13.141 22.281 1 95.38 108 ARG B N 1
ATOM 3518 C CA . ARG B 1 108 ? -22.969 12.648 22.984 1 95.38 108 ARG B CA 1
ATOM 3519 C C . ARG B 1 108 ? -23.906 11.914 22.031 1 95.38 108 ARG B C 1
ATOM 3521 O O . ARG B 1 108 ? -24.406 10.836 22.359 1 95.38 108 ARG B O 1
ATOM 3528 N N . HIS B 1 109 ? -24.078 12.484 20.938 1 96.5 109 HIS B N 1
ATOM 3529 C CA . HIS B 1 109 ? -24.922 11.859 19.922 1 96.5 109 HIS B CA 1
ATOM 3530 C C . HIS B 1 109 ? -24.359 10.492 19.516 1 96.5 109 HIS B C 1
ATOM 3532 O O . HIS B 1 109 ? -25.109 9.516 19.422 1 96.5 109 HIS B O 1
ATOM 3538 N N . ARG B 1 110 ? -23.094 10.414 19.234 1 96.56 110 ARG B N 1
ATOM 3539 C CA . ARG B 1 110 ? -22.453 9.156 18.875 1 96.56 110 ARG B CA 1
ATOM 3540 C C . ARG B 1 110 ? -22.672 8.102 19.953 1 96.56 110 ARG B C 1
ATOM 3542 O O . ARG B 1 110 ? -22.969 6.941 19.641 1 96.56 110 ARG B O 1
ATOM 3549 N N . GLY B 1 111 ? -22.531 8.516 21.203 1 95.81 111 GLY B N 1
ATOM 3550 C CA . GLY B 1 111 ? -22.766 7.613 22.328 1 95.81 111 GLY B CA 1
ATOM 3551 C C . GLY B 1 111 ? -24.188 7.062 22.359 1 95.81 111 GLY B C 1
ATOM 3552 O O . GLY B 1 111 ? -24.391 5.871 22.578 1 95.81 111 GLY B O 1
ATOM 3553 N N . GLU B 1 112 ? -25.125 7.926 22.172 1 96.06 112 GLU B N 1
ATOM 3554 C CA . GLU B 1 112 ? -26.531 7.523 22.156 1 96.06 112 GLU B CA 1
ATOM 3555 C C . GLU B 1 112 ? -26.797 6.52 21.031 1 96.06 112 GLU B C 1
ATOM 3557 O O . GLU B 1 112 ? -27.516 5.535 21.234 1 96.06 112 GLU B O 1
ATOM 3562 N N . ARG B 1 113 ? -26.203 6.777 19.938 1 96.56 113 ARG B N 1
ATOM 3563 C CA . ARG B 1 113 ? -26.359 5.887 18.797 1 96.56 113 ARG B CA 1
ATOM 3564 C C . ARG B 1 113 ? -25.75 4.516 19.078 1 96.56 113 ARG B C 1
ATOM 3566 O O . ARG B 1 113 ? -26.328 3.49 18.703 1 96.56 113 ARG B O 1
ATOM 3573 N N . LEU B 1 114 ? -24.641 4.531 19.688 1 95.56 114 LEU B N 1
ATOM 3574 C CA . LEU B 1 114 ? -24 3.275 20.078 1 95.56 114 LEU B CA 1
ATOM 3575 C C . LEU B 1 114 ? -24.906 2.482 21.016 1 95.56 114 LEU B C 1
ATOM 3577 O O . LEU B 1 114 ? -25.062 1.271 20.859 1 95.56 114 LEU B O 1
ATOM 3581 N N . THR B 1 115 ? -25.469 3.174 21.938 1 95.81 115 THR B N 1
ATOM 3582 C CA . THR B 1 115 ? -26.375 2.553 22.906 1 95.81 115 THR B CA 1
ATOM 3583 C C . THR B 1 115 ? -27.594 1.951 22.219 1 95.81 115 THR B C 1
ATOM 3585 O O . THR B 1 115 ? -28.109 0.918 22.656 1 95.81 115 THR B O 1
ATOM 3588 N N . ASP B 1 116 ? -27.938 2.574 21.156 1 95.75 116 ASP B N 1
ATOM 3589 C CA . ASP B 1 116 ? -29.078 2.107 20.375 1 95.75 116 ASP B CA 1
ATOM 3590 C C . ASP B 1 116 ? -28.703 0.919 19.5 1 95.75 116 ASP B C 1
ATOM 3592 O O . ASP B 1 116 ? -29.531 0.398 18.75 1 95.75 116 ASP B O 1
ATOM 3596 N N . GLY B 1 117 ? -27.406 0.582 19.438 1 94.56 117 GLY B N 1
ATOM 3597 C CA . GLY B 1 117 ? -26.984 -0.621 18.734 1 94.56 117 GLY B CA 1
ATOM 3598 C C . GLY B 1 117 ? -26.516 -0.35 17.328 1 94.56 117 GLY B C 1
ATOM 3599 O O . GLY B 1 117 ? -26.344 -1.28 16.531 1 94.56 117 GLY B O 1
ATOM 3600 N N . ILE B 1 118 ? -26.312 0.911 17.016 1 95.19 118 ILE B N 1
ATOM 3601 C CA . ILE B 1 118 ? -25.828 1.251 15.68 1 95.19 118 ILE B CA 1
ATOM 3602 C C . ILE B 1 118 ? -24.328 1.001 15.609 1 95.19 118 ILE B C 1
ATOM 3604 O O . ILE B 1 118 ? -23.594 1.296 16.547 1 95.19 118 ILE B O 1
ATOM 3608 N N . SER B 1 119 ? -23.906 0.427 14.492 1 93.25 119 SER B N 1
ATOM 3609 C CA . SER B 1 119 ? -22.5 0.06 14.344 1 93.25 119 SER B CA 1
ATOM 3610 C C . SER B 1 119 ? -21.609 1.297 14.273 1 93.25 119 SER B C 1
ATOM 3612 O O . SER B 1 119 ? -22.047 2.348 13.789 1 93.25 119 SER B O 1
ATOM 3614 N N . ALA B 1 120 ? -20.422 1.154 14.734 1 95.44 120 ALA B N 1
ATOM 3615 C CA . ALA B 1 120 ? -19.422 2.23 14.695 1 95.44 120 ALA B CA 1
ATOM 3616 C C . ALA B 1 120 ? -19.219 2.732 13.273 1 95.44 120 ALA B C 1
ATOM 3618 O O . ALA B 1 120 ? -19.094 3.938 13.047 1 95.44 120 ALA B O 1
ATOM 3619 N N . SER B 1 121 ? -19.219 1.798 12.359 1 94.81 121 SER B N 1
ATOM 3620 C CA . SER B 1 121 ? -19 2.176 10.969 1 94.81 121 SER B CA 1
ATOM 3621 C C . SER B 1 121 ? -20.109 3.082 10.461 1 94.81 121 SER B C 1
ATOM 3623 O O . SER B 1 121 ? -19.859 4.07 9.766 1 94.81 121 SER B O 1
ATOM 3625 N N . THR B 1 122 ? -21.312 2.793 10.812 1 95 122 THR B N 1
ATOM 3626 C CA . THR B 1 122 ? -22.453 3.609 10.406 1 95 122 THR B CA 1
ATOM 3627 C C . THR B 1 122 ? -22.375 4.996 11.039 1 95 122 THR B C 1
ATOM 3629 O O . THR B 1 122 ? -22.594 6.004 10.367 1 95 122 THR B O 1
ATOM 3632 N N . ILE B 1 123 ? -22.047 5.004 12.273 1 97 123 ILE B N 1
ATOM 3633 C CA . ILE B 1 123 ? -21.938 6.266 13 1 97 123 ILE B CA 1
ATOM 3634 C C . ILE B 1 123 ? -20.844 7.125 12.391 1 97 123 ILE B C 1
ATOM 3636 O O . ILE B 1 123 ? -21.031 8.32 12.156 1 97 123 ILE B O 1
ATOM 3640 N N . ASN B 1 124 ? -19.719 6.535 12.172 1 97.44 124 ASN B N 1
ATOM 3641 C CA . ASN B 1 124 ? -18.609 7.254 11.547 1 97.44 124 ASN B CA 1
ATOM 3642 C C . ASN B 1 124 ? -19.016 7.832 10.195 1 97.44 124 ASN B C 1
ATOM 3644 O O . ASN B 1 124 ? -18.672 8.977 9.875 1 97.44 124 ASN B O 1
ATOM 3648 N N . ARG B 1 125 ? -19.703 7.059 9.43 1 96.88 125 ARG B N 1
ATOM 3649 C CA . ARG B 1 125 ? -20.141 7.523 8.117 1 96.88 125 ARG B CA 1
ATOM 3650 C C . ARG B 1 125 ? -21.047 8.734 8.234 1 96.88 125 ARG B C 1
ATOM 3652 O O . ARG B 1 125 ? -20.953 9.68 7.441 1 96.88 125 ARG B O 1
ATOM 3659 N N . ASP B 1 126 ? -21.906 8.68 9.148 1 96.94 126 ASP B N 1
ATOM 3660 C CA . ASP B 1 126 ? -22.812 9.805 9.367 1 96.94 126 ASP B CA 1
ATOM 3661 C C . ASP B 1 126 ? -22.031 11.07 9.742 1 96.94 126 ASP B C 1
ATOM 3663 O O . ASP B 1 126 ? -22.328 12.156 9.234 1 96.94 126 ASP B O 1
ATOM 3667 N N . VAL B 1 127 ? -21.109 10.875 10.578 1 97.06 127 VAL B N 1
ATOM 3668 C CA . VAL B 1 127 ? -20.312 12.008 11.031 1 97.06 127 VAL B CA 1
ATOM 3669 C C . VAL B 1 127 ? -19.469 12.531 9.867 1 97.06 127 VAL B C 1
ATOM 3671 O O . VAL B 1 127 ? -19.312 13.75 9.703 1 97.06 127 VAL B O 1
ATOM 3674 N N . TYR B 1 128 ? -19 11.641 9.133 1 96.94 128 TYR B N 1
ATOM 3675 C CA . TYR B 1 128 ? -18.219 12.047 7.965 1 96.94 128 TYR B CA 1
ATOM 3676 C C . TYR B 1 128 ? -19.062 12.859 7 1 96.94 128 TYR B C 1
ATOM 3678 O O . TYR B 1 128 ? -18.609 13.859 6.441 1 96.94 128 TYR B O 1
ATOM 3686 N N . ARG B 1 129 ? -20.234 12.406 6.77 1 97.12 129 ARG B N 1
ATOM 3687 C CA . ARG B 1 129 ? -21.141 13.125 5.891 1 97.12 129 ARG B CA 1
ATOM 3688 C C . ARG B 1 129 ? -21.438 14.516 6.434 1 97.12 129 ARG B C 1
ATOM 3690 O O . ARG B 1 129 ? -21.438 15.492 5.684 1 97.12 129 ARG B O 1
ATOM 3697 N N . LEU B 1 130 ? -21.672 14.562 7.715 1 97.81 130 LEU B N 1
ATOM 3698 C CA . LEU B 1 130 ? -21.922 15.836 8.375 1 97.81 130 LEU B CA 1
ATOM 3699 C C . LEU B 1 130 ? -20.719 16.766 8.242 1 97.81 130 LEU B C 1
ATOM 3701 O O . LEU B 1 130 ? -20.859 17.938 7.898 1 97.81 130 LEU B O 1
ATOM 3705 N N . SER B 1 131 ? -19.609 16.234 8.539 1 97.88 131 SER B N 1
ATOM 3706 C CA . SER B 1 131 ? -18.375 16.984 8.391 1 97.88 131 SER B CA 1
ATOM 3707 C C . SER B 1 131 ? -18.203 17.484 6.961 1 97.88 131 SER B C 1
ATOM 3709 O O . SER B 1 131 ? -17.797 18.641 6.746 1 97.88 131 SER B O 1
ATOM 3711 N N . GLY B 1 132 ? -18.5 16.594 6.055 1 97.12 132 GLY B N 1
ATOM 3712 C CA . GLY B 1 132 ? -18.406 16.969 4.652 1 97.12 132 GLY B CA 1
ATOM 3713 C C . GLY B 1 132 ? -19.297 18.141 4.277 1 97.12 132 GLY B C 1
ATOM 3714 O O . GLY B 1 132 ? -18.922 18.984 3.463 1 97.12 132 GLY B O 1
ATOM 3715 N N . MET B 1 133 ? -20.422 18.172 4.789 1 97.38 133 MET B N 1
ATOM 3716 C CA . MET B 1 133 ? -21.344 19.297 4.555 1 97.38 133 MET B CA 1
ATOM 3717 C C . MET B 1 133 ? -20.719 20.609 5.004 1 97.38 133 MET B C 1
ATOM 3719 O O . MET B 1 133 ? -20.703 21.578 4.246 1 97.38 133 MET B O 1
ATOM 3723 N N . PHE B 1 134 ? -20.172 20.625 6.199 1 97.31 134 PHE B N 1
ATOM 3724 C CA . PHE B 1 134 ? -19.562 21.844 6.738 1 97.31 134 PHE B CA 1
ATOM 3725 C C . PHE B 1 134 ? -18.344 22.25 5.914 1 97.31 134 PHE B C 1
ATOM 3727 O O . PHE B 1 134 ? -18.125 23.438 5.672 1 97.31 134 PHE B O 1
ATOM 3734 N N . THR B 1 135 ? -17.609 21.281 5.551 1 96.75 135 THR B N 1
ATOM 3735 C CA . THR B 1 135 ? -16.422 21.578 4.734 1 96.75 135 THR B CA 1
ATOM 3736 C C . THR B 1 135 ? -16.844 22.219 3.412 1 96.75 135 THR B C 1
ATOM 3738 O O . THR B 1 135 ? -16.234 23.203 2.986 1 96.75 135 THR B O 1
ATOM 3741 N N . ALA B 1 136 ? -17.812 21.656 2.768 1 96.38 136 ALA B N 1
ATOM 3742 C CA . ALA B 1 136 ? -18.312 22.203 1.509 1 96.38 136 ALA B CA 1
ATOM 3743 C C . ALA B 1 136 ? -18.828 23.625 1.698 1 96.38 136 ALA B C 1
ATOM 3745 O O . ALA B 1 136 ? -18.531 24.516 0.89 1 96.38 136 ALA B O 1
ATOM 3746 N N . LEU B 1 137 ? -19.531 23.859 2.73 1 95.88 137 LEU B N 1
ATOM 3747 C CA . LEU B 1 137 ? -20.078 25.188 3.012 1 95.88 137 LEU B CA 1
ATOM 3748 C C . LEU B 1 137 ? -18.953 26.188 3.297 1 95.88 137 LEU B C 1
ATOM 3750 O O . LEU B 1 137 ? -19.047 27.359 2.891 1 95.88 137 LEU B O 1
ATOM 3754 N N . SER B 1 138 ? -17.969 25.719 3.977 1 93.56 138 SER B N 1
ATOM 3755 C CA . SER B 1 138 ? -16.828 26.578 4.258 1 93.56 138 SER B CA 1
ATOM 3756 C C . SER B 1 138 ? -16.109 26.984 2.973 1 93.56 138 SER B C 1
ATOM 3758 O O . SER B 1 138 ? -15.789 28.156 2.785 1 93.56 138 SER B O 1
ATOM 3760 N N . LYS B 1 139 ? -15.977 26.094 2.139 1 93.19 139 LYS B N 1
ATOM 3761 C CA . LYS B 1 139 ? -15.312 26.359 0.866 1 93.19 139 LYS B CA 1
ATOM 3762 C C . LYS B 1 139 ? -16.109 27.359 0.023 1 93.19 139 LYS B C 1
ATOM 3764 O O . LYS B 1 139 ? -15.523 28.141 -0.731 1 93.19 139 LYS B O 1
ATOM 3769 N N . LEU B 1 140 ? -17.328 27.312 0.188 1 92.62 140 LEU B N 1
ATOM 3770 C CA . LEU B 1 140 ? -18.219 28.156 -0.599 1 92.62 140 LEU B CA 1
ATOM 3771 C C . LEU B 1 140 ? -18.438 29.5 0.084 1 92.62 140 LEU B C 1
ATOM 3773 O O . LEU B 1 140 ? -19.188 30.344 -0.418 1 92.62 140 LEU B O 1
ATOM 3777 N N . GLY B 1 141 ? -17.844 29.625 1.264 1 90.69 141 GLY B N 1
ATOM 3778 C CA . GLY B 1 141 ? -17.953 30.891 1.969 1 90.69 141 GLY B CA 1
ATOM 3779 C C . GLY B 1 141 ? -19.234 31.047 2.756 1 90.69 141 GLY B C 1
ATOM 3780 O O . GLY B 1 141 ? -19.594 32.156 3.193 1 90.69 141 GLY B O 1
ATOM 3781 N N . GLU B 1 142 ? -19.953 29.969 2.861 1 90.25 142 GLU B N 1
ATOM 3782 C CA . GLU B 1 142 ? -21.25 30 3.518 1 90.25 142 GLU B CA 1
ATOM 3783 C C . GLU B 1 142 ? -21.125 29.672 5.004 1 90.25 142 GLU B C 1
ATOM 3785 O O . GLU B 1 142 ? -22.094 29.812 5.754 1 90.25 142 GLU B O 1
AT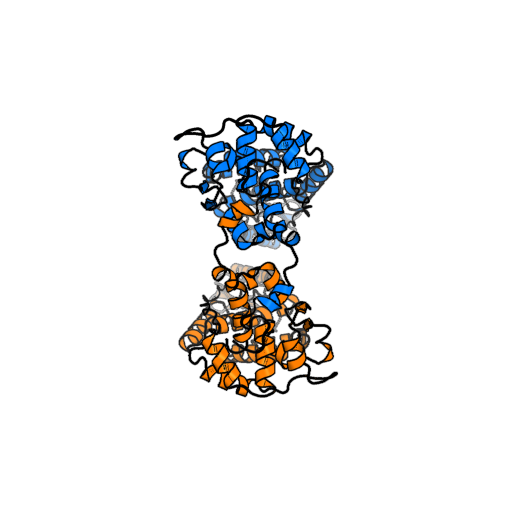OM 3790 N N . PHE B 1 143 ? -19.953 29.219 5.305 1 89.12 143 PHE B N 1
ATOM 3791 C CA . PHE B 1 143 ? -19.688 28.812 6.684 1 89.12 143 PHE B CA 1
ATOM 3792 C C . PHE B 1 143 ? -18.297 29.234 7.113 1 89.12 143 PHE B C 1
ATOM 3794 O O . PHE B 1 143 ? -17.297 28.766 6.559 1 89.12 143 PHE B O 1
ATOM 3801 N N . ARG B 1 144 ? -18.188 30.062 8.133 1 83.69 144 ARG B N 1
ATOM 3802 C CA . ARG B 1 144 ? -16.922 30.734 8.406 1 83.69 144 ARG B CA 1
ATOM 3803 C C . ARG B 1 144 ? -16.297 30.219 9.703 1 83.69 144 ARG B C 1
ATOM 3805 O O . ARG B 1 144 ? -15.133 30.484 9.984 1 83.69 144 ARG B O 1
ATOM 3812 N N . VAL B 1 145 ? -17.078 29.531 10.492 1 84.12 145 VAL B N 1
ATOM 3813 C CA . VAL B 1 145 ? -16.547 29.016 11.742 1 84.12 145 VAL B CA 1
ATOM 3814 C C . VAL B 1 145 ? -15.898 27.656 11.508 1 84.12 145 VAL B C 1
ATOM 3816 O O . VAL B 1 145 ? -16.031 27.078 10.43 1 84.12 145 VAL B O 1
ATOM 3819 N N . GLU B 1 146 ? -15.141 27.172 12.508 1 88.12 146 GLU B N 1
ATOM 3820 C CA . GLU B 1 146 ? -14.477 25.875 12.414 1 88.12 146 GLU B CA 1
ATOM 3821 C C . GLU B 1 146 ? -15.5 24.734 12.328 1 88.12 146 GLU B C 1
ATOM 3823 O O . GLU B 1 146 ? -16.531 24.781 13.008 1 88.12 146 GLU B O 1
ATOM 3828 N N . ASN B 1 147 ? -15.211 23.766 11.5 1 94.12 147 ASN B N 1
ATOM 3829 C CA . ASN B 1 147 ? -16.031 22.562 11.391 1 94.12 147 ASN B CA 1
ATOM 3830 C C . ASN B 1 147 ? -16.172 21.844 12.727 1 94.12 147 ASN B C 1
ATOM 3832 O O . ASN B 1 147 ? -15.18 21.422 13.328 1 94.12 147 ASN B O 1
ATOM 3836 N N . PRO B 1 148 ? -17.375 21.875 13.219 1 93.56 148 PRO B N 1
ATOM 3837 C CA . PRO B 1 148 ? -17.578 21.312 14.555 1 93.56 148 PRO B CA 1
ATOM 3838 C C . PRO B 1 148 ? -17.172 19.844 14.633 1 93.56 148 PRO B C 1
ATOM 3840 O O . PRO B 1 148 ? -17 19.297 15.734 1 93.56 148 PRO B O 1
ATOM 3843 N N . CYS B 1 149 ? -17 19.109 13.523 1 95.12 149 CYS B N 1
ATOM 3844 C CA . CYS B 1 149 ? -16.656 17.703 13.508 1 95.12 149 CYS B CA 1
ATOM 3845 C C . CYS B 1 149 ? -15.148 17.5 13.531 1 95.12 149 CYS B C 1
ATOM 3847 O O . CYS B 1 149 ? -14.664 16.391 13.766 1 95.12 149 CYS B O 1
ATOM 3849 N N . HIS B 1 150 ? -14.469 18.547 13.273 1 91.81 150 HIS B N 1
ATOM 3850 C CA . HIS B 1 150 ? -13.023 18.438 13.172 1 91.81 150 HIS B CA 1
ATOM 3851 C C . HIS B 1 150 ? -12.398 18.125 14.523 1 91.81 150 HIS B C 1
ATOM 3853 O O . HIS B 1 150 ? -12.773 18.719 15.539 1 91.81 150 HIS B O 1
ATOM 3859 N N . GLY B 1 151 ? -11.43 17.188 14.562 1 87.88 151 GLY B N 1
ATOM 3860 C CA . GLY B 1 151 ? -10.742 16.828 15.797 1 87.88 151 GLY B CA 1
ATOM 3861 C C . GLY B 1 151 ? -11.367 15.641 16.5 1 87.88 151 GLY B C 1
ATOM 3862 O O . GLY B 1 151 ? -10.773 15.078 17.438 1 87.88 151 GLY B O 1
ATOM 3863 N N . LEU B 1 152 ? -12.594 15.312 16.172 1 92 152 LEU B N 1
ATOM 3864 C CA . LEU B 1 152 ? -13.25 14.141 16.75 1 92 152 LEU B CA 1
ATOM 3865 C C . LEU B 1 152 ? -12.664 12.852 16.172 1 92 152 LEU B C 1
ATOM 3867 O O . LEU B 1 152 ? -12.656 12.648 14.961 1 92 152 LEU B O 1
ATOM 3871 N N . GLN B 1 153 ? -12.164 11.984 17.047 1 93.62 153 GLN B N 1
ATOM 3872 C CA . GLN B 1 153 ? -11.609 10.711 16.594 1 93.62 153 GLN B CA 1
ATOM 3873 C C . GLN B 1 153 ? -12.719 9.734 16.203 1 93.62 153 GLN B C 1
ATOM 3875 O O . GLN B 1 153 ? -13.719 9.594 16.922 1 93.62 153 GLN B O 1
ATOM 3880 N N . PRO B 1 154 ? -12.516 9.195 15.094 1 95.44 154 PRO B N 1
ATOM 3881 C CA . PRO B 1 154 ? -13.531 8.203 14.727 1 95.44 154 PRO B CA 1
ATOM 3882 C C . PRO B 1 154 ? -13.609 7.043 15.711 1 95.44 154 PRO B C 1
ATOM 3884 O O . PRO B 1 154 ? -12.641 6.77 16.438 1 95.44 154 PRO B O 1
ATOM 3887 N N . LEU B 1 155 ? -14.805 6.457 15.773 1 95 155 LEU B N 1
ATOM 3888 C CA . LEU B 1 155 ? -14.977 5.242 16.562 1 95 155 LEU B CA 1
ATOM 3889 C C . LEU B 1 155 ? -14.211 4.078 15.945 1 95 155 LEU B C 1
ATOM 3891 O O . LEU B 1 155 ? -14.086 3.99 14.719 1 95 155 LEU B O 1
ATOM 3895 N N . ARG B 1 156 ? -13.68 3.252 16.812 1 93.5 156 ARG B N 1
ATOM 3896 C CA . ARG B 1 156 ? -13 2.055 16.312 1 93.5 156 ARG B CA 1
ATOM 3897 C C . ARG B 1 156 ? -13.984 1.105 15.641 1 93.5 156 ARG B C 1
ATOM 3899 O O . ARG B 1 156 ? -15.016 0.762 16.219 1 93.5 156 ARG B O 1
ATOM 3906 N N . GLU B 1 157 ? -13.594 0.827 14.461 1 91.94 157 GLU B N 1
ATOM 3907 C CA . GLU B 1 157 ? -14.461 -0.064 13.703 1 91.94 157 GLU B CA 1
ATOM 3908 C C . GLU B 1 157 ? -13.938 -1.496 13.719 1 91.94 157 GLU B C 1
ATOM 3910 O O . GLU B 1 157 ? -12.727 -1.721 13.625 1 91.94 157 GLU B O 1
ATOM 3915 N N . ALA B 1 158 ? -14.789 -2.42 13.977 1 83.06 158 ALA B N 1
ATOM 3916 C CA . ALA B 1 158 ? -14.43 -3.826 13.805 1 83.06 158 ALA B CA 1
ATOM 3917 C C . ALA B 1 158 ? -14.539 -4.25 12.344 1 83.06 158 ALA B C 1
ATOM 3919 O O . ALA B 1 158 ? -15.43 -3.795 11.625 1 83.06 158 ALA B O 1
ATOM 3920 N N . GLN B 1 159 ? -13.484 -4.859 11.891 1 78.56 159 GLN B N 1
ATOM 3921 C CA . GLN B 1 159 ? -13.562 -5.387 10.531 1 78.56 159 GLN B CA 1
ATOM 3922 C C . GLN B 1 159 ? -13.992 -6.852 10.539 1 78.56 159 GLN B C 1
ATOM 3924 O O . GLN B 1 159 ? -13.266 -7.715 11.031 1 78.56 159 GLN B O 1
ATOM 3929 N N . PRO B 1 160 ? -15.266 -7.023 10.055 1 77.94 160 PRO B N 1
ATOM 3930 C CA . PRO B 1 160 ? -15.656 -8.438 10.008 1 77.94 160 PRO B CA 1
ATOM 3931 C C . PRO B 1 160 ? -14.734 -9.266 9.109 1 77.94 160 PRO B C 1
ATOM 3933 O O . PRO B 1 160 ? -14.211 -8.758 8.117 1 77.94 160 PRO B O 1
ATOM 3936 N N . PRO B 1 161 ? -14.57 -10.484 9.539 1 82.06 161 PRO B N 1
ATOM 3937 C CA . PRO B 1 161 ? -13.734 -11.344 8.695 1 82.06 161 PRO B CA 1
ATOM 3938 C C . PRO B 1 161 ? -14.344 -11.602 7.324 1 82.06 161 PRO B C 1
ATOM 3940 O O . PRO B 1 161 ? -15.57 -11.664 7.191 1 82.06 161 PRO B O 1
ATOM 3943 N N . MET B 1 162 ? -13.531 -11.609 6.383 1 86.19 162 MET B N 1
ATOM 3944 C CA . MET B 1 162 ? -13.969 -11.945 5.027 1 86.19 162 MET B CA 1
ATOM 3945 C C . MET B 1 162 ? -14.328 -13.422 4.922 1 86.19 162 MET B C 1
ATOM 3947 O O . MET B 1 162 ? -13.609 -14.281 5.438 1 86.19 162 MET B O 1
ATOM 3951 N N . THR B 1 163 ? -15.516 -13.672 4.355 1 92.06 163 THR B N 1
ATOM 3952 C CA . THR B 1 163 ? -15.969 -15.047 4.203 1 92.06 163 THR B CA 1
ATOM 3953 C C . THR B 1 163 ? -15.992 -15.453 2.732 1 92.06 163 THR B C 1
ATOM 3955 O O . THR B 1 163 ? -16.125 -14.594 1.852 1 92.06 163 THR B O 1
ATOM 3958 N N . TYR B 1 164 ? -15.711 -16.703 2.453 1 96.19 164 TYR B N 1
ATOM 3959 C CA . TYR B 1 164 ? -15.797 -17.297 1.123 1 96.19 164 TYR B CA 1
ATOM 3960 C C . TYR B 1 164 ? -16.375 -18.703 1.187 1 96.19 164 TYR B C 1
ATOM 3962 O O . TYR B 1 164 ? -16.5 -19.281 2.27 1 96.19 164 TYR B O 1
ATOM 3970 N N . LEU B 1 165 ? -16.812 -19.234 0.121 1 97.25 165 LEU B N 1
ATOM 3971 C CA . LEU B 1 165 ? -17.422 -20.547 0.053 1 97.25 165 LEU B CA 1
ATOM 3972 C C . LEU B 1 165 ? -16.375 -21.641 -0.084 1 97.25 165 LEU B C 1
ATOM 3974 O O . LEU B 1 165 ? -15.398 -21.484 -0.815 1 97.25 165 LEU B O 1
ATOM 3978 N N . THR B 1 166 ? -16.672 -22.734 0.646 1 96.94 166 THR B N 1
ATOM 3979 C CA . THR B 1 166 ? -15.867 -23.938 0.442 1 96.94 166 THR B CA 1
ATOM 3980 C C . THR B 1 166 ? -16.25 -24.625 -0.863 1 96.94 166 THR B C 1
ATOM 3982 O O . THR B 1 166 ? -17.266 -24.266 -1.486 1 96.94 166 THR B O 1
ATOM 3985 N N . LYS B 1 167 ? -15.469 -25.609 -1.246 1 97 167 LYS B N 1
ATOM 3986 C CA . LYS B 1 167 ? -15.789 -26.375 -2.455 1 97 167 LYS B CA 1
ATOM 3987 C C . LYS B 1 167 ? -17.141 -27.047 -2.338 1 97 167 LYS B C 1
ATOM 3989 O O . LYS B 1 167 ? -17.922 -27.062 -3.297 1 97 167 LYS B O 1
ATOM 3994 N N . GLN B 1 168 ? -17.391 -27.531 -1.177 1 96.94 168 GLN B N 1
ATOM 3995 C CA . GLN B 1 168 ? -18.656 -28.188 -0.938 1 96.94 168 GLN B CA 1
ATOM 3996 C C . GLN B 1 168 ? -19.828 -27.203 -1.026 1 96.94 168 GLN B C 1
ATOM 3998 O O . GLN B 1 168 ? -20.859 -27.5 -1.623 1 96.94 168 GLN B O 1
ATOM 4003 N N . GLU B 1 169 ? -19.625 -26.078 -0.487 1 97.12 169 GLU B N 1
ATOM 4004 C CA . GLU B 1 169 ? -20.656 -25.047 -0.529 1 97.12 169 GLU B CA 1
ATOM 4005 C C . GLU B 1 169 ? -20.891 -24.562 -1.957 1 97.12 169 GLU B C 1
ATOM 4007 O O . GLU B 1 169 ? -22.047 -24.312 -2.35 1 97.12 169 GLU B O 1
ATOM 4012 N N . ILE B 1 170 ? -19.828 -24.422 -2.734 1 97.94 170 ILE B N 1
ATOM 4013 C CA . ILE B 1 170 ? -19.953 -24.047 -4.137 1 97.94 170 ILE B CA 1
ATOM 4014 C C . ILE B 1 170 ? -20.781 -25.078 -4.887 1 97.94 170 ILE B C 1
ATOM 4016 O O . ILE B 1 170 ? -21.703 -24.719 -5.625 1 97.94 170 ILE B O 1
ATOM 4020 N N . ALA B 1 171 ? -20.453 -26.359 -4.66 1 97.81 171 ALA B N 1
ATOM 4021 C CA . ALA B 1 171 ? -21.172 -27.438 -5.32 1 97.81 171 ALA B CA 1
ATOM 4022 C C . ALA B 1 171 ? -22.672 -27.391 -4.992 1 97.81 171 ALA B C 1
ATOM 4024 O O . ALA B 1 171 ? -23.516 -27.484 -5.891 1 97.81 171 ALA B O 1
ATOM 4025 N N . ARG B 1 172 ? -23 -27.219 -3.754 1 97.12 172 ARG B N 1
ATOM 4026 C CA . ARG B 1 172 ? -24.391 -27.156 -3.311 1 97.12 172 ARG B CA 1
ATOM 4027 C C . ARG B 1 172 ? -25.094 -25.953 -3.926 1 97.12 172 ARG B C 1
ATOM 4029 O O . ARG B 1 172 ? -26.234 -26.062 -4.379 1 97.12 172 ARG B O 1
ATOM 4036 N N . LEU B 1 173 ? -24.422 -24.844 -3.934 1 97.06 173 LEU B N 1
ATOM 4037 C CA . LEU B 1 173 ? -25.016 -23.625 -4.5 1 97.06 173 LEU B CA 1
ATOM 4038 C C . LEU B 1 173 ? -25.359 -23.828 -5.969 1 97.06 173 LEU B C 1
ATOM 4040 O O . LEU B 1 173 ? -26.469 -23.516 -6.398 1 97.06 173 LEU B O 1
ATOM 4044 N N . LEU B 1 174 ? -24.391 -24.406 -6.727 1 97.12 174 LEU B N 1
ATOM 4045 C CA . LEU B 1 174 ? -24.578 -24.578 -8.164 1 97.12 174 LEU B CA 1
ATOM 4046 C C . LEU B 1 174 ? -25.656 -25.625 -8.445 1 97.12 174 LEU B C 1
ATOM 4048 O O . LEU B 1 174 ? -26.297 -25.594 -9.492 1 97.12 174 LEU B O 1
ATOM 4052 N N . GLU B 1 175 ? -25.828 -26.516 -7.5 1 95.88 175 GLU B N 1
ATOM 4053 C CA . GLU B 1 175 ? -26.875 -27.516 -7.633 1 95.88 175 GLU B CA 1
ATOM 4054 C C . GLU B 1 175 ? -28.266 -26.906 -7.422 1 95.88 175 GLU B C 1
ATOM 4056 O O . GLU B 1 175 ? -29.219 -27.297 -8.078 1 95.88 175 GLU B O 1
ATOM 4061 N N . PHE B 1 176 ? -28.328 -25.938 -6.547 1 93.94 176 PHE B N 1
ATOM 4062 C CA . PHE B 1 176 ? -29.594 -25.312 -6.184 1 93.94 176 PHE B CA 1
ATOM 4063 C C . PHE B 1 176 ? -30.016 -24.297 -7.234 1 93.94 176 PHE B C 1
ATOM 4065 O O . PHE B 1 176 ? -31.203 -24.062 -7.449 1 93.94 176 PHE B O 1
ATOM 4072 N N . LEU B 1 177 ? -29.078 -23.688 -7.855 1 95.88 177 LEU B N 1
ATOM 4073 C CA . LEU B 1 177 ? -29.359 -22.609 -8.781 1 95.88 177 LEU B CA 1
ATOM 4074 C C . LEU B 1 177 ? -29.719 -23.141 -10.164 1 95.88 177 LEU B C 1
ATOM 4076 O O . LEU B 1 177 ? -29.234 -24.203 -10.57 1 95.88 177 LEU B O 1
ATOM 4080 N N . GLU B 1 178 ? -30.609 -22.375 -10.852 1 95.19 178 GLU B N 1
ATOM 4081 C CA . GLU B 1 178 ? -31.016 -22.719 -12.211 1 95.19 178 GLU B CA 1
ATOM 4082 C C . GLU B 1 178 ? -31.031 -21.484 -13.102 1 95.19 178 GLU B C 1
ATOM 4084 O O . GLU B 1 178 ? -31.062 -20.359 -12.609 1 95.19 178 GLU B O 1
ATOM 4089 N N . GLY B 1 179 ? -30.922 -21.719 -14.406 1 96.12 179 GLY B N 1
ATOM 4090 C CA . GLY B 1 179 ? -31.094 -20.641 -15.375 1 96.12 179 GLY B CA 1
ATOM 4091 C C . GLY B 1 179 ? -30.078 -19.516 -15.211 1 96.12 179 GLY B C 1
ATOM 4092 O O . GLY B 1 179 ? -28.875 -19.766 -15.102 1 96.12 179 GLY B O 1
ATOM 4093 N N . ASP B 1 180 ? -30.562 -18.312 -15.188 1 97.62 180 ASP B N 1
ATOM 4094 C CA . ASP B 1 180 ? -29.719 -17.125 -15.141 1 97.62 180 ASP B CA 1
ATOM 4095 C C . ASP B 1 180 ? -28.984 -17.031 -13.805 1 97.62 180 ASP B C 1
ATOM 4097 O O . ASP B 1 180 ? -27.844 -16.562 -13.75 1 97.62 180 ASP B O 1
ATOM 4101 N N . ASN B 1 181 ? -29.641 -17.484 -12.766 1 96.81 181 ASN B N 1
ATOM 4102 C CA . ASN B 1 181 ? -29 -17.469 -11.461 1 96.81 181 ASN B CA 1
ATOM 4103 C C . ASN B 1 181 ? -27.75 -18.344 -11.438 1 96.81 181 ASN B C 1
ATOM 4105 O O . ASN B 1 181 ? -26.719 -17.953 -10.875 1 96.81 181 ASN B O 1
ATOM 4109 N N . ARG B 1 182 ? -27.859 -19.484 -12.023 1 97.5 182 ARG B N 1
ATOM 4110 C CA . ARG B 1 182 ? -26.703 -20.375 -12.094 1 97.5 182 ARG B CA 1
ATOM 4111 C C . ARG B 1 182 ? -25.609 -19.781 -12.977 1 97.5 182 ARG B C 1
ATOM 4113 O O . ARG B 1 182 ? -24.422 -19.797 -12.609 1 97.5 182 ARG B O 1
ATOM 4120 N N . ARG B 1 183 ? -25.984 -19.234 -14.055 1 98.12 183 ARG B N 1
ATOM 4121 C CA . ARG B 1 183 ? -25.031 -18.703 -15.008 1 98.12 183 ARG B CA 1
ATOM 4122 C C . ARG B 1 183 ? -24.281 -17.516 -14.438 1 98.12 183 ARG B C 1
ATOM 4124 O O . ARG B 1 183 ? -23.062 -17.375 -14.617 1 98.12 183 ARG B O 1
ATOM 4131 N N . VAL B 1 184 ? -24.938 -16.641 -13.719 1 97.81 184 VAL B N 1
ATOM 4132 C CA . VAL B 1 184 ? -24.281 -15.492 -13.117 1 97.81 184 VAL B CA 1
ATOM 4133 C C . VAL B 1 184 ? -23.328 -15.961 -12.016 1 97.81 184 VAL B C 1
ATOM 4135 O O . VAL B 1 184 ? -22.234 -15.414 -11.859 1 97.81 184 VAL B O 1
ATOM 4138 N N . ALA B 1 185 ? -23.75 -16.953 -11.258 1 97.88 185 ALA B N 1
ATOM 4139 C CA . ALA B 1 185 ? -22.875 -17.516 -10.242 1 97.88 185 ALA B CA 1
ATOM 4140 C C . ALA B 1 185 ? -21.609 -18.062 -10.859 1 97.88 185 ALA B C 1
ATOM 4142 O O . ALA B 1 185 ? -20.5 -17.828 -10.352 1 97.88 185 ALA B O 1
ATOM 4143 N N . LEU B 1 186 ? -21.766 -18.781 -11.93 1 98.44 186 LEU B N 1
ATOM 4144 C CA . LEU B 1 186 ? -20.625 -19.328 -12.648 1 98.44 186 LEU B CA 1
ATOM 4145 C C . LEU B 1 186 ? -19.688 -18.219 -13.102 1 98.44 186 LEU B C 1
ATOM 4147 O O . LEU B 1 186 ? -18.469 -18.312 -12.953 1 98.44 186 LEU B O 1
ATOM 4151 N N . LEU B 1 187 ? -20.25 -17.188 -13.609 1 98.44 187 LEU B N 1
ATOM 4152 C CA . LEU B 1 187 ? -19.469 -16.047 -14.078 1 98.44 187 LEU B CA 1
ATOM 4153 C C . LEU B 1 187 ? -18.672 -15.422 -12.938 1 98.44 187 LEU B C 1
ATOM 4155 O O . LEU B 1 187 ? -17.469 -15.227 -13.047 1 98.44 187 LEU B O 1
ATOM 4159 N N . CYS B 1 188 ? -19.344 -15.148 -11.828 1 98.12 188 CYS B N 1
ATOM 4160 C CA . CYS B 1 188 ? -18.719 -14.492 -10.695 1 98.12 188 CYS B CA 1
ATOM 4161 C C . CYS B 1 188 ? -17.641 -15.375 -10.086 1 98.12 188 CYS B C 1
ATOM 4163 O O . CYS B 1 188 ? -16.547 -14.898 -9.742 1 98.12 188 CYS B O 1
ATOM 4165 N N . LEU B 1 189 ? -17.875 -16.656 -10 1 98.38 189 LEU B N 1
ATOM 4166 C CA . LEU B 1 189 ? -16.922 -17.594 -9.43 1 98.38 189 LEU B CA 1
ATOM 4167 C C . LEU B 1 189 ? -15.703 -17.766 -10.336 1 98.38 189 LEU B C 1
ATOM 4169 O O . LEU B 1 189 ? -14.625 -18.141 -9.875 1 98.38 189 LEU B O 1
ATOM 4173 N N . SER B 1 190 ? -15.859 -17.438 -11.617 1 98.56 190 SER B N 1
ATOM 4174 C CA . SER B 1 190 ? -14.797 -17.672 -12.594 1 98.56 190 SER B CA 1
ATOM 4175 C C . SER B 1 190 ? -14 -16.391 -12.836 1 98.56 190 SER B C 1
ATOM 4177 O O . SER B 1 190 ? -12.867 -16.453 -13.328 1 98.56 190 SER B O 1
ATOM 4179 N N . THR B 1 191 ? -14.594 -15.242 -12.508 1 98.25 191 THR B N 1
ATOM 4180 C CA . THR B 1 191 ? -13.953 -14 -12.922 1 98.25 191 THR B CA 1
ATOM 4181 C C . THR B 1 191 ? -13.734 -13.078 -11.719 1 98.25 191 THR B C 1
ATOM 4183 O O . THR B 1 191 ? -12.992 -12.102 -11.805 1 98.25 191 THR B O 1
ATOM 4186 N N . GLY B 1 192 ? -14.422 -13.344 -10.617 1 97.44 192 GLY B N 1
ATOM 4187 C CA . GLY B 1 192 ? -14.352 -12.445 -9.477 1 97.44 192 GLY B CA 1
ATOM 4188 C C . GLY B 1 192 ? -15.141 -11.164 -9.672 1 97.44 192 GLY B C 1
ATOM 4189 O O . GLY B 1 192 ? -14.883 -10.164 -8.992 1 97.44 192 GLY B O 1
ATOM 4190 N N . ALA B 1 193 ? -16.078 -11.148 -10.523 1 96.31 193 ALA B N 1
ATOM 4191 C CA . ALA B 1 193 ? -16.875 -9.953 -10.797 1 96.31 193 ALA B CA 1
ATOM 4192 C C . ALA B 1 193 ? -17.688 -9.547 -9.578 1 96.31 193 ALA B C 1
ATOM 4194 O O . ALA B 1 193 ? -18.172 -10.398 -8.828 1 96.31 193 ALA B O 1
ATOM 4195 N N . ARG B 1 194 ? -17.797 -8.266 -9.375 1 94.19 194 ARG B N 1
ATOM 4196 C CA . ARG B 1 194 ? -18.812 -7.781 -8.445 1 94.19 194 ARG B CA 1
ATOM 4197 C C . ARG B 1 194 ? -20.219 -8.18 -8.898 1 94.19 194 ARG B C 1
ATOM 4199 O O . ARG B 1 194 ? -20.469 -8.328 -10.102 1 94.19 194 ARG B O 1
ATOM 4206 N N . TRP B 1 195 ? -21.141 -8.203 -7.984 1 94.19 195 TRP B N 1
ATOM 4207 C CA . TRP B 1 195 ? -22.484 -8.672 -8.312 1 94.19 195 TRP B CA 1
ATOM 4208 C C . TRP B 1 195 ? -23.109 -7.809 -9.398 1 94.19 195 TRP B C 1
ATOM 4210 O O . TRP B 1 195 ? -23.609 -8.328 -10.398 1 94.19 195 TRP B O 1
ATOM 4220 N N . ASN B 1 196 ? -23.016 -6.504 -9.258 1 92.44 196 ASN B N 1
ATOM 4221 C CA . ASN B 1 196 ? -23.672 -5.613 -10.203 1 92.44 196 ASN B CA 1
ATOM 4222 C C . ASN B 1 196 ? -23.031 -5.684 -11.586 1 92.44 196 ASN B C 1
ATOM 4224 O O . ASN B 1 196 ? -23.734 -5.672 -12.602 1 92.44 196 ASN B O 1
ATOM 4228 N N . GLU B 1 197 ? -21.734 -5.824 -11.633 1 93.44 197 GLU B N 1
ATOM 4229 C CA . GLU B 1 197 ? -21.062 -5.945 -12.922 1 93.44 197 GLU B CA 1
ATOM 4230 C C . GLU B 1 197 ? -21.391 -7.27 -13.602 1 93.44 197 GLU B C 1
ATOM 4232 O O . GLU B 1 197 ? -21.578 -7.324 -14.82 1 93.44 197 GLU B O 1
ATOM 4237 N N . GLY B 1 198 ? -21.5 -8.297 -12.797 1 95.56 198 GLY B N 1
ATOM 4238 C CA . GLY B 1 198 ? -21.828 -9.609 -13.328 1 95.56 198 GLY B CA 1
ATOM 4239 C C . GLY B 1 198 ? -23.266 -9.742 -13.773 1 95.56 198 GLY B C 1
ATOM 4240 O O . GLY B 1 198 ? -23.531 -10.172 -14.891 1 95.56 198 GLY B O 1
ATOM 4241 N N . SER B 1 199 ? -24.203 -9.297 -12.914 1 96.38 199 SER B N 1
ATOM 4242 C CA . SER B 1 199 ? -25.625 -9.492 -13.164 1 96.38 199 SER B CA 1
ATOM 4243 C C . SER B 1 199 ? -26.109 -8.617 -14.312 1 96.38 199 SER B C 1
ATOM 4245 O O . SER B 1 199 ? -27.125 -8.914 -14.945 1 96.38 199 SER B O 1
ATOM 4247 N N . THR B 1 200 ? -25.344 -7.512 -14.648 1 95.69 200 THR B N 1
ATOM 4248 C CA . THR B 1 200 ? -25.781 -6.594 -15.695 1 95.69 200 THR B CA 1
ATOM 4249 C C . THR B 1 200 ? -24.922 -6.738 -16.938 1 95.69 200 THR B C 1
ATOM 4251 O O . THR B 1 200 ? -24.969 -5.891 -17.844 1 95.69 200 THR B O 1
ATOM 4254 N N . LEU B 1 201 ? -24.172 -7.723 -17.016 1 97.25 201 LEU B N 1
ATOM 4255 C CA . LEU B 1 201 ? -23.266 -7.953 -18.141 1 97.25 201 LEU B CA 1
ATOM 4256 C C . LEU B 1 201 ? -24.047 -8.094 -19.453 1 97.25 201 LEU B C 1
ATOM 4258 O O . LEU B 1 201 ? -25.078 -8.766 -19.484 1 97.25 201 LEU B O 1
ATOM 4262 N N . ARG B 1 202 ? -23.484 -7.523 -20.484 1 97.88 202 ARG B N 1
ATOM 4263 C CA . ARG B 1 202 ? -24.094 -7.602 -21.812 1 97.88 202 ARG B CA 1
ATOM 4264 C C . ARG B 1 202 ? -23.297 -8.539 -22.719 1 97.88 202 ARG B C 1
ATOM 4266 O O . ARG B 1 202 ? -22.094 -8.734 -22.516 1 97.88 202 ARG B O 1
ATOM 4273 N N . ALA B 1 203 ? -23.969 -9.031 -23.703 1 98.06 203 ALA B N 1
ATOM 4274 C CA . ALA B 1 203 ? -23.375 -9.984 -24.641 1 98.06 203 ALA B CA 1
ATOM 4275 C C . ALA B 1 203 ? -22.156 -9.375 -25.344 1 98.06 203 ALA B C 1
ATOM 4277 O O . ALA B 1 203 ? -21.172 -10.07 -25.594 1 98.06 203 ALA B O 1
ATOM 4278 N N . GLU B 1 204 ? -22.188 -8.102 -25.562 1 97.5 204 GLU B N 1
ATOM 4279 C CA . GLU B 1 204 ? -21.141 -7.402 -26.281 1 97.5 204 GLU B CA 1
ATOM 4280 C C . GLU B 1 204 ? -19.828 -7.391 -25.5 1 97.5 204 GLU B C 1
ATOM 4282 O O . GLU B 1 204 ? -18.766 -7.152 -26.047 1 97.5 204 GLU B O 1
ATOM 4287 N N . GLN B 1 205 ? -19.969 -7.656 -24.234 1 97.94 205 GLN B N 1
ATOM 4288 C CA . GLN B 1 205 ? -18.812 -7.605 -23.344 1 97.94 205 GLN B CA 1
ATOM 4289 C C . GLN B 1 205 ? -18.125 -8.961 -23.266 1 97.94 205 GLN B C 1
ATOM 4291 O O . GLN B 1 205 ? -17.078 -9.094 -22.609 1 97.94 205 GLN B O 1
ATOM 4296 N N . VAL B 1 206 ? -18.688 -9.953 -23.875 1 98.12 206 VAL B N 1
ATOM 4297 C CA . VAL B 1 206 ? -18.141 -11.305 -23.875 1 98.12 206 VAL B CA 1
ATOM 4298 C C . VAL B 1 206 ? -17.719 -11.688 -25.297 1 98.12 206 VAL B C 1
ATOM 4300 O O . VAL B 1 206 ? -18.562 -11.914 -26.156 1 98.12 206 VAL B O 1
ATOM 4303 N N . ASN B 1 207 ? -16.375 -11.727 -25.469 1 95.81 207 ASN B N 1
ATOM 4304 C CA . ASN B 1 207 ? -15.867 -12.047 -26.797 1 95.81 207 ASN B CA 1
ATOM 4305 C C . ASN B 1 207 ? -14.492 -12.703 -26.734 1 95.81 207 ASN B C 1
ATOM 4307 O O . ASN B 1 207 ? -13.656 -12.32 -25.906 1 95.81 207 ASN B O 1
ATOM 4311 N N . HIS B 1 208 ? -14.25 -13.789 -27.547 1 96.38 208 HIS B N 1
ATOM 4312 C CA . HIS B 1 208 ? -12.938 -14.398 -27.766 1 96.38 208 HIS B CA 1
ATOM 4313 C C . HIS B 1 208 ? -12.336 -14.898 -26.469 1 96.38 208 HIS B C 1
ATOM 4315 O O . HIS B 1 208 ? -11.156 -14.672 -26.188 1 96.38 208 HIS B O 1
ATOM 4321 N N . GLY B 1 209 ? -13.164 -15.438 -25.656 1 97.5 209 GLY B N 1
ATOM 4322 C CA . GLY B 1 209 ? -12.68 -16.062 -24.438 1 97.5 209 GLY B CA 1
ATOM 4323 C C . GLY B 1 209 ? -12.336 -15.055 -23.344 1 97.5 209 GLY B C 1
ATOM 4324 O O . GLY B 1 209 ? -11.469 -15.305 -22.516 1 97.5 209 GLY B O 1
ATOM 4325 N N . ARG B 1 210 ? -12.992 -13.883 -23.422 1 98.19 210 ARG B N 1
ATOM 4326 C CA . ARG B 1 210 ? -12.727 -12.828 -22.453 1 98.19 210 ARG B CA 1
ATOM 4327 C C . ARG B 1 210 ? -14.008 -12.086 -22.078 1 98.19 210 ARG B C 1
ATOM 4329 O O . ARG B 1 210 ? -14.938 -12 -22.891 1 98.19 210 ARG B O 1
ATOM 4336 N N . VAL B 1 211 ? -14.047 -11.602 -20.891 1 98.38 211 VAL B N 1
ATOM 4337 C CA . VAL B 1 211 ? -15.102 -10.711 -20.438 1 98.38 211 VAL B CA 1
ATOM 4338 C C . VAL B 1 211 ? -14.516 -9.344 -20.094 1 98.38 211 VAL B C 1
ATOM 4340 O O . VAL B 1 211 ? -13.531 -9.25 -19.359 1 98.38 211 VAL B O 1
ATOM 4343 N N . THR B 1 212 ? -15.078 -8.344 -20.672 1 97.31 212 THR B N 1
ATOM 4344 C CA . THR B 1 212 ? -14.641 -6.984 -20.375 1 97.31 212 THR B CA 1
ATOM 4345 C C . THR B 1 212 ? -15.641 -6.281 -19.469 1 97.31 212 THR B C 1
ATOM 4347 O O . THR B 1 212 ? -16.812 -6.129 -19.812 1 97.31 212 THR B O 1
ATOM 4350 N N . PHE B 1 213 ? -15.133 -5.926 -18.297 1 96.06 213 PHE B N 1
ATOM 4351 C CA . PHE B 1 213 ? -15.945 -5.16 -17.359 1 96.06 213 PHE B CA 1
ATOM 4352 C C . PHE B 1 213 ? -15.68 -3.668 -17.5 1 96.06 213 PHE B C 1
ATOM 4354 O O . PHE B 1 213 ? -14.531 -3.229 -17.484 1 96.06 213 PHE B O 1
ATOM 4361 N N . LEU B 1 214 ? -16.656 -2.947 -17.625 1 89.69 214 LEU B N 1
ATOM 4362 C CA . LEU B 1 214 ? -16.516 -1.515 -17.875 1 89.69 214 LEU B CA 1
ATOM 4363 C C . LEU B 1 214 ? -16.281 -0.759 -16.562 1 89.69 214 LEU B C 1
ATOM 4365 O O . LEU B 1 214 ? -16.484 -1.308 -15.477 1 89.69 214 LEU B O 1
ATOM 4369 N N . LYS B 1 215 ? -15.805 0.432 -16.734 1 76.69 215 LYS B N 1
ATOM 4370 C CA . LYS B 1 215 ? -15.43 1.272 -15.602 1 76.69 215 LYS B CA 1
ATOM 4371 C C . LYS B 1 215 ? -16.609 1.503 -14.664 1 76.69 215 LYS B C 1
ATOM 4373 O O . LYS B 1 215 ? -17.719 1.798 -15.125 1 76.69 215 LYS B O 1
ATOM 4378 N N . THR B 1 216 ? -16.297 1.042 -13.477 1 67 216 THR B N 1
ATOM 4379 C CA . THR B 1 216 ? -17.266 1.374 -12.438 1 67 216 THR B CA 1
ATOM 4380 C C . THR B 1 216 ? -16.812 2.604 -11.656 1 67 216 THR B C 1
ATOM 4382 O O . THR B 1 216 ? -15.797 3.213 -11.977 1 67 216 THR B O 1
ATOM 4385 N N . LYS B 1 217 ? -17.609 3.074 -10.781 1 60.44 217 LYS B N 1
ATOM 4386 C CA . LYS B 1 217 ? -17.344 4.234 -9.93 1 60.44 217 LYS B CA 1
ATOM 4387 C C . LYS B 1 217 ? -15.938 4.188 -9.352 1 60.44 217 LYS B C 1
ATOM 4389 O O . LYS B 1 217 ? -15.242 5.203 -9.312 1 60.44 217 LYS B O 1
ATOM 4394 N N . ASN B 1 218 ? -15.555 3.07 -8.891 1 62.59 218 ASN B N 1
ATOM 4395 C CA . ASN B 1 218 ? -14.305 2.984 -8.148 1 62.59 218 ASN B CA 1
ATOM 4396 C C . ASN B 1 218 ? -13.289 2.105 -8.875 1 62.59 218 ASN B C 1
ATOM 4398 O O . ASN B 1 218 ? -12.18 1.88 -8.367 1 62.59 218 ASN B O 1
ATOM 4402 N N . GLY B 1 219 ? -13.781 1.551 -10.117 1 66.44 219 GLY B N 1
ATOM 4403 C CA . GLY B 1 219 ? -12.883 0.582 -10.727 1 66.44 219 GLY B CA 1
ATOM 4404 C C . GLY B 1 219 ? -12.5 0.932 -12.156 1 66.44 219 GLY B C 1
ATOM 4405 O O . GLY B 1 219 ? -13.164 1.748 -12.797 1 66.44 219 GLY B O 1
ATOM 4406 N N . LYS B 1 220 ? -11.352 0.411 -12.5 1 78.62 220 LYS B N 1
ATOM 4407 C CA . LYS B 1 220 ? -10.852 0.595 -13.867 1 78.62 220 LYS B CA 1
ATOM 4408 C C . LYS B 1 220 ? -11.43 -0.457 -14.805 1 78.62 220 LYS B C 1
ATOM 4410 O O . LYS B 1 220 ? -11.859 -1.526 -14.367 1 78.62 220 LYS B O 1
ATOM 4415 N N . LYS B 1 221 ? -11.633 -0.03 -15.953 1 91 221 LYS B N 1
ATOM 4416 C CA . LYS B 1 221 ? -11.93 -1.016 -16.984 1 91 221 LYS B CA 1
ATOM 4417 C C . LYS B 1 221 ? -10.922 -2.162 -16.969 1 91 221 LYS B C 1
ATOM 4419 O O . LYS B 1 221 ? -9.727 -1.939 -16.766 1 91 221 LYS B O 1
ATOM 4424 N N . ARG B 1 222 ? -11.531 -3.41 -17.047 1 94.31 222 ARG B N 1
ATOM 4425 C CA . ARG B 1 222 ? -10.617 -4.551 -17.047 1 94.31 222 ARG B CA 1
ATOM 4426 C C . ARG B 1 222 ? -11.18 -5.688 -17.906 1 94.31 222 ARG B C 1
ATOM 4428 O O . ARG B 1 222 ? -12.391 -5.781 -18.109 1 94.31 222 ARG B O 1
ATOM 4435 N N . THR B 1 223 ? -10.258 -6.488 -18.375 1 96.5 223 THR B N 1
ATOM 4436 C CA . THR B 1 223 ? -10.602 -7.664 -19.172 1 96.5 223 THR B CA 1
ATOM 4437 C C . THR B 1 223 ? -10.086 -8.938 -18.516 1 96.5 223 THR B C 1
ATOM 4439 O O . THR B 1 223 ? -8.914 -9.016 -18.141 1 96.5 223 THR B O 1
ATOM 4442 N N . VAL B 1 224 ? -10.992 -9.898 -18.359 1 98.19 224 VAL B N 1
ATOM 4443 C CA . VAL B 1 224 ? -10.664 -11.133 -17.656 1 98.19 224 VAL B CA 1
ATOM 4444 C C . VAL B 1 224 ? -10.844 -12.32 -18.594 1 98.19 224 VAL B C 1
ATOM 4446 O O . VAL B 1 224 ? -11.898 -12.477 -19.219 1 98.19 224 VAL B O 1
ATOM 4449 N N . PRO B 1 225 ? -9.828 -13.188 -18.734 1 98.5 225 PRO B N 1
ATOM 4450 C CA . PRO B 1 225 ? -9.977 -14.406 -19.531 1 98.5 225 PRO B CA 1
ATOM 4451 C C . PRO B 1 225 ? -10.969 -15.391 -18.938 1 98.5 225 PRO B C 1
ATOM 4453 O O . PRO B 1 225 ? -11.047 -15.523 -17.703 1 98.5 225 PRO B O 1
ATOM 4456 N N . ILE B 1 226 ? -11.695 -16.094 -19.781 1 98.56 226 ILE B N 1
ATOM 4457 C CA . ILE B 1 226 ? -12.602 -17.141 -19.359 1 98.56 226 ILE B CA 1
ATOM 4458 C C . ILE B 1 226 ? -12.438 -18.375 -20.25 1 98.56 226 ILE B C 1
ATOM 4460 O O . ILE B 1 226 ? -11.922 -18.281 -21.359 1 98.56 226 ILE B O 1
ATOM 4464 N N . SER B 1 227 ? -12.891 -19.469 -19.719 1 98.25 227 SER B N 1
ATOM 4465 C CA . SER B 1 227 ? -12.82 -20.703 -20.484 1 98.25 227 SER B CA 1
ATOM 4466 C C . SER B 1 227 ? -13.867 -20.719 -21.594 1 98.25 227 SER B C 1
ATOM 4468 O O . SER B 1 227 ? -14.875 -20.016 -21.516 1 98.25 227 SER B O 1
ATOM 4470 N N . GLU B 1 228 ? -13.562 -21.547 -22.547 1 97.56 228 GLU B N 1
ATOM 4471 C CA . GLU B 1 228 ? -14.523 -21.75 -23.625 1 97.56 228 GLU B CA 1
ATOM 4472 C C . GLU B 1 228 ? -15.844 -22.312 -23.078 1 97.56 228 GLU B C 1
ATOM 4474 O O . GLU B 1 228 ? -16.922 -21.922 -23.531 1 97.56 228 GLU B O 1
ATOM 4479 N N . ALA B 1 229 ? -15.719 -23.188 -22.172 1 97.94 229 ALA B N 1
ATOM 4480 C CA . ALA B 1 229 ? -16.906 -23.781 -21.562 1 97.94 229 ALA B CA 1
ATOM 4481 C C . ALA B 1 229 ? -17.797 -22.719 -20.922 1 97.94 229 ALA B C 1
ATOM 4483 O O . ALA B 1 229 ? -19.016 -22.734 -21.094 1 97.94 229 ALA B O 1
ATOM 4484 N N . LEU B 1 230 ? -17.172 -21.812 -20.234 1 98.5 230 LEU B N 1
ATOM 4485 C CA . LEU B 1 230 ? -17.938 -20.766 -19.578 1 98.5 230 LEU B CA 1
ATOM 4486 C C . LEU B 1 230 ? -18.562 -19.828 -20.609 1 98.5 230 LEU B C 1
ATOM 4488 O O . LEU B 1 230 ? -19.734 -19.438 -20.484 1 98.5 230 LEU B O 1
ATOM 4492 N N . GLU B 1 231 ? -17.797 -19.406 -21.562 1 98.44 231 GLU B N 1
ATOM 4493 C CA . GLU B 1 231 ? -18.312 -18.516 -22.594 1 98.44 231 GLU B CA 1
ATOM 4494 C C . GLU B 1 231 ? -19.562 -19.109 -23.25 1 98.44 231 GLU B C 1
ATOM 4496 O O . GLU B 1 231 ? -20.562 -18.406 -23.422 1 98.44 231 GLU B O 1
ATOM 4501 N N . ARG B 1 232 ? -19.484 -20.375 -23.609 1 97.69 232 ARG B N 1
ATOM 4502 C CA . ARG B 1 232 ? -20.609 -21.047 -24.234 1 97.69 232 ARG B CA 1
ATOM 4503 C C . ARG B 1 232 ? -21.828 -21.078 -23.312 1 97.69 232 ARG B C 1
ATOM 4505 O O . ARG B 1 232 ? -22.953 -20.906 -23.75 1 97.69 232 ARG B O 1
ATOM 4512 N N . GLU B 1 233 ? -21.516 -21.219 -22.062 1 97.94 233 GLU B N 1
ATOM 4513 C CA . GLU B 1 233 ? -22.594 -21.328 -21.078 1 97.94 233 GLU B CA 1
ATOM 4514 C C . GLU B 1 233 ? -23.281 -20 -20.859 1 97.94 233 GLU B C 1
ATOM 4516 O O . GLU B 1 233 ? -24.516 -19.938 -20.734 1 97.94 233 GLU B O 1
ATOM 4521 N N . ILE B 1 234 ? -22.562 -18.859 -20.859 1 98.06 234 ILE B N 1
ATOM 4522 C CA . ILE B 1 234 ? -23.141 -17.609 -20.391 1 98.06 234 ILE B CA 1
ATOM 4523 C C . ILE B 1 234 ? -23.578 -16.766 -21.578 1 98.06 234 ILE B C 1
ATOM 4525 O O . ILE B 1 234 ? -24.453 -15.891 -21.438 1 98.06 234 ILE B O 1
ATOM 4529 N N . LYS B 1 235 ? -22.953 -16.938 -22.703 1 97.62 235 LYS B N 1
ATOM 4530 C CA . LYS B 1 235 ? -23.297 -16.125 -23.859 1 97.62 235 LYS B CA 1
ATOM 4531 C C . LYS B 1 235 ? -24.484 -16.719 -24.609 1 97.62 235 LYS B C 1
ATOM 4533 O O . LYS B 1 235 ? -24.328 -17.312 -25.672 1 97.62 235 LYS B O 1
ATOM 4538 N N . THR B 1 236 ? -25.609 -16.422 -24.219 1 96.31 236 THR B N 1
ATOM 4539 C CA . THR B 1 236 ? -26.844 -17.016 -24.719 1 96.31 236 THR B CA 1
ATOM 4540 C C . THR B 1 236 ? -27.406 -16.172 -25.859 1 96.31 236 THR B C 1
ATOM 4542 O O . THR B 1 236 ? -28.375 -16.578 -26.531 1 96.31 236 THR B O 1
ATOM 4545 N N . CYS B 1 237 ? -26.875 -15.016 -26.047 1 96.62 237 CYS B N 1
ATOM 4546 C CA . CYS B 1 237 ? -27.266 -14.125 -27.125 1 96.62 237 CYS B CA 1
ATOM 4547 C C . CYS B 1 237 ? -26.078 -13.305 -27.625 1 96.62 237 CYS B C 1
ATOM 4549 O O . CYS B 1 237 ? -25 -13.352 -27.047 1 96.62 237 CYS B O 1
ATOM 4551 N N . GLU B 1 238 ? -26.297 -12.625 -28.703 1 95.31 238 GLU B N 1
ATOM 4552 C CA . GLU B 1 238 ? -25.188 -11.891 -29.312 1 95.31 238 GLU B CA 1
ATOM 4553 C C . GLU B 1 238 ? -25.219 -10.422 -28.906 1 95.31 238 GLU B C 1
ATOM 4555 O O . GLU B 1 238 ? -24.188 -9.734 -28.969 1 95.31 238 GLU B O 1
ATOM 4560 N N . THR B 1 239 ? -26.406 -9.953 -28.516 1 96.81 239 THR B N 1
ATOM 4561 C CA . THR B 1 239 ? -26.562 -8.562 -28.094 1 96.81 239 THR B CA 1
ATOM 4562 C C . THR B 1 239 ? -27.547 -8.445 -26.922 1 96.81 239 THR B C 1
ATOM 4564 O O . THR B 1 239 ? -28.438 -9.273 -26.781 1 96.81 239 THR B O 1
ATOM 4567 N N . GLY B 1 240 ? -27.25 -7.363 -26.078 1 97.06 240 GLY B N 1
ATOM 4568 C CA . GLY B 1 240 ? -28.188 -7.125 -24.984 1 97.06 240 GLY B CA 1
ATOM 4569 C C . GLY B 1 240 ? -27.75 -7.766 -23.672 1 97.06 240 GLY B C 1
ATOM 4570 O O . GLY B 1 240 ? -26.656 -8.305 -23.578 1 97.06 240 GLY B O 1
ATOM 4571 N N . PRO B 1 241 ? -28.656 -7.672 -22.672 1 97.38 241 PRO B N 1
ATOM 4572 C CA . PRO B 1 241 ? -28.344 -8.242 -21.359 1 97.38 241 PRO B CA 1
ATOM 4573 C C . PRO B 1 241 ? -28.312 -9.766 -21.375 1 97.38 241 PRO B C 1
ATOM 4575 O O . PRO B 1 241 ? -29.109 -10.406 -22.062 1 97.38 241 PRO B O 1
ATOM 4578 N N . LEU B 1 242 ? -27.422 -10.305 -20.609 1 98.06 242 LEU B N 1
ATOM 4579 C CA . LEU B 1 242 ? -27.234 -11.75 -20.625 1 98.06 242 LEU B CA 1
ATOM 4580 C C . LEU B 1 242 ? -28.062 -12.422 -19.531 1 98.06 242 LEU B C 1
ATOM 4582 O O . LEU B 1 242 ? -28.406 -13.602 -19.656 1 98.06 242 LEU B O 1
ATOM 4586 N N . PHE B 1 243 ? -28.375 -11.625 -18.5 1 97.81 243 PHE B N 1
ATOM 4587 C CA . PHE B 1 243 ? -29.016 -12.234 -17.328 1 97.81 243 PHE B CA 1
ATOM 4588 C C . PHE B 1 243 ? -30.234 -11.43 -16.906 1 97.81 243 PHE B C 1
ATOM 4590 O O . PHE B 1 243 ? -30.266 -10.203 -17.062 1 97.81 243 PHE B O 1
ATOM 4597 N N . ASP B 1 244 ? -31.188 -12.133 -16.453 1 97 244 ASP B N 1
ATOM 4598 C CA . ASP B 1 244 ? -32.312 -11.586 -15.727 1 97 244 ASP B CA 1
ATOM 4599 C C . ASP B 1 244 ? -32.469 -12.211 -14.344 1 97 244 ASP B C 1
ATOM 4601 O O . ASP B 1 244 ? -33.125 -13.227 -14.18 1 97 244 ASP B O 1
ATOM 4605 N N . VAL B 1 245 ? -31.766 -11.539 -13.398 1 95.94 245 VAL B N 1
ATOM 4606 C CA . VAL B 1 245 ? -31.703 -12.117 -12.062 1 95.94 245 VAL B CA 1
ATOM 4607 C C . VAL B 1 245 ? -32.188 -11.102 -11.031 1 95.94 245 VAL B C 1
ATOM 4609 O O . VAL B 1 245 ? -32.125 -9.898 -11.258 1 95.94 245 VAL B O 1
ATOM 4612 N N . ASN B 1 246 ? -32.719 -11.68 -9.984 1 92.81 246 ASN B N 1
ATOM 4613 C CA . ASN B 1 246 ? -33.125 -10.914 -8.812 1 92.81 246 ASN B CA 1
ATOM 4614 C C . ASN B 1 246 ? -32.219 -11.172 -7.625 1 92.81 246 ASN B C 1
ATOM 4616 O O . ASN B 1 246 ? -32.094 -12.305 -7.148 1 92.81 246 ASN B O 1
ATOM 4620 N N . TYR B 1 247 ? -31.672 -10.078 -7.191 1 93 247 TYR B N 1
ATOM 4621 C CA . TYR B 1 247 ? -30.672 -10.227 -6.145 1 93 247 TYR B CA 1
ATOM 4622 C C . TYR B 1 247 ? -31.281 -10.82 -4.883 1 93 247 TYR B C 1
ATOM 4624 O O . TYR B 1 247 ? -30.656 -11.656 -4.223 1 93 247 TYR B O 1
ATOM 4632 N N . ALA B 1 248 ? -32.406 -10.43 -4.469 1 92.5 248 ALA B N 1
ATOM 4633 C CA . ALA B 1 248 ? -33.062 -10.922 -3.26 1 92.5 248 ALA B CA 1
ATOM 4634 C C . ALA B 1 248 ? -33.25 -12.438 -3.316 1 92.5 248 ALA B C 1
ATOM 4636 O O . ALA B 1 248 ? -33 -13.133 -2.33 1 92.5 248 ALA B O 1
ATOM 4637 N N . GLN B 1 249 ? -33.688 -12.867 -4.457 1 92.31 249 GLN B N 1
ATOM 4638 C CA . GLN B 1 249 ? -33.875 -14.297 -4.641 1 92.31 249 GLN B CA 1
ATOM 4639 C C . GLN B 1 249 ? -32.562 -15.039 -4.586 1 92.31 249 GLN B C 1
ATOM 4641 O O . GLN B 1 249 ? -32.469 -16.109 -3.967 1 92.31 249 GLN B O 1
ATOM 4646 N N . PHE B 1 250 ? -31.594 -14.492 -5.277 1 94.81 250 PHE B N 1
ATOM 4647 C CA . PHE B 1 250 ? -30.266 -15.102 -5.27 1 94.81 250 PHE B CA 1
ATOM 4648 C C . PHE B 1 250 ? -29.719 -15.195 -3.85 1 94.81 250 PHE B C 1
ATOM 4650 O O . PHE B 1 250 ? -29.188 -16.234 -3.451 1 94.81 250 PHE B O 1
ATOM 4657 N N . ARG B 1 251 ? -29.859 -14.172 -3.104 1 93.94 251 ARG B N 1
ATOM 4658 C CA . ARG B 1 251 ? -29.359 -14.094 -1.732 1 93.94 251 ARG B CA 1
ATOM 4659 C C . ARG B 1 251 ? -30.016 -15.156 -0.855 1 93.94 251 ARG B C 1
ATOM 4661 O O . ARG B 1 251 ? -29.359 -15.742 0.01 1 93.94 251 ARG B O 1
ATOM 4668 N N . GLU B 1 252 ? -31.234 -15.367 -1.036 1 92.56 252 GLU B N 1
ATOM 4669 C CA . GLU B 1 252 ? -31.922 -16.406 -0.276 1 92.56 252 GLU B CA 1
ATOM 4670 C C . GLU B 1 252 ? -31.312 -17.781 -0.51 1 92.56 252 GLU B C 1
ATOM 4672 O O . GLU B 1 252 ? -31.125 -18.547 0.433 1 92.56 252 GLU B O 1
ATOM 4677 N N . GLN B 1 253 ? -31.031 -18.047 -1.747 1 92.88 253 GLN B N 1
ATOM 4678 C CA . GLN B 1 253 ? -30.406 -19.328 -2.078 1 92.88 253 GLN B CA 1
ATOM 4679 C C . GLN B 1 253 ? -29 -19.406 -1.485 1 92.88 253 GLN B C 1
ATOM 4681 O O . GLN B 1 253 ? -28.594 -20.469 -0.994 1 92.88 253 GLN B O 1
ATOM 4686 N N . LEU B 1 254 ? -28.328 -18.359 -1.572 1 94.56 254 LEU B N 1
ATOM 4687 C CA . LEU B 1 254 ? -26.984 -18.281 -1.006 1 94.56 254 LEU B CA 1
ATOM 4688 C C . LEU B 1 254 ? -27.016 -18.562 0.494 1 94.56 254 LEU B C 1
ATOM 4690 O O . LEU B 1 254 ? -26.172 -19.312 1.009 1 94.56 254 LEU B O 1
ATOM 4694 N N . ARG B 1 255 ? -27.953 -18.031 1.197 1 93.38 255 ARG B N 1
ATOM 4695 C CA . ARG B 1 255 ? -28.062 -18.172 2.646 1 93.38 255 ARG B CA 1
ATOM 4696 C C . ARG B 1 255 ? -28.453 -19.594 3.029 1 93.38 255 ARG B C 1
ATOM 4698 O O . ARG B 1 255 ? -28.141 -20.047 4.133 1 93.38 255 ARG B O 1
ATOM 4705 N N . ARG B 1 256 ? -29.109 -20.25 2.158 1 92.62 256 ARG B N 1
ATOM 4706 C CA . ARG B 1 256 ? -29.422 -21.656 2.393 1 92.62 256 ARG B CA 1
ATOM 4707 C C . ARG B 1 256 ? -28.156 -22.5 2.434 1 92.62 256 ARG B C 1
ATOM 4709 O O . ARG B 1 256 ? -28.062 -23.438 3.225 1 92.62 256 ARG B O 1
ATOM 4716 N N . VAL B 1 257 ? -27.25 -22.141 1.619 1 93.62 257 VAL B N 1
ATOM 4717 C CA . VAL B 1 257 ? -26.016 -22.906 1.493 1 93.62 257 VAL B CA 1
ATOM 4718 C C . VAL B 1 257 ? -25 -22.438 2.547 1 93.62 257 VAL B C 1
ATOM 4720 O O . VAL B 1 257 ? -24.172 -23.219 3.012 1 93.62 257 VAL B O 1
ATOM 4723 N N . LYS B 1 258 ? -25.094 -21.125 2.912 1 94 258 LYS B N 1
ATOM 4724 C CA . LYS B 1 258 ? -24.188 -20.531 3.895 1 94 258 LYS B CA 1
ATOM 4725 C C . LYS B 1 258 ? -24.969 -19.703 4.918 1 94 258 LYS B C 1
ATOM 4727 O O . LYS B 1 258 ? -24.922 -18.469 4.891 1 94 258 LYS B O 1
ATOM 4732 N N . PRO B 1 259 ? -25.5 -20.344 5.867 1 91.44 259 PRO B N 1
ATOM 4733 C CA . PRO B 1 259 ? -26.375 -19.672 6.828 1 91.44 259 PRO B CA 1
ATOM 4734 C C . PRO B 1 259 ? -25.609 -18.719 7.746 1 91.44 259 PRO B C 1
ATOM 4736 O O . PRO B 1 259 ? -26.203 -17.797 8.312 1 91.44 259 PRO B O 1
ATOM 4739 N N . ASP B 1 260 ? -24.344 -18.922 7.941 1 89.62 260 ASP B N 1
ATOM 4740 C CA . ASP B 1 260 ? -23.547 -18.109 8.844 1 89.62 260 ASP B CA 1
ATOM 4741 C C . ASP B 1 260 ? -22.938 -16.922 8.109 1 89.62 260 ASP B C 1
ATOM 4743 O O . ASP B 1 260 ? -22.031 -16.25 8.641 1 89.62 260 ASP B O 1
ATOM 4747 N N . LEU B 1 261 ? -23.375 -16.672 6.91 1 89.25 261 LEU B N 1
ATOM 4748 C CA . LEU B 1 261 ? -22.875 -15.531 6.148 1 89.25 261 LEU B CA 1
ATOM 4749 C C . LEU B 1 261 ? -23.172 -14.227 6.875 1 89.25 261 LEU B C 1
ATOM 4751 O O . LEU B 1 261 ? -24.328 -13.922 7.188 1 89.25 261 LEU B O 1
ATOM 4755 N N . PRO B 1 262 ? -22.109 -13.539 7.141 1 84.75 262 PRO B N 1
ATOM 4756 C CA . PRO B 1 262 ? -22.328 -12.266 7.836 1 84.75 262 PRO B CA 1
ATOM 4757 C C . PRO B 1 262 ? -23.188 -11.297 7.035 1 84.75 262 PRO B C 1
ATOM 4759 O O . PRO B 1 262 ? -23.172 -11.32 5.801 1 84.75 262 PRO B O 1
ATOM 4762 N N . ARG B 1 263 ? -23.797 -10.422 7.789 1 80.44 263 ARG B N 1
ATOM 4763 C CA . ARG B 1 263 ? -24.641 -9.406 7.16 1 80.44 263 ARG B CA 1
ATOM 4764 C C . ARG B 1 263 ? -23.812 -8.461 6.297 1 80.44 263 ARG B C 1
ATOM 4766 O O . ARG B 1 263 ? -22.719 -8.062 6.688 1 80.44 263 ARG B O 1
ATOM 4773 N N . GLY B 1 264 ? -24.281 -8.227 5.137 1 79.5 264 GLY B N 1
ATOM 4774 C CA . GLY B 1 264 ? -23.641 -7.242 4.277 1 79.5 264 GLY B CA 1
ATOM 4775 C C . GLY B 1 264 ? -22.594 -7.832 3.35 1 79.5 264 GLY B C 1
ATOM 4776 O O . GLY B 1 264 ? -22 -7.121 2.545 1 79.5 264 GLY B O 1
ATOM 4777 N N . GLN B 1 265 ? -22.406 -9.117 3.436 1 82.19 265 GLN B N 1
ATOM 4778 C CA . GLN B 1 265 ? -21.328 -9.703 2.639 1 82.19 265 GLN B CA 1
ATOM 4779 C C . GLN B 1 265 ? -21.891 -10.539 1.492 1 82.19 265 GLN B C 1
ATOM 4781 O O . GLN B 1 265 ? -21.125 -11.031 0.65 1 82.19 265 GLN B O 1
ATOM 4786 N N . SER B 1 266 ? -23.125 -10.625 1.358 1 84.88 266 SER B N 1
ATOM 4787 C CA . SER B 1 266 ? -23.734 -11.523 0.383 1 84.88 266 SER B CA 1
ATOM 4788 C C . SER B 1 266 ? -23.406 -11.102 -1.043 1 84.88 266 SER B C 1
ATOM 4790 O O . SER B 1 266 ? -23.109 -11.945 -1.897 1 84.88 266 SER B O 1
ATOM 4792 N N . THR B 1 267 ? -23.312 -9.828 -1.231 1 82.88 267 THR B N 1
ATOM 4793 C CA . THR B 1 267 ? -23.109 -9.32 -2.582 1 82.88 267 THR B CA 1
ATOM 4794 C C . THR B 1 267 ? -21.688 -9.609 -3.059 1 82.88 267 THR B C 1
ATOM 4796 O O . THR B 1 267 ? -21.438 -9.672 -4.266 1 82.88 267 THR B O 1
ATOM 4799 N N . HIS B 1 268 ? -20.797 -9.875 -2.133 1 92.81 268 HIS B N 1
ATOM 4800 C CA . HIS B 1 268 ? -19.391 -9.969 -2.521 1 92.81 268 HIS B CA 1
ATOM 4801 C C . HIS B 1 268 ? -18.844 -11.367 -2.25 1 92.81 268 HIS B C 1
ATOM 4803 O O . HIS B 1 268 ? -17.672 -11.648 -2.555 1 92.81 268 HIS B O 1
ATOM 4809 N N . VAL B 1 269 ? -19.703 -12.234 -1.792 1 95.94 269 VAL B N 1
ATOM 4810 C CA . VAL B 1 269 ? -19.203 -13.531 -1.345 1 95.94 269 VAL B CA 1
ATOM 4811 C C . VAL B 1 269 ? -18.641 -14.312 -2.533 1 95.94 269 VAL B C 1
ATOM 4813 O O . VAL B 1 269 ? -17.625 -15 -2.408 1 95.94 269 VAL B O 1
ATOM 4816 N N . LEU B 1 270 ? -19.281 -14.242 -3.709 1 97.38 270 LEU B N 1
ATOM 4817 C CA . LEU B 1 270 ? -18.781 -14.977 -4.871 1 97.38 270 LEU B CA 1
ATOM 4818 C C . LEU B 1 270 ? -17.438 -14.43 -5.328 1 97.38 270 LEU B C 1
ATOM 4820 O O . LEU B 1 270 ? -16.531 -15.203 -5.652 1 97.38 270 LEU B O 1
ATOM 4824 N N . ARG B 1 271 ? -17.344 -13.117 -5.309 1 97.06 271 ARG B N 1
ATOM 4825 C CA . ARG B 1 271 ? -16.078 -12.477 -5.629 1 97.06 271 ARG B CA 1
ATOM 4826 C C . ARG B 1 271 ? -15 -12.859 -4.625 1 97.06 271 ARG B C 1
ATOM 4828 O O . ARG B 1 271 ? -13.875 -13.195 -5.012 1 97.06 271 ARG B O 1
ATOM 4835 N N . HIS B 1 272 ? -15.336 -12.883 -3.402 1 97.62 272 HIS B N 1
ATOM 4836 C CA . HIS B 1 272 ? -14.383 -13.289 -2.371 1 97.62 272 HIS B CA 1
ATOM 4837 C C . HIS B 1 272 ? -14 -14.75 -2.523 1 97.62 272 HIS B C 1
ATOM 4839 O O . HIS B 1 272 ? -12.852 -15.125 -2.254 1 97.62 272 HIS B O 1
ATOM 4845 N N . THR B 1 273 ? -14.977 -15.477 -2.898 1 98.38 273 THR B N 1
ATOM 4846 C CA . THR B 1 273 ? -14.719 -16.891 -3.131 1 98.38 273 THR B CA 1
ATOM 4847 C C . THR B 1 273 ? -13.727 -17.094 -4.273 1 98.38 273 THR B C 1
ATOM 4849 O O . THR B 1 273 ? -12.758 -17.828 -4.145 1 98.38 273 THR B O 1
ATOM 4852 N N . PHE B 1 274 ? -13.914 -16.406 -5.383 1 98.44 274 PHE B N 1
ATOM 4853 C CA . PHE B 1 274 ? -12.969 -16.438 -6.492 1 98.44 274 PHE B CA 1
ATOM 4854 C C . PHE B 1 274 ? -11.57 -16.078 -6.016 1 98.44 274 PHE B C 1
ATOM 4856 O O . PHE B 1 274 ? -10.625 -16.844 -6.223 1 98.44 274 PHE B O 1
ATOM 4863 N N . ALA B 1 275 ? -11.484 -14.938 -5.359 1 98.56 275 ALA B N 1
ATOM 4864 C CA . ALA B 1 275 ? -10.188 -14.406 -4.949 1 98.56 275 ALA B CA 1
ATOM 4865 C C . ALA B 1 275 ? -9.492 -15.352 -3.979 1 98.56 275 ALA B C 1
ATOM 4867 O O . ALA B 1 275 ? -8.289 -15.602 -4.102 1 98.56 275 ALA B O 1
ATOM 4868 N N . SER B 1 276 ? -10.227 -15.859 -3.055 1 98.19 276 SER B N 1
ATOM 4869 C CA . SER B 1 276 ? -9.672 -16.75 -2.043 1 98.19 276 SER B CA 1
ATOM 4870 C C . SER B 1 276 ? -9.117 -18.016 -2.674 1 98.19 276 SER B C 1
ATOM 4872 O O . SER B 1 276 ? -7.965 -18.391 -2.424 1 98.19 276 SER B O 1
ATOM 4874 N N . TRP B 1 277 ? -9.852 -18.594 -3.486 1 98.5 277 TRP B N 1
ATOM 4875 C CA . TRP B 1 277 ? -9.406 -19.844 -4.098 1 98.5 277 TRP B CA 1
ATOM 4876 C C . TRP B 1 277 ? -8.289 -19.594 -5.102 1 98.5 277 TRP B C 1
ATOM 4878 O O . TRP B 1 277 ? -7.367 -20.406 -5.23 1 98.5 277 TRP B O 1
ATOM 4888 N N . PHE B 1 278 ? -8.359 -18.547 -5.867 1 98.25 278 PHE B N 1
ATOM 4889 C CA . PHE B 1 278 ? -7.281 -18.156 -6.77 1 98.25 278 PHE B CA 1
ATOM 4890 C C . PHE B 1 278 ? -5.945 -18.125 -6.035 1 98.25 278 PHE B C 1
ATOM 4892 O O . PHE B 1 278 ? -4.965 -18.719 -6.5 1 98.25 278 PHE B O 1
ATOM 4899 N N . MET B 1 279 ? -5.977 -17.516 -4.84 1 97.31 279 MET B N 1
ATOM 4900 C CA . MET B 1 279 ? -4.762 -17.422 -4.039 1 97.31 279 MET B CA 1
ATOM 4901 C C . MET B 1 279 ? -4.363 -18.781 -3.475 1 97.31 279 MET B C 1
ATOM 4903 O O . MET B 1 279 ? -3.193 -19.156 -3.533 1 97.31 279 MET B O 1
ATOM 4907 N N . MET B 1 280 ? -5.281 -19.516 -2.955 1 96.88 280 MET B N 1
ATOM 4908 C CA . MET B 1 280 ? -5.008 -20.828 -2.363 1 96.88 280 MET B CA 1
ATOM 4909 C C . MET B 1 280 ? -4.434 -21.781 -3.402 1 96.88 280 MET B C 1
ATOM 4911 O O . MET B 1 280 ? -3.635 -22.656 -3.07 1 96.88 280 MET B O 1
ATOM 4915 N N . ASN B 1 281 ? -4.82 -21.531 -4.629 1 96.62 281 ASN B N 1
ATOM 4916 C CA . ASN B 1 281 ? -4.348 -22.391 -5.719 1 96.62 281 ASN B CA 1
ATOM 4917 C C . ASN B 1 281 ? -3.008 -21.906 -6.266 1 96.62 281 ASN B C 1
ATOM 4919 O O . ASN B 1 281 ? -2.535 -22.391 -7.293 1 96.62 281 ASN B O 1
ATOM 4923 N N . GLY B 1 282 ? -2.418 -20.906 -5.645 1 94.12 282 GLY B N 1
ATOM 4924 C CA . GLY B 1 282 ? -1.065 -20.5 -5.984 1 94.12 282 GLY B CA 1
ATOM 4925 C C . GLY B 1 282 ? -1.025 -19.312 -6.926 1 94.12 282 GLY B C 1
ATOM 4926 O O . GLY B 1 282 ? -0.006 -19.047 -7.57 1 94.12 282 GLY B O 1
ATOM 4927 N N . GLY B 1 283 ? -2.137 -18.625 -7.047 1 95.19 283 GLY B N 1
ATOM 4928 C CA . GLY B 1 283 ? -2.203 -17.484 -7.949 1 95.19 283 GLY B CA 1
ATOM 4929 C C . GLY B 1 283 ? -1.309 -16.328 -7.527 1 95.19 283 GLY B C 1
ATOM 4930 O O . GLY B 1 283 ? -0.991 -16.188 -6.348 1 95.19 283 GLY B O 1
ATOM 4931 N N . ASN B 1 284 ? -0.951 -15.562 -8.5 1 94.25 284 ASN B N 1
ATOM 4932 C CA . ASN B 1 284 ? -0.154 -14.359 -8.297 1 94.25 284 ASN B CA 1
ATOM 4933 C C . ASN B 1 284 ? -1.024 -13.172 -7.883 1 94.25 284 ASN B C 1
ATOM 4935 O O . ASN B 1 284 ? -2.029 -12.883 -8.531 1 94.25 284 ASN B O 1
ATOM 4939 N N . ILE B 1 285 ? -0.573 -12.5 -6.844 1 95.69 285 ILE B N 1
ATOM 4940 C CA . ILE B 1 285 ? -1.42 -11.469 -6.25 1 95.69 285 ILE B CA 1
ATOM 4941 C C . ILE B 1 285 ? -1.536 -10.289 -7.207 1 95.69 285 ILE B C 1
ATOM 4943 O O . ILE B 1 285 ? -2.553 -9.586 -7.215 1 95.69 285 ILE B O 1
ATOM 4947 N N . ILE B 1 286 ? -0.516 -10.039 -8 1 94.81 286 ILE B N 1
ATOM 4948 C CA . ILE B 1 286 ? -0.572 -8.961 -8.984 1 94.81 286 ILE B CA 1
ATOM 4949 C C . ILE B 1 286 ? -1.617 -9.289 -10.047 1 94.81 286 ILE B C 1
ATOM 4951 O O . ILE B 1 286 ? -2.414 -8.422 -10.43 1 94.81 286 ILE B O 1
ATOM 4955 N N . ALA B 1 287 ? -1.573 -10.492 -10.477 1 95.75 287 ALA B N 1
ATOM 4956 C CA . ALA B 1 287 ? -2.598 -10.938 -11.422 1 95.75 287 ALA B CA 1
ATOM 4957 C C . ALA B 1 287 ? -3.992 -10.812 -10.812 1 95.75 287 ALA B C 1
ATOM 4959 O O . ALA B 1 287 ? -4.93 -10.367 -11.477 1 95.75 287 ALA B O 1
ATOM 4960 N N . LEU B 1 288 ? -4.086 -11.211 -9.586 1 97.44 288 LEU B N 1
ATOM 4961 C CA . LEU B 1 288 ? -5.371 -11.109 -8.906 1 97.44 288 LEU B CA 1
ATOM 4962 C C . LEU B 1 288 ? -5.852 -9.664 -8.867 1 97.44 288 LEU B C 1
ATOM 4964 O O . LEU B 1 288 ? -7.031 -9.391 -9.102 1 97.44 288 LEU B O 1
ATOM 4968 N N . GLN B 1 289 ? -4.965 -8.766 -8.531 1 95.75 289 GLN B N 1
ATOM 4969 C CA . GLN B 1 289 ? -5.312 -7.344 -8.5 1 95.75 289 GLN B CA 1
ATOM 4970 C C . GLN B 1 289 ? -5.91 -6.895 -9.828 1 95.75 289 GLN B C 1
ATOM 4972 O O . GLN B 1 289 ? -6.93 -6.203 -9.859 1 95.75 289 GLN B O 1
ATOM 4977 N N . GLN B 1 290 ? -5.324 -7.301 -10.906 1 94.94 290 GLN B N 1
ATOM 4978 C CA . GLN B 1 290 ? -5.773 -6.938 -12.25 1 94.94 290 GLN B CA 1
ATOM 4979 C C . GLN B 1 290 ? -7.125 -7.57 -12.57 1 94.94 290 GLN B C 1
ATOM 4981 O O . GLN B 1 290 ? -8.016 -6.906 -13.094 1 94.94 290 GLN B O 1
ATOM 4986 N N . ILE B 1 291 ? -7.23 -8.781 -12.211 1 96.88 291 ILE B N 1
ATOM 4987 C CA . ILE B 1 291 ? -8.453 -9.523 -12.484 1 96.88 291 ILE B CA 1
ATOM 4988 C C . ILE B 1 291 ? -9.617 -8.891 -11.727 1 96.88 291 ILE B C 1
ATOM 4990 O O . ILE B 1 291 ? -10.703 -8.703 -12.289 1 96.88 291 ILE B O 1
ATOM 4994 N N . MET B 1 292 ? -9.328 -8.539 -10.516 1 95.94 292 MET B N 1
ATOM 4995 C CA . MET B 1 292 ? -10.367 -7.988 -9.648 1 95.94 292 MET B CA 1
ATOM 4996 C C . MET B 1 292 ? -10.648 -6.527 -9.992 1 95.94 292 MET B C 1
ATOM 4998 O O . MET B 1 292 ? -11.711 -6.004 -9.664 1 95.94 292 MET B O 1
ATOM 5002 N N . GLY B 1 293 ? -9.703 -5.902 -10.625 1 94.56 293 GLY B N 1
ATOM 5003 C CA . GLY B 1 293 ? -9.859 -4.488 -10.93 1 94.56 293 GLY B CA 1
ATOM 5004 C C . GLY B 1 293 ? -9.664 -3.594 -9.727 1 94.56 293 GLY B C 1
ATOM 5005 O O . GLY B 1 293 ? -10.359 -2.59 -9.57 1 94.56 293 GLY B O 1
ATOM 5006 N N . HIS B 1 294 ? -8.781 -4.016 -8.797 1 93.94 294 HIS B N 1
ATOM 5007 C CA . HIS B 1 294 ? -8.461 -3.205 -7.629 1 93.94 294 HIS B CA 1
ATOM 5008 C C . HIS B 1 294 ? -7.543 -2.045 -8 1 93.94 294 HIS B C 1
ATOM 5010 O O . HIS B 1 294 ? -6.551 -2.234 -8.711 1 93.94 294 HIS B O 1
ATOM 5016 N N . ALA B 1 295 ? -7.855 -0.845 -7.453 1 91.38 295 ALA B N 1
ATOM 5017 C CA . ALA B 1 295 ? -7.047 0.343 -7.723 1 91.38 295 ALA B CA 1
ATOM 5018 C C . ALA B 1 295 ? -5.723 0.29 -6.965 1 91.38 295 ALA B C 1
ATOM 5020 O O . ALA B 1 295 ? -4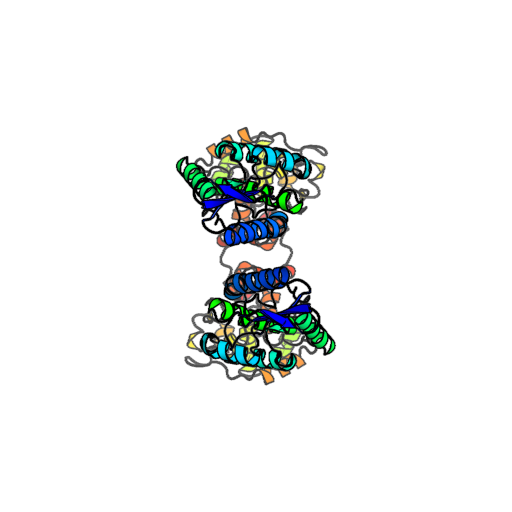.703 0.777 -7.453 1 91.38 295 ALA B O 1
ATOM 5021 N N . SER B 1 296 ? -5.766 -0.32 -5.809 1 92.5 296 SER B N 1
ATOM 5022 C CA . SER B 1 296 ? -4.574 -0.425 -4.977 1 92.5 296 SER B CA 1
ATOM 5023 C C . SER B 1 296 ? -4.309 -1.87 -4.566 1 92.5 296 SER B C 1
ATOM 5025 O O . SER B 1 296 ? -5.242 -2.619 -4.273 1 92.5 296 SER B O 1
ATOM 5027 N N . ILE B 1 297 ? -3.031 -2.166 -4.43 1 93.75 297 ILE B N 1
ATOM 5028 C CA . ILE B 1 297 ? -2.637 -3.52 -4.051 1 93.75 297 ILE B CA 1
ATOM 5029 C C . ILE B 1 297 ? -3.076 -3.803 -2.617 1 93.75 297 ILE B C 1
ATOM 5031 O O . ILE B 1 297 ? -3.303 -4.957 -2.246 1 93.75 297 ILE B O 1
ATOM 5035 N N . LYS B 1 298 ? -3.191 -2.818 -1.904 1 93.56 298 LYS B N 1
ATOM 5036 C CA . LYS B 1 298 ? -3.596 -2.975 -0.509 1 93.56 298 LYS B CA 1
ATOM 5037 C C . LYS B 1 298 ? -4.961 -3.645 -0.404 1 93.56 298 LYS B C 1
ATOM 5039 O O . LYS B 1 298 ? -5.188 -4.465 0.487 1 93.56 298 LYS B O 1
ATOM 5044 N N . GLN B 1 299 ? -5.875 -3.324 -1.355 1 93.06 299 GLN B N 1
ATOM 5045 C CA . GLN B 1 299 ? -7.195 -3.943 -1.384 1 93.06 299 GLN B CA 1
ATOM 5046 C C . GLN B 1 299 ? -7.094 -5.449 -1.605 1 93.06 299 GLN B C 1
ATOM 5048 O O . GLN B 1 299 ? -7.883 -6.219 -1.051 1 93.06 299 GLN B O 1
ATOM 5053 N N . THR B 1 300 ? -6.113 -5.836 -2.35 1 96.06 300 THR B N 1
ATOM 5054 C CA . THR B 1 300 ? -5.953 -7.234 -2.738 1 96.06 300 THR B CA 1
ATOM 5055 C C . THR B 1 300 ? -5.227 -8.016 -1.648 1 96.06 300 THR B C 1
ATOM 5057 O O . THR B 1 300 ? -5.426 -9.227 -1.511 1 96.06 300 THR B O 1
ATOM 5060 N N . MET B 1 301 ? -4.473 -7.281 -0.816 1 95.56 301 MET B N 1
ATOM 5061 C CA . MET B 1 301 ? -3.607 -7.902 0.181 1 95.56 301 MET B CA 1
ATOM 5062 C C . MET B 1 301 ? -4.43 -8.633 1.235 1 95.56 301 MET B C 1
ATOM 5064 O O . MET B 1 301 ? -3.902 -9.469 1.977 1 95.56 301 MET B O 1
ATOM 5068 N N . VAL B 1 302 ? -5.719 -8.406 1.316 1 94.75 302 VAL B N 1
ATOM 5069 C CA . VAL B 1 302 ? -6.566 -9.086 2.289 1 94.75 302 VAL B CA 1
ATOM 5070 C C . VAL B 1 302 ? -6.578 -10.586 2.002 1 94.75 302 VAL B C 1
ATOM 5072 O O . VAL B 1 302 ? -6.895 -11.391 2.881 1 94.75 302 VAL B O 1
ATOM 5075 N N . TYR B 1 303 ? -6.188 -10.969 0.785 1 96.5 303 TYR B N 1
ATOM 5076 C CA . TYR B 1 303 ? -6.188 -12.375 0.403 1 96.5 303 TYR B CA 1
ATOM 5077 C C . TYR B 1 303 ? -4.797 -12.977 0.537 1 96.5 303 TYR B C 1
ATOM 5079 O O . TYR B 1 303 ? -4.609 -14.18 0.33 1 96.5 303 TYR B O 1
ATOM 5087 N N . ALA B 1 304 ? -3.828 -12.234 0.88 1 94.44 304 ALA B N 1
ATOM 5088 C CA . ALA B 1 304 ? -2.42 -12.617 0.857 1 94.44 304 ALA B CA 1
ATOM 5089 C C . ALA B 1 304 ? -2.162 -13.805 1.788 1 94.44 304 ALA B C 1
ATOM 5091 O O . ALA B 1 304 ? -1.362 -14.688 1.472 1 94.44 304 ALA B O 1
ATOM 5092 N N . HIS B 1 305 ? -2.842 -13.836 2.904 1 93.25 305 HIS B N 1
ATOM 5093 C CA . HIS B 1 305 ? -2.594 -14.852 3.916 1 93.25 305 HIS B CA 1
ATOM 5094 C C . HIS B 1 305 ? -3.018 -16.234 3.424 1 93.25 305 HIS B C 1
ATOM 5096 O O . HIS B 1 305 ? -2.643 -17.25 4.012 1 93.25 305 HIS B O 1
ATOM 5102 N N . LEU B 1 306 ? -3.77 -16.281 2.371 1 95.12 306 LEU B N 1
ATOM 5103 C CA . LEU B 1 306 ? -4.266 -17.547 1.839 1 95.12 306 LEU B CA 1
ATOM 5104 C C . LEU B 1 306 ? -3.254 -18.172 0.886 1 95.12 306 LEU B C 1
ATOM 5106 O O . LEU B 1 306 ? -3.398 -19.328 0.492 1 95.12 306 LEU B O 1
ATOM 5110 N N . ALA B 1 307 ? -2.258 -17.422 0.487 1 93.62 307 ALA B N 1
ATOM 5111 C CA . ALA B 1 307 ? -1.251 -17.922 -0.449 1 93.62 307 ALA B CA 1
ATOM 5112 C C . ALA B 1 307 ? -0.417 -19.031 0.18 1 93.62 307 ALA B C 1
ATOM 5114 O O . ALA B 1 307 ? -0.116 -18.984 1.375 1 93.62 307 ALA B O 1
ATOM 5115 N N . PRO B 1 308 ? -0.064 -20.031 -0.62 1 93.12 308 PRO B N 1
ATOM 5116 C CA . PRO B 1 308 ? 0.91 -21.016 -0.125 1 93.12 308 PRO B CA 1
ATOM 5117 C C . PRO B 1 308 ? 2.258 -20.375 0.215 1 93.12 308 PRO B C 1
ATOM 5119 O O . PRO B 1 308 ? 2.498 -19.219 -0.114 1 93.12 308 PRO B O 1
ATOM 5122 N N . ASP B 1 309 ? 3.051 -21.109 0.96 1 90.69 309 ASP B N 1
ATOM 5123 C CA . ASP B 1 309 ? 4.398 -20.641 1.268 1 90.69 309 ASP B CA 1
ATOM 5124 C C . ASP B 1 309 ? 5.328 -20.812 0.07 1 90.69 309 ASP B C 1
ATOM 5126 O O . ASP B 1 309 ? 5.508 -21.922 -0.422 1 90.69 309 ASP B O 1
ATOM 5130 N N . PHE B 1 310 ? 5.852 -19.719 -0.347 1 90.44 310 PHE B N 1
ATOM 5131 C CA . PHE B 1 310 ? 6.699 -19.734 -1.534 1 90.44 310 PHE B CA 1
ATOM 5132 C C . PHE B 1 310 ? 8.125 -19.328 -1.188 1 90.44 310 PHE B C 1
ATOM 5134 O O . PHE B 1 310 ? 8.898 -18.953 -2.068 1 90.44 310 PHE B O 1
ATOM 5141 N N . LEU B 1 311 ? 8.492 -19.453 0.072 1 94.06 311 LEU B N 1
ATOM 5142 C CA . LEU B 1 311 ? 9.805 -18.969 0.5 1 94.06 311 LEU B CA 1
ATOM 5143 C C . LEU B 1 311 ? 10.914 -19.781 -0.164 1 94.06 311 LEU B C 1
ATOM 5145 O O . LEU B 1 311 ? 11.992 -19.234 -0.447 1 94.06 311 LEU B O 1
ATOM 5149 N N . GLN B 1 312 ? 10.656 -21.047 -0.47 1 94.56 312 GLN B N 1
ATOM 5150 C CA . GLN B 1 312 ? 11.656 -21.922 -1.068 1 94.56 312 GLN B CA 1
ATOM 5151 C C . GLN B 1 312 ? 12.031 -21.453 -2.471 1 94.56 312 GLN B C 1
ATOM 5153 O O . GLN B 1 312 ? 13.078 -21.828 -2.996 1 94.56 312 GLN B O 1
ATOM 5158 N N . HIS B 1 313 ? 11.211 -20.641 -3.023 1 95.31 313 HIS B N 1
ATOM 5159 C CA . HIS B 1 313 ? 11.484 -20.109 -4.352 1 95.31 313 HIS B CA 1
ATO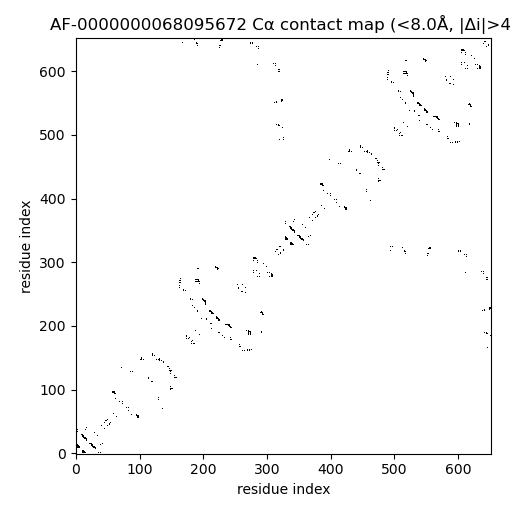M 5160 C C . HIS B 1 313 ? 12.68 -19.172 -4.332 1 95.31 313 HIS B C 1
ATOM 5162 O O . HIS B 1 313 ? 13.25 -18.859 -5.383 1 95.31 313 HIS B O 1
ATOM 5168 N N . ALA B 1 314 ? 13.062 -18.766 -3.145 1 95.62 314 ALA B N 1
ATOM 5169 C CA . ALA B 1 314 ? 14.281 -17.984 -3.018 1 95.62 314 ALA B CA 1
ATOM 5170 C C . ALA B 1 314 ? 15.469 -18.703 -3.641 1 95.62 314 ALA B C 1
ATOM 5172 O O . ALA B 1 314 ? 16.359 -18.078 -4.223 1 95.62 314 ALA B O 1
ATOM 5173 N N . ILE B 1 315 ? 15.445 -20.031 -3.52 1 97.44 315 ILE B N 1
ATOM 5174 C CA . ILE B 1 315 ? 16.547 -20.859 -4.008 1 97.44 315 ILE B CA 1
ATOM 5175 C C . ILE B 1 315 ? 16.438 -21.031 -5.52 1 97.44 315 ILE B C 1
ATOM 5177 O O . ILE B 1 315 ? 17.375 -20.734 -6.258 1 97.44 315 ILE B O 1
ATOM 5181 N N . THR B 1 316 ? 15.281 -21.312 -5.988 1 96.75 316 THR B N 1
ATOM 5182 C CA . THR B 1 316 ? 15.148 -21.781 -7.363 1 96.75 316 THR B CA 1
ATOM 5183 C C . THR B 1 316 ? 14.977 -20.594 -8.32 1 96.75 316 THR B C 1
ATOM 5185 O O . THR B 1 316 ? 15.336 -20.688 -9.492 1 96.75 316 THR B O 1
ATOM 5188 N N . LEU B 1 317 ? 14.477 -19.469 -7.801 1 97.31 317 LEU B N 1
ATOM 5189 C CA . LEU B 1 317 ? 14.109 -18.406 -8.727 1 97.31 317 LEU B CA 1
ATOM 5190 C C . LEU B 1 317 ? 15.109 -17.25 -8.656 1 97.31 317 LEU B C 1
ATOM 5192 O O . LEU B 1 317 ? 14.984 -16.266 -9.383 1 97.31 317 LEU B O 1
ATOM 5196 N N . ASN B 1 318 ? 16.094 -17.359 -7.766 1 97.69 318 ASN B N 1
ATOM 5197 C CA . ASN B 1 318 ? 17.125 -16.328 -7.766 1 97.69 318 ASN B CA 1
ATOM 5198 C C . ASN B 1 318 ? 17.953 -16.344 -9.055 1 97.69 318 ASN B C 1
ATOM 5200 O O . ASN B 1 318 ? 17.797 -17.25 -9.875 1 97.69 318 ASN B O 1
ATOM 5204 N N . PRO B 1 319 ? 18.75 -15.328 -9.328 1 97.94 319 PRO B N 1
ATOM 5205 C CA . PRO B 1 319 ? 19.406 -15.242 -10.633 1 97.94 319 PRO B CA 1
ATOM 5206 C C . PRO B 1 319 ? 20.406 -16.375 -10.859 1 97.94 319 PRO B C 1
ATOM 5208 O O . PRO B 1 319 ? 20.812 -16.641 -12 1 97.94 319 PRO B O 1
ATOM 5211 N N . LEU B 1 320 ? 20.797 -17.062 -9.82 1 97.81 320 LEU B N 1
ATOM 5212 C CA . LEU B 1 320 ? 21.797 -18.125 -9.938 1 97.81 320 LEU B CA 1
ATOM 5213 C C . LEU B 1 320 ? 21.109 -19.5 -9.992 1 97.81 320 LEU B C 1
ATOM 5215 O O . LEU B 1 320 ? 21.781 -20.516 -10.188 1 97.81 320 LEU B O 1
ATOM 5219 N N . GLY B 1 321 ? 19.828 -19.562 -9.758 1 96.31 321 GLY B N 1
ATOM 5220 C CA . GLY B 1 321 ? 19.062 -20.812 -9.836 1 96.31 321 GLY B CA 1
ATOM 5221 C C . GLY B 1 321 ? 19.453 -21.812 -8.758 1 96.31 321 GLY B C 1
ATOM 5222 O O . GLY B 1 321 ? 19.469 -23.016 -9.008 1 96.31 321 GLY B O 1
ATOM 5223 N N . GLY B 1 322 ? 19.922 -21.312 -7.688 1 94.88 322 GLY B N 1
ATOM 5224 C CA . GLY B 1 322 ? 20.344 -22.203 -6.609 1 94.88 322 GLY B CA 1
ATOM 5225 C C . GLY B 1 322 ? 21.781 -22.641 -6.734 1 94.88 322 GLY B C 1
ATOM 5226 O O . GLY B 1 322 ? 22.297 -23.359 -5.867 1 94.88 322 GLY B O 1
ATOM 5227 N N . GLY B 1 323 ? 22.406 -22.172 -7.789 1 95.44 323 GLY B N 1
ATOM 5228 C CA . GLY B 1 323 ? 23.797 -22.531 -8 1 95.44 323 GLY B CA 1
ATOM 5229 C C . GLY B 1 323 ? 24.766 -21.422 -7.621 1 95.44 323 GLY B C 1
ATOM 5230 O O . GLY B 1 323 ? 24.406 -20.516 -6.879 1 95.44 323 GLY B O 1
ATOM 5231 N N . LEU B 1 324 ? 26.047 -21.578 -8.008 1 96.56 324 LEU B N 1
ATOM 5232 C CA . LEU B 1 324 ? 27.109 -20.641 -7.672 1 96.56 324 LEU B CA 1
ATOM 5233 C C . LEU B 1 324 ? 27.594 -19.891 -8.906 1 96.56 324 LEU B C 1
ATOM 5235 O O . LEU B 1 324 ? 28.672 -19.297 -8.906 1 96.56 324 LEU B O 1
ATOM 5239 N N . GLY B 1 325 ? 26.812 -20 -9.945 1 93.44 325 GLY B N 1
ATOM 5240 C CA . GLY B 1 325 ? 27.125 -19.359 -11.203 1 93.44 325 GLY B CA 1
ATOM 5241 C C . GLY B 1 325 ? 25.953 -19.297 -12.156 1 93.44 325 GLY B C 1
ATOM 5242 O O . GLY B 1 325 ? 24.859 -19.75 -11.828 1 93.44 325 GLY B O 1
ATOM 5243 N N . ILE B 1 326 ? 26.219 -18.562 -13.266 1 91.12 326 ILE B N 1
ATOM 5244 C CA . ILE B 1 326 ? 25.188 -18.453 -14.297 1 91.12 326 ILE B CA 1
ATOM 5245 C C . ILE B 1 326 ? 25.344 -19.594 -15.297 1 91.12 326 ILE B C 1
ATOM 5247 O O . ILE B 1 326 ? 26.453 -19.969 -15.656 1 91.12 326 ILE B O 1
#

Radius of gyration: 35.64 Å; Cα contacts (8 Å, |Δi|>4): 943; chains: 2; bounding box: 72×101×72 Å

Foldseek 3Di:
DQWDQDPVQKIWRWDQLPPPPHDTDIDIGNDPVVSVVVVCVCNVVCVVCVVVVPPQQQAWLVVLLVVLCVPPLVPDPCSVVLSVLLVVVCVLLVRGGPSVQALVSLVVSLVVCVVVVDALVSSQVSLVSQLVSQVSCVVVVNHPDDRRSPPDDRDDHDDDAAAADDPVLLVQLLVPDDDQLNLLLVVCLFQLDFQVQSQFAWLCQQDDQKGWGPDDPQFHIAIGGHDPVSSVVQNPDNGGGRHDDDPVVSLVSSCVSPVPDDPPCSRRRSSSNNLQVCQLVAHDLVVVCRSNRPPDSVVSCSNVVNHDDPVCVCQCVPPARNDPHD/DQWDQDPVQKIWGWDQLPPPPHDTDIDIGNDPVVSVVVVCVCNVVCVVCVVVVPPQQQAWLVVLLVVLCVPPLVPDPCSVVLSVLLVVVCVLLVRGGPSPQALVSLVVSLVVCVVVVDALVSSQVSLVSQLVSQVSCVVVVNHPDDRRSPPDDRDDHDDDAAAADDPVLLVQLLVPDDDQLNLLLVVCLFQLDFQVQSQFAWLCQQDDQKGWGPDDPQFHIAIGGHDPVSSVVQNPDNGGGRHDDDPVVSLVSSCVSPVPDDPPCSRRRSSSHNLQVCQLVAHDLVVVCRSNRPPDSVVSCSNVVNHDDPVCVCQCVPPQRNDPHD